Protein AF-0000000085046568 (afdb_homodimer)

pLDDT: mean 78.54, std 15.96, range [24.78, 96.69]

InterPro domains:
  IPR000792 Transcription regulator LuxR, C-terminal [PF00196] (148-199)
  IPR000792 Transcription regulator LuxR, C-terminal [PS50043] (139-204)
  IPR000792 Transcription regulator LuxR, C-terminal [SM00421] (143-200)
  IPR016032 Signal transduction response regulator, C-terminal effector [SSF46894] (136-202)
  IPR036388 Winged helix-like DNA-binding domain superfamily [G3DSA:1.10.10.10] (117-205)

Foldseek 3Di:
DPPPPQAAAEEEEEQDPVCVVVVVVLCVVVVRHNYHYYYDPDPVCLVVVLQVVLVVVPDDDSHHYAYEYEYALPPLVSVVVSVVSHWYAYHYNPDPCVSVSVVCCVVVGPYYDDSNVVSVVVVVCLVPVPPDLCVLLVLCVVVPVDDNVLSVLLSVLLVVDDLVRVCVVVVHDSVVSVVSVVVLCVSQVHDDSVVSNCVSVVVSVD/DPPPPQAAAEEEEEQDPVCVVVVVVLCVVVVRHNYHYYYDPDPVVLVVVLQVVLVVPPPDPRHHYAYEYEYALPPLVSVVVSVVSHWYAYHYNPDPCVSVSVVCCVVVGPYYDDSNVVSVVVVVCLVPVPPDLCVLLVLCVVVPVDDNVLSNLLSVLLVVDDLVRSCVVVVHDSVVSVVSVVVLCVSQVHDDSVVSNCVSVVVSVD

Sequence (412 aa):
MHTTTQKESITFITTDASLQTKIIEGLNEYQQNELTFRVIHNPEDVRTCLELLQKKTKKYSSQQKKYIWVISEEEQDLAKEILSYGQASIIAKESSCLIKSMDQAIKHYPCLDLPFQKGILAMVYRNNKPKRTEDLTISLDSHSEFNQTEKDIIYYLLQGKTAEQIAEQTYNSVHTINNNIVKIKRKLNVRSKVEIITHFVKKNRRMHTTTQKESITFITTDASLQTKIIEGLNEYQQNELTFRVIHNPEDVRTCLELLQKKTKKYSSQQKKYIWVISEEEQDLAKEILSYGQASIIAKESSCLIKSMDQAIKHYPCLDLPFQKGILAMVYRNNKPKRTEDLTISLDSHSEFNQTEKDIIYYLLQGKTAEQIAEQTYNSVHTINNNIVKIKRKLNVRSKVEIITHFVKKNRR

Secondary structure (DSSP, 8-state):
--------EEEEEES-GGGHHHHHHHHTT--SSEEEEEE--SHHHHHHHHHHHHHHHHHT-SS-EEEEEEE-TT-HHHHHHHHHHS--EEEETT-TTHHHHHHHHHHTSS-B-HHHHHHHHHHHHHHH----TTHHHHHHHT-TTS-HHHHHHHHHHHTT--HHHHHHHHT--HHHHHHHHHHHHHHHT-SSHHHHHHHHHHHTT-/--------EEEEEES-GGGHHHHHHHHTT--SSEEEEEE--SHHHHHHHHHHHHHHHHH--SS-EEEEEEE-TT-HHHHHHHHHHS--EEEETT-TTHHHHHHHHHHTSS-B-HHHHHHHHHHHHHHH----TTHHHHHHHT-TTS-HHHHHHHHHHHTT--HHHHHHHHT--HHHHHHHHHHHHHHHT-SSHHHHHHHHHHHTT-

Structure (mmCIF, N/CA/C/O backbone):
data_AF-0000000085046568-model_v1
#
loop_
_entity.id
_entity.type
_entity.pdbx_description
1 polymer 'HTH luxR-type domain-containing protein'
#
loop_
_atom_site.group_PDB
_atom_site.id
_atom_site.type_symbol
_atom_site.label_atom_id
_atom_site.label_alt_id
_atom_site.label_comp_id
_atom_site.label_asym_id
_atom_site.label_entity_id
_atom_site.label_seq_id
_atom_site.pdbx_PDB_ins_code
_atom_site.Cartn_x
_atom_site.Cartn_y
_atom_site.Cartn_z
_atom_site.occupancy
_atom_site.B_iso_or_equiv
_atom_site.auth_seq_id
_atom_site.auth_comp_id
_atom_site.auth_asym_id
_atom_site.auth_atom_id
_atom_site.pdbx_PDB_model_num
ATOM 1 N N . MET A 1 1 ? -39.094 -13.383 -10.172 1 25.44 1 MET A N 1
ATOM 2 C CA . MET A 1 1 ? -38.281 -12.25 -9.734 1 25.44 1 MET A CA 1
ATOM 3 C C . MET A 1 1 ? -36.938 -12.266 -10.406 1 25.44 1 MET A C 1
ATOM 5 O O . MET A 1 1 ? -36.156 -13.203 -10.227 1 25.44 1 MET A O 1
ATOM 9 N N . HIS A 1 2 ? -36.719 -11.828 -11.617 1 34.72 2 HIS A N 1
ATOM 10 C CA . HIS A 1 2 ? -35.562 -11.961 -12.516 1 34.72 2 HIS A CA 1
ATOM 11 C C . HIS A 1 2 ? -34.312 -11.375 -11.891 1 34.72 2 HIS A C 1
ATOM 13 O O . HIS A 1 2 ? -34.281 -10.203 -11.492 1 34.72 2 HIS A O 1
ATOM 19 N N . THR A 1 3 ? -33.594 -12.125 -11.078 1 39.22 3 THR A N 1
ATOM 20 C CA . THR A 1 3 ? -32.312 -11.766 -10.469 1 39.22 3 THR A CA 1
ATOM 21 C C . THR A 1 3 ? -31.453 -10.984 -11.445 1 39.22 3 THR A C 1
ATOM 23 O O . THR A 1 3 ? -31.031 -11.516 -12.469 1 39.22 3 THR A O 1
ATOM 26 N N . THR A 1 4 ? -31.688 -9.82 -11.883 1 43.06 4 THR A N 1
ATOM 27 C CA . THR A 1 4 ? -30.938 -8.938 -12.766 1 43.06 4 THR A CA 1
ATOM 28 C C . THR A 1 4 ? -29.438 -9.055 -12.508 1 43.06 4 THR A C 1
ATOM 30 O O . THR A 1 4 ? -28.969 -8.703 -11.422 1 43.06 4 THR A O 1
ATOM 33 N N . THR A 1 5 ? -28.766 -10.07 -12.961 1 49.53 5 THR A N 1
ATOM 34 C CA . THR A 1 5 ? -27.359 -10.492 -12.867 1 49.53 5 THR A CA 1
ATOM 35 C C . THR A 1 5 ? -26.422 -9.305 -13.062 1 49.53 5 THR A C 1
ATOM 37 O O . THR A 1 5 ? -26.469 -8.633 -14.102 1 49.53 5 THR A O 1
ATOM 40 N N . GLN A 1 6 ? -26.25 -8.555 -12.219 1 53.97 6 GLN A N 1
ATOM 41 C CA . GLN A 1 6 ? -25.344 -7.402 -12.211 1 53.97 6 GLN A CA 1
ATOM 42 C C . GLN A 1 6 ? -24.172 -7.617 -13.148 1 53.97 6 GLN A C 1
ATOM 44 O O . GLN A 1 6 ? -23.391 -8.555 -12.969 1 53.97 6 GLN A O 1
ATOM 49 N N . LYS A 1 7 ? -24.312 -7.246 -14.453 1 61.16 7 LYS A N 1
ATOM 50 C CA . LYS A 1 7 ? -23.375 -7.402 -15.57 1 61.16 7 LYS A CA 1
ATOM 51 C C . LYS A 1 7 ? -22 -6.836 -15.227 1 61.16 7 LYS A C 1
ATOM 53 O O . LYS A 1 7 ? -21.906 -5.719 -14.711 1 61.16 7 LYS A O 1
ATOM 58 N N . GLU A 1 8 ? -20.984 -7.746 -14.984 1 75.25 8 GLU A N 1
ATOM 59 C CA . GLU A 1 8 ? -19.594 -7.359 -14.766 1 75.25 8 GLU A CA 1
ATOM 60 C C . GLU A 1 8 ? -18.891 -7.078 -16.094 1 75.25 8 GLU A C 1
ATOM 62 O O . GLU A 1 8 ? -19.109 -7.773 -17.078 1 75.25 8 GLU A O 1
ATOM 67 N N . SER A 1 9 ? -18.266 -5.949 -16.234 1 83.81 9 SER A N 1
ATOM 68 C CA . SER A 1 9 ? -17.438 -5.617 -17.391 1 83.81 9 SER A CA 1
ATOM 69 C C . SER A 1 9 ? -15.953 -5.746 -17.047 1 83.81 9 SER A C 1
ATOM 71 O O . SER A 1 9 ? -15.516 -5.316 -15.977 1 83.81 9 SER A O 1
ATOM 73 N N . ILE A 1 10 ? -15.258 -6.512 -17.938 1 88.19 10 ILE A N 1
ATOM 74 C CA . ILE A 1 10 ? -13.828 -6.742 -17.75 1 88.19 10 ILE A CA 1
ATOM 75 C C . ILE A 1 10 ? -13.055 -6.125 -18.906 1 88.19 10 ILE A C 1
ATOM 77 O O . ILE A 1 10 ? -13.344 -6.402 -20.078 1 88.19 10 ILE A O 1
ATOM 81 N N . THR A 1 11 ? -12.141 -5.234 -18.578 1 89.81 11 THR A N 1
ATOM 82 C CA . THR A 1 11 ? -11.312 -4.602 -19.609 1 89.81 11 THR A CA 1
ATOM 83 C C . THR A 1 11 ? -9.844 -4.984 -19.422 1 89.81 11 THR A C 1
ATOM 85 O O . THR A 1 11 ? -9.266 -4.758 -18.344 1 89.81 11 THR A O 1
ATOM 88 N N . PHE A 1 12 ? -9.258 -5.625 -20.453 1 92.5 12 PHE A N 1
ATOM 89 C CA . PHE A 1 12 ? -7.828 -5.895 -20.5 1 92.5 12 PHE A CA 1
ATOM 90 C C . PHE A 1 12 ? -7.082 -4.754 -21.188 1 92.5 12 PHE A C 1
ATOM 92 O O . PHE A 1 12 ? -7.48 -4.301 -22.25 1 92.5 12 PHE A O 1
ATOM 99 N N . ILE A 1 13 ? -6.043 -4.293 -20.516 1 93.69 13 ILE A N 1
ATOM 100 C CA . ILE A 1 13 ? -5.254 -3.186 -21.047 1 93.69 13 ILE A CA 1
ATOM 101 C C . ILE A 1 13 ? -3.785 -3.6 -21.156 1 93.69 13 ILE A C 1
ATOM 103 O O . ILE A 1 13 ? -3.244 -4.215 -20.234 1 93.69 13 ILE A O 1
ATOM 107 N N . THR A 1 14 ? -3.139 -3.361 -22.328 1 93.25 14 THR A N 1
ATOM 108 C CA . THR A 1 14 ? -1.722 -3.67 -22.484 1 93.25 14 THR A CA 1
ATOM 109 C C . THR A 1 14 ? -1.001 -2.551 -23.234 1 93.25 14 THR A C 1
ATOM 111 O O . THR A 1 14 ? -1.633 -1.755 -23.922 1 93.25 14 THR A O 1
ATOM 114 N N . THR A 1 15 ? 0.301 -2.459 -22.938 1 87.81 15 THR A N 1
ATOM 115 C CA . THR A 1 15 ? 1.146 -1.538 -23.688 1 87.81 15 THR A CA 1
ATOM 116 C C . THR A 1 15 ? 1.871 -2.268 -24.812 1 87.81 15 THR A C 1
ATOM 118 O O . THR A 1 15 ? 2.68 -1.671 -25.531 1 87.81 15 THR A O 1
ATOM 121 N N . ASP A 1 16 ? 1.649 -3.525 -24.969 1 88.75 16 ASP A N 1
ATOM 122 C CA . ASP A 1 16 ? 2.27 -4.371 -25.984 1 88.75 16 ASP A CA 1
ATOM 123 C C . ASP A 1 16 ? 1.231 -4.887 -26.984 1 88.75 16 ASP A C 1
ATOM 125 O O . ASP A 1 16 ? 0.518 -5.852 -26.703 1 88.75 16 ASP A O 1
ATOM 129 N N . ALA A 1 17 ? 1.292 -4.34 -28.156 1 84.75 17 ALA A N 1
ATOM 130 C CA . ALA A 1 17 ? 0.306 -4.656 -29.172 1 84.75 17 ALA A CA 1
ATOM 131 C C . ALA A 1 17 ? 0.425 -6.113 -29.625 1 84.75 17 ALA A C 1
ATOM 133 O O . ALA A 1 17 ? -0.54 -6.695 -30.125 1 84.75 17 ALA A O 1
ATOM 134 N N . SER A 1 18 ? 1.542 -6.668 -29.406 1 87 18 SER A N 1
ATOM 135 C CA . SER A 1 18 ? 1.768 -8.039 -29.875 1 87 18 SER A CA 1
ATOM 136 C C . SER A 1 18 ? 0.98 -9.039 -29.031 1 87 18 SER A C 1
ATOM 138 O O . SER A 1 18 ? 0.79 -10.188 -29.438 1 87 18 SER A O 1
ATOM 140 N N . LEU A 1 19 ? 0.454 -8.547 -27.953 1 87.31 19 LEU A N 1
ATOM 141 C CA . LEU A 1 19 ? -0.242 -9.453 -27.047 1 87.31 19 LEU A CA 1
ATOM 142 C C . LEU A 1 19 ? -1.732 -9.5 -27.359 1 87.31 19 LEU A C 1
ATOM 144 O O . LEU A 1 19 ? -2.471 -10.297 -26.781 1 87.31 19 LEU A O 1
ATOM 148 N N . GLN A 1 20 ? -2.148 -8.719 -28.234 1 81.94 20 GLN A N 1
ATOM 149 C CA . GLN A 1 20 ? -3.576 -8.602 -28.516 1 81.94 20 GLN A CA 1
ATOM 150 C C . GLN A 1 20 ? -4.184 -9.953 -28.875 1 81.94 20 GLN A C 1
ATOM 152 O O . GLN A 1 20 ? -5.18 -10.375 -28.281 1 81.94 20 GLN A O 1
ATOM 157 N N . THR A 1 21 ? -3.551 -10.609 -29.812 1 81.94 21 THR A N 1
ATOM 158 C CA . THR A 1 21 ? -4.082 -11.883 -30.297 1 81.94 21 THR A CA 1
ATOM 159 C C . THR A 1 21 ? -4.098 -12.914 -29.172 1 81.94 21 THR A C 1
ATOM 161 O O . THR A 1 21 ? -5.09 -13.625 -28.984 1 81.94 21 THR A O 1
ATOM 164 N N . LYS A 1 22 ? -3.076 -13 -28.438 1 83.5 22 LYS A N 1
ATOM 165 C CA . LYS A 1 22 ? -2.951 -13.961 -27.344 1 83.5 22 LYS A CA 1
ATOM 166 C C . LYS A 1 22 ? -4.016 -13.719 -26.281 1 83.5 22 LYS A C 1
ATOM 168 O O . LYS A 1 22 ? -4.625 -14.664 -25.766 1 83.5 22 LYS A O 1
ATOM 173 N N . ILE A 1 23 ? -4.281 -12.484 -25.953 1 85.44 23 ILE A N 1
ATOM 174 C CA . ILE A 1 23 ? -5.25 -12.125 -24.922 1 85.44 23 ILE A CA 1
ATOM 175 C C . ILE A 1 23 ? -6.664 -12.438 -25.422 1 85.44 23 ILE A C 1
ATOM 177 O O . ILE A 1 23 ? -7.449 -13.062 -24.703 1 85.44 23 ILE A O 1
ATOM 181 N N . ILE A 1 24 ? -6.918 -12.18 -26.625 1 81.38 24 ILE A N 1
ATOM 182 C CA . ILE A 1 24 ? -8.242 -12.406 -27.188 1 81.38 24 ILE A CA 1
ATOM 183 C C . ILE A 1 24 ? -8.523 -13.906 -27.25 1 81.38 24 ILE A C 1
ATOM 185 O O . ILE A 1 24 ? -9.617 -14.359 -26.906 1 81.38 24 ILE A O 1
ATOM 189 N N . GLU A 1 25 ? -7.531 -14.555 -27.625 1 80.44 25 GLU A N 1
ATOM 190 C CA . GLU A 1 25 ? -7.672 -16 -27.688 1 80.44 25 GLU A CA 1
ATOM 191 C C . GLU A 1 25 ? -7.938 -16.594 -26.297 1 80.44 25 GLU A C 1
ATOM 193 O O . GLU A 1 25 ? -8.742 -17.516 -26.156 1 80.44 25 GLU A O 1
ATOM 198 N N . GLY A 1 26 ? -7.223 -16.078 -25.297 1 78.44 26 GLY A N 1
ATOM 199 C CA . GLY A 1 26 ? -7.41 -16.531 -23.938 1 78.44 26 GLY A CA 1
ATOM 200 C C . GLY A 1 26 ? -8.766 -16.188 -23.359 1 78.44 26 GLY A C 1
ATOM 201 O O . GLY A 1 26 ? -9.328 -16.938 -22.562 1 78.44 26 GLY A O 1
ATOM 202 N N . LEU A 1 27 ? -9.328 -15.023 -23.859 1 75.19 27 LEU A N 1
ATOM 203 C CA . LEU A 1 27 ? -10.609 -14.516 -23.391 1 75.19 27 LEU A CA 1
ATOM 204 C C . LEU A 1 27 ? -11.758 -15.359 -23.906 1 75.19 27 LEU A C 1
ATOM 206 O O . LEU A 1 27 ? -12.844 -15.391 -23.312 1 75.19 27 LEU A O 1
ATOM 210 N N . ASN A 1 28 ? -11.508 -15.961 -24.953 1 74.12 28 ASN A N 1
ATOM 211 C CA . ASN A 1 28 ? -12.57 -16.75 -25.578 1 74.12 28 ASN A CA 1
ATOM 212 C C . ASN A 1 28 ? -13.125 -17.797 -24.625 1 74.12 28 ASN A C 1
ATOM 214 O O . ASN A 1 28 ? -14.25 -18.266 -24.797 1 74.12 28 ASN A O 1
ATOM 218 N N . GLU A 1 29 ? -12.398 -17.938 -23.609 1 70.44 29 GLU A N 1
ATOM 219 C CA . GLU A 1 29 ? -12.867 -18.906 -22.609 1 70.44 29 GLU A CA 1
ATOM 220 C C . GLU A 1 29 ? -13.883 -18.266 -21.672 1 70.44 29 GLU A C 1
ATOM 222 O O . GLU A 1 29 ? -14.602 -18.969 -20.953 1 70.44 29 GLU A O 1
ATOM 227 N N . TYR A 1 30 ? -13.922 -16.906 -21.766 1 71.81 30 TYR A N 1
ATOM 228 C CA . TYR A 1 30 ? -14.812 -16.172 -20.859 1 71.81 30 TYR A CA 1
ATOM 229 C C . TYR A 1 30 ? -16.016 -15.648 -21.609 1 71.81 30 TYR A C 1
ATOM 231 O O . TYR A 1 30 ? -15.969 -14.562 -22.203 1 71.81 30 TYR A O 1
ATOM 239 N N . GLN A 1 31 ? -16.953 -16.453 -21.953 1 63.19 31 GLN A N 1
ATOM 240 C CA . GLN A 1 31 ? -18.109 -16.141 -22.797 1 63.19 31 GLN A CA 1
ATOM 241 C C . GLN A 1 31 ? -19.094 -15.234 -22.078 1 63.19 31 GLN A C 1
ATOM 243 O O . GLN A 1 31 ? -19.766 -14.422 -22.703 1 63.19 31 GLN A O 1
ATOM 248 N N . GLN A 1 32 ? -19.141 -15.305 -20.828 1 59.41 32 GLN A N 1
ATOM 249 C CA . GLN A 1 32 ? -20.25 -14.703 -20.109 1 59.41 32 GLN A CA 1
ATOM 250 C C . GLN A 1 32 ? -19.953 -13.25 -19.766 1 59.41 32 GLN A C 1
ATOM 252 O O . GLN A 1 32 ? -20.875 -12.492 -19.422 1 59.41 32 GLN A O 1
ATOM 257 N N . ASN A 1 33 ? -18.734 -12.82 -19.906 1 61.41 33 ASN A N 1
ATOM 258 C CA . ASN A 1 33 ? -18.406 -11.461 -19.469 1 61.41 33 ASN A CA 1
ATOM 259 C C . ASN A 1 33 ? -18.219 -10.523 -20.656 1 61.41 33 ASN A C 1
ATOM 261 O O . ASN A 1 33 ? -17.938 -10.969 -21.766 1 61.41 33 ASN A O 1
ATOM 265 N N . GLU A 1 34 ? -18.812 -9.336 -20.484 1 74.12 34 GLU A N 1
ATOM 266 C CA . GLU A 1 34 ? -18.406 -8.305 -21.422 1 74.12 34 GLU A CA 1
ATOM 267 C C . GLU A 1 34 ? -16.906 -8.031 -21.312 1 74.12 34 GLU A C 1
ATOM 269 O O . GLU A 1 34 ? -16.438 -7.496 -20.312 1 74.12 34 GLU A O 1
ATOM 274 N N . LEU A 1 35 ? -16.156 -8.711 -22.203 1 80.81 35 LEU A N 1
ATOM 275 C CA . LEU A 1 35 ? -14.703 -8.562 -22.219 1 80.81 35 LEU A CA 1
ATOM 276 C C . LEU A 1 35 ? -14.273 -7.492 -23.219 1 80.81 35 LEU A C 1
ATOM 278 O O . LEU A 1 35 ? -14.758 -7.473 -24.359 1 80.81 35 LEU A O 1
ATOM 282 N N . THR A 1 36 ? -13.617 -6.527 -22.719 1 83.25 36 THR A N 1
ATOM 283 C CA . THR A 1 36 ? -13.055 -5.492 -23.578 1 83.25 36 THR A CA 1
ATOM 284 C C . THR A 1 36 ? -11.531 -5.523 -23.531 1 83.25 36 THR A C 1
ATOM 286 O O . THR A 1 36 ? -10.938 -5.938 -22.531 1 83.25 36 THR A O 1
ATOM 289 N N . PHE A 1 37 ? -10.914 -5.281 -24.703 1 87.06 37 PHE A N 1
ATOM 290 C CA . PHE A 1 37 ? -9.461 -5.242 -24.797 1 87.06 37 PHE A CA 1
ATOM 291 C C . PHE A 1 37 ? -8.992 -3.883 -25.312 1 87.06 37 PHE A C 1
ATOM 293 O O . PHE A 1 37 ? -9.57 -3.338 -26.266 1 87.06 37 PHE A O 1
ATOM 300 N N . ARG A 1 38 ? -8.016 -3.281 -24.594 1 87.31 38 ARG A N 1
ATOM 301 C CA . ARG A 1 38 ? -7.441 -1.998 -24.984 1 87.31 38 ARG A CA 1
ATOM 302 C C . ARG A 1 38 ? -5.922 -2.07 -25.047 1 87.31 38 ARG A C 1
ATOM 304 O O . ARG A 1 38 ? -5.289 -2.674 -24.172 1 87.31 38 ARG A O 1
ATOM 311 N N . VAL A 1 39 ? -5.336 -1.464 -26.109 1 89 39 VAL A N 1
ATOM 312 C CA . VAL A 1 39 ? -3.889 -1.362 -26.25 1 89 39 VAL A CA 1
ATOM 313 C C . VAL A 1 39 ? -3.465 0.103 -26.188 1 89 39 VAL A C 1
ATOM 315 O O . VAL A 1 39 ? -4.062 0.962 -26.844 1 89 39 VAL A O 1
ATOM 318 N N . ILE A 1 40 ? -2.512 0.323 -25.344 1 88 40 ILE A N 1
ATOM 319 C CA . ILE A 1 40 ? -1.938 1.662 -25.25 1 88 40 ILE A CA 1
ATOM 320 C C . ILE A 1 40 ? -0.608 1.701 -26 1 88 40 ILE A C 1
ATOM 322 O O . ILE A 1 40 ? 0.35 1.027 -25.625 1 88 40 ILE A O 1
ATOM 326 N N . HIS A 1 41 ? -0.508 2.504 -26.953 1 81.25 41 HIS A N 1
ATOM 327 C CA . HIS A 1 41 ? 0.632 2.502 -27.859 1 81.25 41 HIS A CA 1
ATOM 328 C C . HIS A 1 41 ? 1.703 3.488 -27.406 1 81.25 41 HIS A C 1
ATOM 330 O O . HIS A 1 41 ? 2.896 3.254 -27.609 1 81.25 41 HIS A O 1
ATOM 336 N N . ASN A 1 42 ? 1.198 4.52 -26.781 1 78.38 42 ASN A N 1
ATOM 337 C CA . ASN A 1 42 ? 2.141 5.543 -26.344 1 78.38 42 ASN A CA 1
ATOM 338 C C . ASN A 1 42 ? 2.18 5.664 -24.828 1 78.38 42 ASN A C 1
ATOM 340 O O . ASN A 1 42 ? 1.133 5.73 -24.172 1 78.38 42 ASN A O 1
ATOM 344 N N . PRO A 1 43 ? 3.377 5.676 -24.25 1 74.25 43 PRO A N 1
ATOM 345 C CA . PRO A 1 43 ? 3.502 5.82 -22.797 1 74.25 43 PRO A CA 1
ATOM 346 C C . PRO A 1 43 ? 2.752 7.039 -22.266 1 74.25 43 PRO A C 1
ATOM 348 O O . PRO A 1 43 ? 2.205 6.992 -21.156 1 74.25 43 PRO A O 1
ATOM 351 N N . GLU A 1 44 ? 2.666 8.102 -23.062 1 72.69 44 GLU A N 1
ATOM 352 C CA . GLU A 1 44 ? 1.983 9.328 -22.656 1 72.69 44 GLU A CA 1
ATOM 353 C C . GLU A 1 44 ? 0.484 9.094 -22.5 1 72.69 44 GLU A C 1
ATOM 355 O O . GLU A 1 44 ? -0.181 9.789 -21.719 1 72.69 44 GLU A O 1
ATOM 360 N N . ASP A 1 45 ? 0.046 8.102 -23.188 1 82.19 45 ASP A N 1
ATOM 361 C CA . ASP A 1 45 ? -1.382 7.797 -23.188 1 82.19 45 ASP A CA 1
ATOM 362 C C . ASP A 1 45 ? -1.776 7.016 -21.938 1 82.19 45 ASP A C 1
ATOM 364 O O . ASP A 1 45 ? -2.961 6.914 -21.609 1 82.19 45 ASP A O 1
ATOM 368 N N . VAL A 1 46 ? -0.776 6.488 -21.297 1 85.56 46 VAL A N 1
ATOM 369 C CA . VAL A 1 46 ? -1.076 5.676 -20.125 1 85.56 46 VAL A CA 1
ATOM 370 C C . VAL A 1 46 ? -1.734 6.539 -19.047 1 85.56 46 VAL A C 1
ATOM 372 O O . VAL A 1 46 ? -2.773 6.168 -18.5 1 85.56 46 VAL A O 1
ATOM 375 N N . ARG A 1 47 ? -1.16 7.668 -18.812 1 78.5 47 ARG A N 1
ATOM 376 C CA . ARG A 1 47 ? -1.679 8.562 -17.797 1 78.5 47 ARG A CA 1
ATOM 377 C C . ARG A 1 47 ? -3.094 9.023 -18.125 1 78.5 47 ARG A C 1
ATOM 379 O O . ARG A 1 47 ? -3.963 9.055 -17.25 1 78.5 47 ARG A O 1
ATOM 386 N N . THR A 1 48 ? -3.24 9.359 -19.359 1 80.69 48 THR A N 1
ATOM 387 C CA . THR A 1 48 ? -4.562 9.766 -19.828 1 80.69 48 THR A CA 1
ATOM 388 C C . THR A 1 48 ? -5.578 8.648 -19.609 1 80.69 48 THR A C 1
ATOM 390 O O . THR A 1 48 ? -6.707 8.898 -19.172 1 80.69 48 THR A O 1
ATOM 393 N N . CYS A 1 49 ? -5.199 7.5 -19.953 1 86.56 49 CYS A N 1
ATOM 394 C CA . CYS A 1 49 ? -6.059 6.336 -19.781 1 86.56 49 CYS A CA 1
ATOM 395 C C . CYS A 1 49 ? -6.402 6.145 -18.297 1 86.56 49 CYS A C 1
ATOM 397 O O . CYS A 1 49 ? -7.566 5.934 -17.953 1 86.56 49 CYS A O 1
ATOM 399 N N . LEU A 1 50 ? -5.43 6.242 -17.469 1 86.06 50 LEU A N 1
ATOM 400 C CA . LEU A 1 50 ? -5.617 6.055 -16.031 1 86.06 50 LEU A CA 1
ATOM 401 C C . LEU A 1 50 ? -6.59 7.09 -15.469 1 86.06 50 LEU A C 1
ATOM 403 O O . LEU A 1 50 ? -7.477 6.75 -14.68 1 86.06 50 LEU A O 1
ATOM 407 N N . GLU A 1 51 ? -6.496 8.281 -15.867 1 79.5 51 GLU A N 1
ATOM 408 C CA . GLU A 1 51 ? -7.375 9.359 -15.414 1 79.5 51 GLU A CA 1
ATOM 409 C C . GLU A 1 51 ? -8.812 9.117 -15.852 1 79.5 51 GLU A C 1
ATOM 411 O O . GLU A 1 51 ? -9.75 9.352 -15.086 1 79.5 51 GLU A O 1
ATOM 416 N N . LEU A 1 52 ? -8.914 8.703 -17 1 79.38 52 LEU A N 1
ATOM 417 C CA . LEU A 1 52 ? -10.242 8.398 -17.531 1 79.38 52 LEU A CA 1
ATOM 418 C C . LEU A 1 52 ? -10.891 7.27 -16.75 1 79.38 52 LEU A C 1
ATOM 420 O O . LEU A 1 52 ? -12.086 7.328 -16.438 1 79.38 52 LEU A O 1
ATOM 424 N N . LEU A 1 53 ? -10.133 6.246 -16.5 1 78.69 53 LEU A N 1
ATOM 425 C CA . LEU A 1 53 ? -10.664 5.109 -15.75 1 78.69 53 LEU A CA 1
ATOM 426 C C . LEU A 1 53 ? -11.078 5.523 -14.344 1 78.69 53 LEU A C 1
ATOM 428 O O . LEU A 1 53 ? -12.094 5.047 -13.828 1 78.69 53 LEU A O 1
ATOM 432 N N . GLN A 1 54 ? -10.281 6.375 -13.773 1 76.31 54 GLN A N 1
ATOM 433 C CA . GLN A 1 54 ? -10.594 6.863 -12.438 1 76.31 54 GLN A CA 1
ATOM 434 C C . GLN A 1 54 ? -11.922 7.613 -12.414 1 76.31 54 GLN A C 1
ATOM 436 O O . GLN A 1 54 ? -12.734 7.434 -11.5 1 76.31 54 GLN A O 1
ATOM 441 N N . LYS A 1 55 ? -12.125 8.508 -13.312 1 72.75 55 LYS A N 1
ATOM 442 C CA . LYS A 1 55 ? -13.359 9.281 -13.438 1 72.75 55 LYS A CA 1
ATOM 443 C C . LYS A 1 55 ? -14.562 8.359 -13.633 1 72.75 55 LYS A C 1
ATOM 445 O O . LYS A 1 55 ? -15.641 8.609 -13.078 1 72.75 55 LYS A O 1
ATOM 450 N N . LYS A 1 56 ? -14.367 7.344 -14.398 1 70.06 56 LYS A N 1
ATOM 451 C CA . LYS A 1 56 ? -15.445 6.398 -14.688 1 70.06 56 LYS A CA 1
ATOM 452 C C . LYS A 1 56 ? -15.82 5.594 -13.445 1 70.06 56 LYS A C 1
ATOM 454 O O . LYS A 1 56 ? -16.984 5.23 -13.258 1 70.06 56 LYS A O 1
ATOM 459 N N . THR A 1 57 ? -14.82 5.277 -12.688 1 63.44 57 THR A N 1
ATOM 460 C CA . THR A 1 57 ? -15.07 4.492 -11.484 1 63.44 57 THR A CA 1
ATOM 461 C C . THR A 1 57 ? -15.836 5.316 -10.453 1 63.44 57 THR A C 1
ATOM 463 O O . THR A 1 57 ? -16.641 4.773 -9.695 1 63.44 57 THR A O 1
ATOM 466 N N . LYS A 1 58 ? -15.641 6.652 -10.281 1 56.53 58 LYS A N 1
ATOM 467 C CA . LYS A 1 58 ? -16.297 7.539 -9.32 1 56.53 58 LYS A CA 1
ATOM 468 C C . LYS A 1 58 ? -17.734 7.812 -9.719 1 56.53 58 LYS A C 1
ATOM 470 O O . LYS A 1 58 ? -18.594 8.008 -8.852 1 56.53 58 LYS A O 1
ATOM 475 N N . LYS A 1 59 ? -17.797 8.305 -10.828 1 48.62 59 LYS A N 1
ATOM 476 C CA . LYS A 1 59 ? -19.125 8.734 -11.242 1 48.62 59 LYS A CA 1
ATOM 477 C C . LYS A 1 59 ? -20.156 7.621 -11.055 1 48.62 59 LYS A C 1
ATOM 479 O O . LYS A 1 59 ? -21.219 7.84 -10.477 1 48.62 59 LYS A O 1
ATOM 484 N N . TYR A 1 60 ? -20.719 7.09 -12.094 1 42.56 60 TYR A N 1
ATOM 485 C CA . TYR A 1 60 ? -22.016 6.5 -12.367 1 42.56 60 TYR A CA 1
ATOM 486 C C . TYR A 1 60 ? -22.156 5.152 -11.664 1 42.56 60 TYR A C 1
ATOM 488 O O . TYR A 1 60 ? -23.219 4.84 -11.117 1 42.56 60 TYR A O 1
ATOM 496 N N . SER A 1 61 ? -21.719 3.881 -12.266 1 43.66 61 SER A N 1
ATOM 497 C CA . SER A 1 61 ? -22.438 2.725 -12.773 1 43.66 61 SER A CA 1
ATOM 498 C C . SER A 1 61 ? -22.531 1.619 -11.727 1 43.66 61 SER A C 1
ATOM 500 O O . SER A 1 61 ? -21.609 1.446 -10.922 1 43.66 61 SER A O 1
ATOM 502 N N . SER A 1 62 ? -23.641 1.229 -11.461 1 49.78 62 SER A N 1
ATOM 503 C CA . SER A 1 62 ? -24.219 -0.03 -10.992 1 49.78 62 SER A CA 1
ATOM 504 C C . SER A 1 62 ? -23.344 -1.215 -11.383 1 49.78 62 SER A C 1
ATOM 506 O O . SER A 1 62 ? -23.531 -2.326 -10.883 1 49.78 62 SER A O 1
ATOM 508 N N . GLN A 1 63 ? -22.516 -1.005 -12.406 1 56.16 63 GLN A N 1
ATOM 509 C CA . GLN A 1 63 ? -21.781 -2.164 -12.906 1 56.16 63 GLN A CA 1
ATOM 510 C C . GLN A 1 63 ? -20.375 -2.215 -12.328 1 56.16 63 GLN A C 1
ATOM 512 O O . GLN A 1 63 ? -19.672 -1.199 -12.281 1 56.16 63 GLN A O 1
ATOM 517 N N . GLN A 1 64 ? -20.016 -3.258 -11.727 1 67.69 64 GLN A N 1
ATOM 518 C CA . GLN A 1 64 ? -18.672 -3.52 -11.234 1 67.69 64 GLN A CA 1
ATOM 519 C C . GLN A 1 64 ? -17.672 -3.641 -12.391 1 67.69 64 GLN A C 1
ATOM 521 O O . GLN A 1 64 ? -17.812 -4.52 -13.242 1 67.69 64 GLN A O 1
ATOM 526 N N . LYS A 1 65 ? -16.812 -2.609 -12.68 1 80.94 65 LYS A N 1
ATOM 527 C CA . LYS A 1 65 ? -15.797 -2.656 -13.734 1 80.94 65 LYS A CA 1
ATOM 528 C C . LYS A 1 65 ? -14.469 -3.158 -13.188 1 80.94 65 LYS A C 1
ATOM 530 O O . LYS A 1 65 ? -14.016 -2.717 -12.133 1 80.94 65 LYS A O 1
ATOM 535 N N . LYS A 1 66 ? -13.977 -4.215 -13.922 1 88.44 66 LYS A N 1
ATOM 536 C CA . LYS A 1 66 ? -12.664 -4.758 -13.594 1 88.44 66 LYS A CA 1
ATOM 537 C C . LYS A 1 66 ? -11.633 -4.371 -14.656 1 88.44 66 LYS A C 1
ATOM 539 O O . LYS A 1 66 ? -11.898 -4.473 -15.852 1 88.44 66 LYS A O 1
ATOM 544 N N . TYR A 1 67 ? -10.539 -3.879 -14.219 1 92.44 67 TYR A N 1
ATOM 545 C CA . TYR A 1 67 ? -9.453 -3.521 -15.117 1 92.44 67 TYR A CA 1
ATOM 546 C C . TYR A 1 67 ? -8.234 -4.406 -14.875 1 92.44 67 TYR A C 1
ATOM 548 O O . TYR A 1 67 ? -7.723 -4.477 -13.758 1 92.44 67 TYR A O 1
ATOM 556 N N . ILE A 1 68 ? -7.773 -5.078 -15.977 1 94.75 68 ILE A N 1
ATOM 557 C CA . ILE A 1 68 ? -6.633 -5.984 -15.906 1 94.75 68 ILE A CA 1
ATOM 558 C C . ILE A 1 68 ? -5.52 -5.484 -16.828 1 94.75 68 ILE A C 1
ATOM 560 O O . ILE A 1 68 ? -5.688 -5.445 -18.047 1 94.75 68 ILE A O 1
ATOM 564 N N . TRP A 1 69 ? -4.434 -5.133 -16.234 1 95.38 69 TRP A N 1
ATOM 565 C CA . TRP A 1 69 ? -3.289 -4.621 -16.984 1 95.38 69 TRP A CA 1
ATOM 566 C C . TRP A 1 69 ? -2.273 -5.727 -17.25 1 95.38 69 TRP A C 1
ATOM 568 O O . TRP A 1 69 ? -1.863 -6.434 -16.328 1 95.38 69 TRP A O 1
ATOM 578 N N . VAL A 1 70 ? -1.945 -5.949 -18.516 1 95.44 70 VAL A N 1
ATOM 579 C CA . VAL A 1 70 ? -0.892 -6.867 -18.938 1 95.44 70 VAL A CA 1
ATOM 580 C C . VAL A 1 70 ? 0.326 -6.074 -19.406 1 95.44 70 VAL A C 1
ATOM 582 O O . VAL A 1 70 ? 0.326 -5.527 -20.516 1 95.44 70 VAL A O 1
ATOM 585 N N . ILE A 1 71 ? 1.353 -6.035 -18.562 1 93.94 71 ILE A N 1
ATOM 586 C CA . ILE A 1 71 ? 2.49 -5.168 -18.844 1 93.94 71 ILE A CA 1
ATOM 587 C C . ILE A 1 71 ? 3.791 -5.938 -18.641 1 93.94 71 ILE A C 1
ATOM 589 O O . ILE A 1 71 ? 3.773 -7.105 -18.234 1 93.94 71 ILE A O 1
ATOM 593 N N . SER A 1 72 ? 4.852 -5.27 -19 1 93.5 72 SER A N 1
ATOM 594 C CA . SER A 1 72 ? 6.164 -5.887 -18.828 1 93.5 72 SER A CA 1
ATOM 595 C C . SER A 1 72 ? 6.551 -5.965 -17.359 1 93.5 72 SER A C 1
ATOM 597 O O . SER A 1 72 ? 6.312 -5.023 -16.609 1 93.5 72 SER A O 1
ATOM 599 N N . GLU A 1 73 ? 7.18 -7.066 -17.016 1 94.94 73 GLU A N 1
ATOM 600 C CA . GLU A 1 73 ? 7.609 -7.246 -15.641 1 94.94 73 GLU A CA 1
ATOM 601 C C . GLU A 1 73 ? 8.641 -6.191 -15.242 1 94.94 73 GLU A C 1
ATOM 603 O O . GLU A 1 73 ? 8.875 -5.969 -14.047 1 94.94 73 GLU A O 1
ATOM 608 N N . GLU A 1 74 ? 9.25 -5.5 -16.172 1 93.06 74 GLU A N 1
ATOM 609 C CA . GLU A 1 74 ? 10.234 -4.461 -15.906 1 93.06 74 GLU A CA 1
ATOM 610 C C . GLU A 1 74 ? 9.562 -3.135 -15.555 1 93.06 74 GLU A C 1
ATOM 612 O O . GLU A 1 74 ? 10.211 -2.225 -15.031 1 93.06 74 GLU A O 1
ATOM 617 N N . GLU A 1 75 ? 8.305 -3 -15.805 1 91.12 75 GLU A N 1
ATOM 618 C CA . GLU A 1 75 ? 7.594 -1.736 -15.633 1 91.12 75 GLU A CA 1
ATOM 619 C C . GLU A 1 75 ? 7.035 -1.612 -14.211 1 91.12 75 GLU A C 1
ATOM 621 O O . GLU A 1 75 ? 5.836 -1.386 -14.031 1 91.12 75 GLU A O 1
ATOM 626 N N . GLN A 1 76 ? 7.906 -1.611 -13.281 1 90.75 76 GLN A N 1
ATOM 627 C CA . GLN A 1 76 ? 7.539 -1.536 -11.875 1 90.75 76 GLN A CA 1
ATOM 628 C C . GLN A 1 76 ? 6.855 -0.211 -11.555 1 90.75 76 GLN A C 1
ATOM 630 O O . GLN A 1 76 ? 5.855 -0.181 -10.828 1 90.75 76 GLN A O 1
ATOM 635 N N . ASP A 1 77 ? 7.367 0.833 -12.086 1 89.19 77 ASP A N 1
ATOM 636 C CA . ASP A 1 77 ? 6.82 2.16 -11.82 1 89.19 77 ASP A CA 1
ATOM 637 C C . ASP A 1 77 ? 5.414 2.305 -12.391 1 89.19 77 ASP A C 1
ATOM 639 O O . ASP A 1 77 ? 4.559 2.959 -11.797 1 89.19 77 ASP A O 1
ATOM 643 N N . LEU A 1 78 ? 5.246 1.739 -13.508 1 91.75 78 LEU A N 1
ATOM 644 C CA . LEU A 1 78 ? 3.908 1.776 -14.094 1 91.75 78 LEU A CA 1
ATOM 645 C C . LEU A 1 78 ? 2.912 1.033 -13.211 1 91.75 78 LEU A C 1
ATOM 647 O O . LEU A 1 78 ? 1.782 1.49 -13.016 1 91.75 78 LEU A O 1
ATOM 651 N N . ALA A 1 79 ? 3.279 -0.093 -12.734 1 94.56 79 ALA A N 1
ATOM 652 C CA . ALA A 1 79 ? 2.414 -0.85 -11.836 1 94.56 79 ALA A CA 1
ATOM 653 C C . ALA A 1 79 ? 1.978 0.004 -10.648 1 94.56 79 ALA A C 1
ATOM 655 O O . ALA A 1 79 ? 0.796 0.031 -10.297 1 94.56 79 ALA A O 1
ATOM 656 N N . LYS A 1 80 ? 2.928 0.69 -10.047 1 90.06 80 LYS A N 1
ATOM 657 C CA . LYS A 1 80 ? 2.639 1.576 -8.922 1 90.06 80 LYS A CA 1
ATOM 658 C C . LYS A 1 80 ? 1.657 2.672 -9.328 1 90.06 80 LYS A C 1
ATOM 660 O O . LYS A 1 80 ? 0.723 2.982 -8.586 1 90.06 80 LYS A O 1
ATOM 665 N N . GLU A 1 81 ? 1.904 3.229 -10.422 1 87.44 81 GLU A N 1
ATOM 666 C CA . GLU A 1 81 ? 1.043 4.293 -10.93 1 87.44 81 GLU A CA 1
ATOM 667 C C . GLU A 1 81 ? -0.384 3.793 -11.141 1 87.44 81 GLU A C 1
ATOM 669 O O . GLU A 1 81 ? -1.345 4.469 -10.766 1 87.44 81 GLU A O 1
ATOM 674 N N . ILE A 1 82 ? -0.51 2.676 -11.773 1 92.12 82 ILE A N 1
ATOM 675 C CA . ILE A 1 82 ? -1.817 2.084 -12.031 1 92.12 82 ILE A CA 1
ATOM 676 C C . ILE A 1 82 ? -2.59 1.947 -10.719 1 92.12 82 ILE A C 1
ATOM 678 O O . ILE A 1 82 ? -3.756 2.342 -10.641 1 92.12 82 ILE A O 1
ATOM 682 N N . LEU A 1 83 ? -1.895 1.459 -9.719 1 91.19 83 LEU A N 1
ATOM 683 C CA . LEU A 1 83 ? -2.561 1.163 -8.461 1 91.19 83 LEU A CA 1
ATOM 684 C C . LEU A 1 83 ? -2.893 2.447 -7.707 1 91.19 83 LEU A C 1
ATOM 686 O O . LEU A 1 83 ? -3.707 2.436 -6.781 1 91.19 83 LEU A O 1
ATOM 690 N N . SER A 1 84 ? -2.299 3.527 -8.07 1 83 84 SER A N 1
ATOM 691 C CA . SER A 1 84 ? -2.609 4.816 -7.461 1 83 84 SER A CA 1
ATOM 692 C C . SER A 1 84 ? -3.912 5.391 -8.008 1 83 84 SER A C 1
ATOM 694 O O . SER A 1 84 ? -4.504 6.289 -7.41 1 83 84 SER A O 1
ATOM 696 N N . TYR A 1 85 ? -4.387 4.918 -9.055 1 80.94 85 TYR A N 1
ATOM 697 C CA . TYR A 1 85 ? -5.57 5.48 -9.688 1 80.94 85 TYR A CA 1
ATOM 698 C C . TYR A 1 85 ? -6.809 4.645 -9.375 1 80.94 85 TYR A C 1
ATOM 700 O O . TYR A 1 85 ? -7.938 5.09 -9.594 1 80.94 85 TYR A O 1
ATOM 708 N N . GLY A 1 86 ? -6.594 3.463 -8.938 1 80.12 86 GLY A N 1
ATOM 709 C CA . GLY A 1 86 ? -7.734 2.629 -8.602 1 80.12 86 GLY A CA 1
ATOM 710 C C . GLY A 1 86 ? -7.371 1.166 -8.422 1 80.12 86 GLY A C 1
ATOM 711 O O . GLY A 1 86 ? -6.191 0.805 -8.453 1 80.12 86 GLY A O 1
ATOM 712 N N . GLN A 1 87 ? -8.453 0.404 -8.18 1 85.56 87 GLN A N 1
ATOM 713 C CA . GLN A 1 87 ? -8.281 -1.042 -8.094 1 85.56 87 GLN A CA 1
ATOM 714 C C . GLN A 1 87 ? -7.973 -1.643 -9.461 1 85.56 87 GLN A C 1
ATOM 716 O O . GLN A 1 87 ? -8.633 -1.318 -10.453 1 85.56 87 GLN A O 1
ATOM 721 N N . ALA A 1 88 ? -7.016 -2.52 -9.516 1 93.19 88 ALA A N 1
ATOM 722 C CA . ALA A 1 88 ? -6.637 -3.168 -10.773 1 93.19 88 ALA A CA 1
ATOM 723 C C . ALA A 1 88 ? -5.863 -4.457 -10.508 1 93.19 88 ALA A C 1
ATOM 725 O O . ALA A 1 88 ? -5.148 -4.566 -9.508 1 93.19 88 ALA A O 1
ATOM 726 N N . SER A 1 89 ? -6.016 -5.434 -11.445 1 96.19 89 SER A N 1
ATOM 727 C CA . SER A 1 89 ? -5.086 -6.555 -11.531 1 96.19 89 SER A CA 1
ATOM 728 C C . SER A 1 89 ? -3.939 -6.254 -12.484 1 96.19 89 SER A C 1
ATOM 730 O O . SER A 1 89 ? -4.145 -5.645 -13.539 1 96.19 89 SER A O 1
ATOM 732 N N . ILE A 1 90 ? -2.797 -6.703 -12.102 1 96.62 90 ILE A N 1
ATOM 733 C CA . ILE A 1 90 ? -1.629 -6.465 -12.938 1 96.62 90 ILE A CA 1
ATOM 734 C C . ILE A 1 90 ? -0.879 -7.777 -13.164 1 96.62 90 ILE A C 1
ATOM 736 O O . ILE A 1 90 ? -0.454 -8.43 -12.203 1 96.62 90 ILE A O 1
ATOM 740 N N . ILE A 1 91 ? -0.712 -8.078 -14.422 1 95.88 91 ILE A N 1
ATOM 741 C CA . ILE A 1 91 ? -0.075 -9.32 -14.828 1 95.88 91 ILE A CA 1
ATOM 742 C C . ILE A 1 91 ? 1.146 -9.023 -15.695 1 95.88 91 ILE A C 1
ATOM 744 O O . ILE A 1 91 ? 1.144 -8.062 -16.469 1 95.88 91 ILE A O 1
ATOM 748 N N . ALA A 1 92 ? 2.113 -9.891 -15.555 1 95.75 92 ALA A N 1
ATOM 749 C CA . ALA A 1 92 ? 3.318 -9.766 -16.375 1 95.75 92 ALA A CA 1
ATOM 750 C C . ALA A 1 92 ? 3.133 -10.438 -17.734 1 95.75 92 ALA A C 1
ATOM 752 O O . ALA A 1 92 ? 2.635 -11.562 -17.812 1 95.75 92 ALA A O 1
ATOM 753 N N . LYS A 1 93 ? 3.508 -9.789 -18.734 1 92.75 93 LY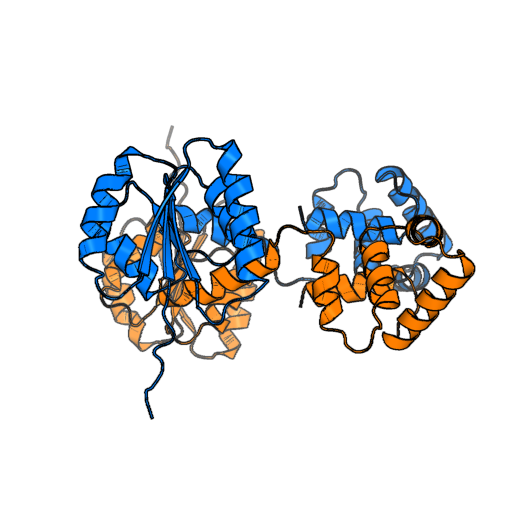S A N 1
ATOM 754 C CA . LYS A 1 93 ? 3.361 -10.359 -20.062 1 92.75 93 LYS A CA 1
ATOM 755 C C . LYS A 1 93 ? 4.34 -11.508 -20.281 1 92.75 93 LYS A C 1
ATOM 757 O O . LYS A 1 93 ? 4.145 -12.336 -21.172 1 92.75 93 LYS A O 1
ATOM 762 N N . GLU A 1 94 ? 5.395 -11.617 -19.5 1 90.19 94 GLU A N 1
ATOM 763 C CA . GLU A 1 94 ? 6.406 -12.664 -19.609 1 90.19 94 GLU A CA 1
ATOM 764 C C . GLU A 1 94 ? 5.98 -13.922 -18.844 1 90.19 94 GLU A C 1
ATOM 766 O O . GLU A 1 94 ? 6.672 -14.945 -18.891 1 90.19 94 GLU A O 1
ATOM 771 N N . SER A 1 95 ? 4.871 -13.836 -18.25 1 85.88 95 SER A N 1
ATOM 772 C CA . SER A 1 95 ? 4.41 -14.992 -17.484 1 85.88 95 SER A CA 1
ATOM 773 C C . SER A 1 95 ? 4.414 -16.25 -18.344 1 85.88 95 SER A C 1
ATOM 775 O O . SER A 1 95 ? 4.055 -16.219 -19.516 1 85.88 95 SER A O 1
ATOM 777 N N . SER A 1 96 ? 4.883 -17.422 -17.703 1 81.12 96 SER A N 1
ATOM 778 C CA . SER A 1 96 ? 4.934 -18.688 -18.422 1 81.12 96 SER A CA 1
ATOM 779 C C . SER A 1 96 ? 3.533 -19.203 -18.734 1 81.12 96 SER A C 1
ATOM 781 O O . SER A 1 96 ? 3.346 -19.969 -19.688 1 81.12 96 SER A O 1
ATOM 783 N N . CYS A 1 97 ? 2.535 -18.906 -17.984 1 84.38 97 CYS A N 1
ATOM 784 C CA . CYS A 1 97 ? 1.146 -19.281 -18.234 1 84.38 97 CYS A CA 1
ATOM 785 C C . CYS A 1 97 ? 0.244 -18.047 -18.188 1 84.38 97 CYS A C 1
ATOM 787 O O . CYS A 1 97 ? -0.452 -17.812 -17.203 1 84.38 97 CYS A O 1
ATOM 789 N N . LEU A 1 98 ? 0.185 -17.328 -19.266 1 88.06 98 LEU A N 1
ATOM 790 C CA . LEU A 1 98 ? -0.538 -16.078 -19.344 1 88.06 98 LEU A CA 1
ATOM 791 C C . LEU A 1 98 ? -2.035 -16.281 -19.156 1 88.06 98 LEU A C 1
ATOM 793 O O . LEU A 1 98 ? -2.697 -15.516 -18.453 1 88.06 98 LEU A O 1
ATOM 797 N N . ILE A 1 99 ? -2.518 -17.359 -19.75 1 86.25 99 ILE A N 1
ATOM 798 C CA . ILE A 1 99 ? -3.945 -17.641 -19.656 1 86.25 99 ILE A CA 1
ATOM 799 C C . ILE A 1 99 ? -4.344 -17.891 -18.203 1 86.25 99 ILE A C 1
ATOM 801 O O . ILE A 1 99 ? -5.379 -17.391 -17.75 1 86.25 99 ILE A O 1
ATOM 805 N N . LYS A 1 100 ? -3.49 -18.641 -17.594 1 88.12 100 LYS A N 1
ATOM 806 C CA . LYS A 1 100 ? -3.748 -18.891 -16.172 1 88.12 100 LYS A CA 1
ATOM 807 C C . LYS A 1 100 ? -3.717 -17.609 -15.367 1 88.12 100 LYS A C 1
ATOM 809 O O . LYS A 1 100 ? -4.547 -17.391 -14.484 1 88.12 100 LYS A O 1
ATOM 814 N N . SER A 1 101 ? -2.768 -16.797 -15.68 1 91.44 101 SER A N 1
ATOM 815 C CA . SER A 1 101 ? -2.656 -15.508 -14.984 1 91.44 101 SER A CA 1
ATOM 816 C C . SER A 1 101 ? -3.883 -14.641 -15.234 1 91.44 101 SER A C 1
ATOM 818 O O . SER A 1 101 ? -4.375 -13.977 -14.32 1 91.44 101 SER A O 1
ATOM 820 N N . MET A 1 102 ? -4.359 -14.656 -16.438 1 89.88 102 MET A N 1
ATOM 821 C CA . MET A 1 102 ? -5.551 -13.883 -16.781 1 89.88 102 MET A CA 1
ATOM 822 C C . MET A 1 102 ? -6.77 -14.391 -16.016 1 89.88 102 MET A C 1
ATOM 824 O O . MET A 1 102 ? -7.551 -13.594 -15.5 1 89.88 102 MET A O 1
ATOM 828 N N . ASP A 1 103 ? -6.852 -15.68 -15.969 1 88.62 103 ASP A N 1
ATOM 829 C CA . ASP A 1 103 ? -7.953 -16.297 -15.234 1 88.62 103 ASP A CA 1
ATOM 830 C C . ASP A 1 103 ? -7.926 -15.875 -13.766 1 88.62 103 ASP A C 1
ATOM 832 O O . ASP A 1 103 ? -8.953 -15.477 -13.211 1 88.62 103 ASP A O 1
ATOM 836 N N . GLN A 1 104 ? -6.785 -15.969 -13.18 1 90.62 104 GLN A N 1
ATOM 837 C CA . GLN A 1 104 ? -6.633 -15.586 -11.781 1 90.62 104 GLN A CA 1
ATOM 838 C C . GLN A 1 104 ? -6.945 -14.102 -11.586 1 90.62 104 GLN A C 1
ATOM 840 O O . GLN A 1 104 ? -7.586 -13.727 -10.602 1 90.62 104 GLN A O 1
ATOM 845 N N . ALA A 1 105 ? -6.496 -13.273 -12.57 1 93 105 ALA A N 1
ATOM 846 C CA . ALA A 1 105 ? -6.691 -11.828 -12.484 1 93 105 ALA A CA 1
ATOM 847 C C . ALA A 1 105 ? -8.172 -11.477 -12.477 1 93 105 ALA A C 1
ATOM 849 O O . ALA A 1 105 ? -8.586 -10.516 -11.82 1 93 105 ALA A O 1
ATOM 850 N N . ILE A 1 106 ? -8.945 -12.242 -13.148 1 89.19 106 ILE A N 1
ATOM 851 C CA . ILE A 1 106 ? -10.383 -12.008 -13.219 1 89.19 106 ILE A CA 1
ATOM 852 C C . ILE A 1 106 ? -11.047 -12.523 -11.945 1 89.19 106 ILE A C 1
ATOM 854 O O . ILE A 1 106 ? -11.797 -11.805 -11.289 1 89.19 106 ILE A O 1
ATOM 858 N N . LYS A 1 107 ? -10.758 -13.719 -11.602 1 89.12 107 LYS A N 1
ATOM 859 C CA . LYS A 1 107 ? -11.445 -14.422 -10.523 1 89.12 107 LYS A CA 1
ATOM 860 C C . LYS A 1 107 ? -11.094 -13.828 -9.164 1 89.12 107 LYS A C 1
ATOM 862 O O . LYS A 1 107 ? -11.945 -13.766 -8.273 1 89.12 107 LYS A O 1
ATOM 867 N N . HIS A 1 108 ? -9.844 -13.406 -9.023 1 91.25 108 HIS A N 1
ATOM 868 C CA . HIS A 1 108 ? -9.367 -12.891 -7.746 1 91.25 108 HIS A CA 1
ATOM 869 C C . HIS A 1 108 ? -9.094 -11.398 -7.82 1 91.25 108 HIS A C 1
ATOM 871 O O . HIS A 1 108 ? -8.156 -10.898 -7.184 1 91.25 108 HIS A O 1
ATOM 877 N N . TYR A 1 109 ? -9.93 -10.766 -8.594 1 91.12 109 TYR A N 1
ATOM 878 C CA . TYR A 1 109 ? -9.789 -9.328 -8.773 1 91.12 109 TYR A CA 1
ATOM 879 C C . TYR A 1 109 ? -9.93 -8.594 -7.445 1 91.12 109 TYR A C 1
ATOM 881 O O . TYR A 1 109 ? -10.891 -8.828 -6.707 1 91.12 109 TYR A O 1
ATOM 889 N N . PRO A 1 110 ? -8.945 -7.695 -7.121 1 94.38 110 PRO A N 1
ATOM 890 C CA . PRO A 1 110 ? -7.699 -7.418 -7.84 1 94.38 110 PRO A CA 1
ATOM 891 C C . PRO A 1 110 ? -6.551 -8.32 -7.398 1 94.38 110 PRO A C 1
ATOM 893 O O . PRO A 1 110 ? -6.551 -8.82 -6.27 1 94.38 110 PRO A O 1
ATOM 896 N N . CYS A 1 111 ? -5.555 -8.547 -8.344 1 95.06 111 CYS A N 1
ATOM 897 C CA . CYS A 1 111 ? -4.383 -9.328 -7.953 1 95.06 111 CYS A CA 1
ATOM 898 C C . CYS A 1 111 ? -3.137 -8.844 -8.688 1 95.06 111 CYS A C 1
ATOM 900 O O . CYS A 1 111 ? -3.232 -8.055 -9.625 1 95.06 111 CYS A O 1
ATOM 902 N N . LEU A 1 112 ? -2.057 -9.258 -8.172 1 96 112 LEU A N 1
ATOM 903 C CA . LEU A 1 112 ? -0.75 -8.82 -8.648 1 96 112 LEU A CA 1
ATOM 904 C C . LEU A 1 112 ? 0.161 -10.016 -8.906 1 96 112 LEU A C 1
ATOM 906 O O . LEU A 1 112 ? 0.334 -10.875 -8.039 1 96 112 LEU A O 1
ATOM 910 N N . ASP A 1 113 ? 0.708 -10.016 -10.109 1 95.31 113 ASP A N 1
ATOM 911 C CA . ASP A 1 113 ? 1.719 -11.023 -10.391 1 95.31 113 ASP A CA 1
ATOM 912 C C . ASP A 1 113 ? 2.955 -10.828 -9.516 1 95.31 113 ASP A C 1
ATOM 914 O O . ASP A 1 113 ? 3.219 -9.711 -9.055 1 95.31 113 ASP A O 1
ATOM 918 N N . LEU A 1 114 ? 3.689 -11.867 -9.445 1 94.12 114 LEU A N 1
ATOM 919 C CA . LEU A 1 114 ? 4.828 -11.961 -8.539 1 94.12 114 LEU A CA 1
ATOM 920 C C . LEU A 1 114 ? 5.848 -10.867 -8.836 1 94.12 114 LEU A C 1
ATOM 922 O O . LEU A 1 114 ? 6.355 -10.211 -7.918 1 94.12 114 LEU A O 1
ATOM 926 N N . PRO A 1 115 ? 6.195 -10.555 -10.055 1 94.12 115 PRO A N 1
ATOM 927 C CA . PRO A 1 115 ? 7.266 -9.594 -10.328 1 94.12 115 PRO A CA 1
ATOM 928 C C . PRO A 1 115 ? 6.957 -8.195 -9.789 1 94.12 115 PRO A C 1
ATOM 930 O O . PRO A 1 115 ? 7.875 -7.41 -9.547 1 94.12 115 PRO A O 1
ATOM 933 N N . PHE A 1 116 ? 5.75 -7.93 -9.539 1 96 116 PHE A N 1
ATOM 934 C CA . PHE A 1 116 ? 5.367 -6.578 -9.148 1 96 116 PHE A CA 1
ATOM 935 C C . PHE A 1 116 ? 5.215 -6.477 -7.637 1 96 116 PHE A C 1
ATOM 937 O O . PHE A 1 116 ? 5.055 -5.379 -7.094 1 96 116 PHE A O 1
ATOM 944 N N . GLN A 1 117 ? 5.215 -7.543 -6.988 1 96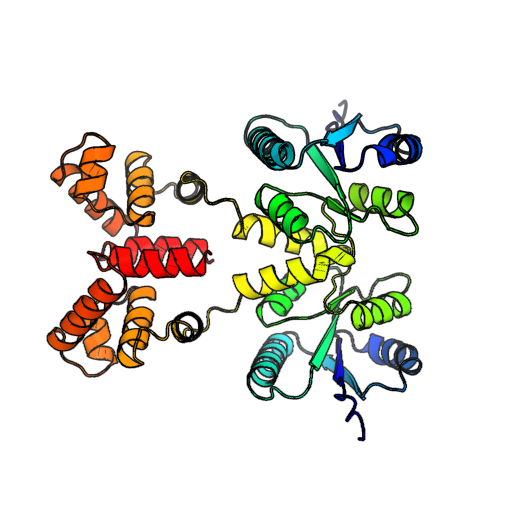.12 117 GLN A N 1
ATOM 945 C CA . GLN A 1 117 ? 4.812 -7.566 -5.582 1 96.12 117 GLN A CA 1
ATOM 946 C C . GLN A 1 117 ? 5.871 -6.91 -4.699 1 96.12 117 GLN A C 1
ATOM 948 O O . GLN A 1 117 ? 5.539 -6.184 -3.76 1 96.12 117 GLN A O 1
ATOM 953 N N . LYS A 1 118 ? 7.105 -7.137 -5.027 1 93.56 118 LYS A N 1
ATOM 954 C CA . LYS A 1 118 ? 8.164 -6.598 -4.176 1 93.56 118 LYS A CA 1
ATOM 955 C C . LYS A 1 118 ? 8.047 -5.082 -4.051 1 93.56 118 LYS A C 1
ATOM 957 O O . LYS A 1 118 ? 8.055 -4.543 -2.941 1 93.56 118 LYS A O 1
ATOM 962 N N . GLY A 1 119 ? 7.914 -4.375 -5.168 1 92 119 GLY A N 1
ATOM 963 C CA . GLY A 1 119 ? 7.797 -2.924 -5.152 1 92 119 GLY A CA 1
ATOM 964 C C . GLY A 1 119 ? 6.551 -2.434 -4.441 1 92 119 GLY A C 1
ATOM 965 O O . GLY A 1 119 ? 6.602 -1.455 -3.693 1 92 119 GLY A O 1
ATOM 966 N N . ILE A 1 120 ? 5.516 -3.102 -4.629 1 93.06 120 ILE A N 1
ATOM 967 C CA . ILE A 1 120 ? 4.238 -2.695 -4.055 1 93.06 120 ILE A CA 1
ATOM 968 C C . ILE A 1 120 ? 4.254 -2.922 -2.543 1 93.06 120 ILE A C 1
ATOM 970 O O . ILE A 1 120 ? 3.787 -2.078 -1.777 1 93.06 120 ILE A O 1
ATOM 974 N N . LEU A 1 121 ? 4.777 -4.047 -2.107 1 92.69 121 LEU A N 1
ATOM 975 C CA . LEU A 1 121 ? 4.844 -4.348 -0.681 1 92.69 121 LEU A CA 1
ATOM 976 C C . LEU A 1 121 ? 5.762 -3.369 0.04 1 92.69 121 LEU A C 1
ATOM 978 O O . LEU A 1 121 ? 5.516 -3.014 1.195 1 92.69 121 LEU A O 1
ATOM 982 N N . ALA A 1 122 ? 6.77 -2.924 -0.68 1 86.69 122 ALA A N 1
ATOM 983 C CA . ALA A 1 122 ? 7.629 -1.892 -0.107 1 86.69 122 ALA A CA 1
ATOM 984 C C . ALA A 1 122 ? 6.848 -0.608 0.154 1 86.69 122 ALA A C 1
ATOM 986 O O . ALA A 1 122 ? 7.055 0.057 1.172 1 86.69 122 ALA A O 1
ATOM 987 N N . MET A 1 123 ? 5.988 -0.325 -0.733 1 82.56 123 MET A N 1
ATOM 988 C CA . MET A 1 123 ? 5.137 0.853 -0.579 1 82.56 123 MET A CA 1
ATOM 989 C C . MET A 1 123 ? 4.211 0.702 0.622 1 82.56 123 MET A C 1
ATOM 991 O O . MET A 1 123 ? 4.016 1.65 1.383 1 82.56 123 MET A O 1
ATOM 995 N N . VAL A 1 124 ? 3.654 -0.441 0.791 1 83.06 124 VAL A N 1
ATOM 996 C CA . VAL A 1 124 ? 2.74 -0.728 1.893 1 83.06 124 VAL A CA 1
ATOM 997 C C . VAL A 1 124 ? 3.465 -0.54 3.225 1 83.06 124 VAL A C 1
ATOM 999 O O . VAL A 1 124 ? 2.945 0.113 4.133 1 83.06 124 VAL A O 1
ATOM 1002 N N . TYR A 1 125 ? 4.609 -1.104 3.254 1 79.75 125 TYR A N 1
ATOM 1003 C CA . TYR A 1 125 ? 5.406 -1.003 4.473 1 79.75 125 TYR A CA 1
ATOM 1004 C C . TYR A 1 125 ? 5.711 0.452 4.805 1 79.75 125 TYR A C 1
ATOM 1006 O O . TYR A 1 125 ? 5.609 0.865 5.961 1 79.75 125 TYR A O 1
ATOM 1014 N N . ARG A 1 126 ? 6.043 1.189 3.82 1 73.44 126 ARG A N 1
ATOM 1015 C CA . ARG A 1 126 ? 6.418 2.586 4.012 1 73.44 126 ARG A CA 1
ATOM 1016 C C . ARG A 1 126 ? 5.23 3.412 4.492 1 73.44 126 ARG A C 1
ATOM 1018 O O . ARG A 1 126 ? 5.375 4.27 5.363 1 73.44 126 ARG A O 1
ATOM 1025 N N . ASN A 1 127 ? 4.117 3.037 3.984 1 70.62 127 ASN A N 1
ATOM 1026 C CA . ASN A 1 127 ? 2.93 3.844 4.234 1 70.62 127 ASN A CA 1
ATOM 1027 C C . ASN A 1 127 ? 2.258 3.459 5.547 1 70.62 127 ASN A C 1
ATOM 1029 O O . ASN A 1 127 ? 1.474 4.234 6.102 1 70.62 127 ASN A O 1
ATOM 1033 N N . ASN A 1 128 ? 2.492 2.275 6.062 1 67.06 128 ASN A N 1
ATOM 1034 C CA . ASN A 1 128 ? 1.744 1.78 7.211 1 67.06 128 ASN A CA 1
ATOM 1035 C C . ASN A 1 128 ? 2.652 1.562 8.422 1 67.06 128 ASN A C 1
ATOM 1037 O O . ASN A 1 128 ? 2.26 0.909 9.391 1 67.06 128 ASN A O 1
ATOM 1041 N N . LYS A 1 129 ? 3.785 1.959 8.289 1 62.41 129 LYS A N 1
ATOM 1042 C CA . LYS A 1 129 ? 4.688 1.848 9.43 1 62.41 129 LYS A CA 1
ATOM 1043 C C . LYS A 1 129 ? 4.02 2.348 10.703 1 62.41 129 LYS A C 1
ATOM 1045 O O . LYS A 1 129 ? 3.369 3.395 10.703 1 62.41 129 LYS A O 1
ATOM 1050 N N . PRO A 1 130 ? 3.803 1.312 11.57 1 49.03 130 PRO A N 1
ATOM 1051 C CA . PRO A 1 130 ? 3.244 1.812 12.828 1 49.03 130 PRO A CA 1
ATOM 1052 C C . PRO A 1 130 ? 3.891 3.117 13.281 1 49.03 130 PRO A C 1
ATOM 1054 O O . PRO A 1 130 ? 5.102 3.293 13.141 1 49.03 130 PRO A O 1
ATOM 1057 N N . LYS A 1 131 ? 3.131 4.203 13.133 1 46.25 131 LYS A N 1
ATOM 1058 C CA . LYS A 1 131 ? 3.551 5.531 13.57 1 46.25 131 LYS A CA 1
ATOM 1059 C C . LYS A 1 131 ? 4.297 5.461 14.898 1 46.25 131 LYS A C 1
ATOM 1061 O O . LYS A 1 131 ? 3.705 5.16 15.938 1 46.25 131 LYS A O 1
ATOM 1066 N N . ARG A 1 132 ? 5.266 4.707 15.055 1 39.66 132 ARG A N 1
ATOM 1067 C CA . ARG A 1 132 ? 5.906 5.148 16.297 1 39.66 132 ARG A CA 1
ATOM 1068 C C . ARG A 1 132 ? 6.125 6.656 16.297 1 39.66 132 ARG A C 1
ATOM 1070 O O . ARG A 1 132 ? 6.25 7.27 15.227 1 39.66 132 ARG A O 1
ATOM 1077 N N . THR A 1 133 ? 5.77 7.352 17.281 1 37.84 133 THR A N 1
ATOM 1078 C CA . THR A 1 133 ? 6.273 8.68 17.609 1 37.84 133 THR A CA 1
ATOM 1079 C C . THR A 1 133 ? 7.602 8.945 16.906 1 37.84 133 THR A C 1
ATOM 1081 O O . THR A 1 133 ? 7.941 10.094 16.609 1 37.84 133 THR A O 1
ATOM 1084 N N . GLU A 1 134 ? 8.367 8.055 16.797 1 41.09 134 GLU A N 1
ATOM 1085 C CA . GLU A 1 134 ? 9.727 8.062 16.281 1 41.09 134 GLU A CA 1
ATOM 1086 C C . GLU A 1 134 ? 9.742 8.219 14.758 1 41.09 134 GLU A C 1
ATOM 1088 O O . GLU A 1 134 ? 10.734 8.648 14.18 1 41.09 134 GLU A O 1
ATOM 1093 N N . ASP A 1 135 ? 8.875 7.703 13.992 1 45.34 135 ASP A N 1
ATOM 1094 C CA . ASP A 1 135 ?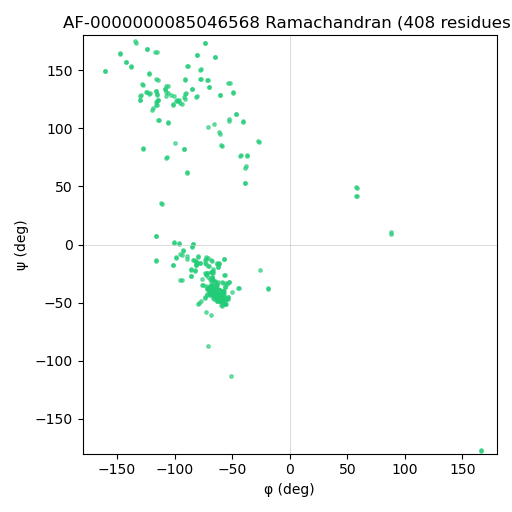 8.938 7.699 12.531 1 45.34 135 ASP A CA 1
ATOM 1095 C C . ASP A 1 135 ? 8.914 9.125 11.977 1 45.34 135 ASP A C 1
ATOM 1097 O O . ASP A 1 135 ? 9.547 9.414 10.961 1 45.34 135 ASP A O 1
ATOM 1101 N N . LEU A 1 136 ? 8.039 9.898 12.445 1 44.19 136 LEU A N 1
ATOM 1102 C CA . LEU A 1 136 ? 8.258 11.305 12.141 1 44.19 136 LEU A CA 1
ATOM 1103 C C . LEU A 1 136 ? 9.719 11.695 12.359 1 44.19 136 LEU A C 1
ATOM 1105 O O . LEU A 1 136 ? 10.258 12.516 11.625 1 44.19 136 LEU A O 1
ATOM 1109 N N . THR A 1 137 ? 10.188 11.062 13.422 1 42.59 137 THR A N 1
ATOM 1110 C CA . THR A 1 137 ? 11.586 11.352 13.734 1 42.59 137 THR A CA 1
ATOM 1111 C C . THR A 1 137 ? 12.5 10.797 12.648 1 42.59 137 THR A C 1
ATOM 1113 O O . THR A 1 137 ? 13.508 11.414 12.305 1 42.59 137 THR A O 1
ATOM 1116 N N . ILE A 1 138 ? 12.281 9.688 12.203 1 46 138 ILE A N 1
ATOM 1117 C CA . ILE A 1 138 ? 13.164 9.078 11.219 1 46 138 ILE A CA 1
ATOM 1118 C C . ILE A 1 138 ? 13.094 9.867 9.906 1 46 138 ILE A C 1
ATOM 1120 O O . ILE A 1 138 ? 14.117 10.117 9.273 1 46 138 ILE A O 1
ATOM 1124 N N . SER A 1 139 ? 11.961 10.195 9.469 1 52.34 139 SER A N 1
ATOM 1125 C CA . SER A 1 139 ? 11.891 11.008 8.258 1 52.34 139 SER A CA 1
ATOM 1126 C C . SER A 1 139 ? 12.672 12.305 8.422 1 52.34 139 SER A C 1
ATOM 1128 O O . SER A 1 139 ? 13.375 12.734 7.5 1 52.34 139 SER A O 1
ATOM 1130 N N . LEU A 1 140 ? 12.742 12.625 9.617 1 58.78 140 LEU A N 1
ATOM 1131 C CA . LEU A 1 140 ? 13.453 13.867 9.906 1 58.78 140 LEU A CA 1
ATOM 1132 C C . LEU A 1 140 ? 14.961 13.648 9.93 1 58.78 140 LEU A C 1
ATOM 1134 O O . LEU A 1 140 ? 15.734 14.578 9.688 1 58.78 140 LEU A O 1
ATOM 1138 N N . ASP A 1 141 ? 15.211 12.328 10.055 1 58.84 141 ASP A N 1
ATOM 1139 C CA . ASP A 1 141 ? 16.625 12.008 10.109 1 58.84 141 ASP A CA 1
ATOM 1140 C C . ASP A 1 141 ? 17.297 12.188 8.742 1 58.84 141 ASP A C 1
ATOM 1142 O O . ASP A 1 141 ? 18.484 12.477 8.664 1 58.84 141 ASP A O 1
ATOM 1146 N N . SER A 1 142 ? 16.469 12.086 7.762 1 61.03 142 SER A N 1
ATOM 1147 C CA . SER A 1 142 ? 17.031 12.258 6.422 1 61.03 142 SER A CA 1
ATOM 1148 C C . SER A 1 142 ? 17.219 13.734 6.082 1 61.03 142 SER A C 1
ATOM 1150 O O . SER A 1 142 ? 17.875 14.062 5.098 1 61.03 142 SER A O 1
ATOM 1152 N N . HIS A 1 143 ? 16.703 14.461 6.883 1 66.06 143 HIS A N 1
ATOM 1153 C CA . HIS A 1 143 ? 16.828 15.906 6.688 1 66.06 143 HIS A CA 1
ATOM 1154 C C . HIS A 1 143 ? 18.047 16.453 7.414 1 66.06 143 HIS A C 1
ATOM 1156 O O . HIS A 1 143 ? 17.953 16.906 8.555 1 66.06 143 HIS A O 1
ATOM 1162 N N . SER A 1 144 ? 19.109 16.281 6.738 1 75.56 144 SER A N 1
ATOM 1163 C CA . SER A 1 144 ? 20.391 16.688 7.305 1 75.56 144 SER A CA 1
ATOM 1164 C C . SER A 1 144 ? 20.422 18.188 7.574 1 75.56 144 SER A C 1
ATOM 1166 O O . SER A 1 144 ? 21.266 18.672 8.328 1 75.56 144 SER A O 1
ATOM 1168 N N . GLU A 1 145 ? 19.531 18.922 6.992 1 82.75 145 GLU A N 1
ATOM 1169 C CA . GLU A 1 145 ? 19.531 20.375 7.168 1 82.75 145 GLU A CA 1
ATOM 1170 C C . GLU A 1 145 ? 19.047 20.766 8.562 1 82.75 145 GLU A C 1
ATOM 1172 O O . GLU A 1 145 ? 19.25 21.891 9.008 1 82.75 145 GLU A O 1
ATOM 1177 N N . PHE A 1 146 ? 18.469 19.75 9.25 1 85.94 146 PHE A N 1
ATOM 1178 C CA . PHE A 1 146 ? 17.969 20.047 10.578 1 85.94 146 PHE A CA 1
ATOM 1179 C C . PHE A 1 146 ? 18.844 19.406 11.648 1 85.94 146 PHE A C 1
ATOM 1181 O O . PHE A 1 146 ? 19.297 18.266 11.492 1 85.94 146 PHE A O 1
ATOM 1188 N N . ASN A 1 147 ? 19.188 20.203 12.695 1 81.75 147 ASN A N 1
ATOM 1189 C CA . ASN A 1 147 ? 19.844 19.594 13.852 1 81.75 147 ASN A CA 1
ATOM 1190 C C . ASN A 1 147 ? 18.859 18.781 14.688 1 81.75 147 ASN A C 1
ATOM 1192 O O . ASN A 1 147 ? 17.672 18.766 14.398 1 81.75 147 ASN A O 1
ATOM 1196 N N . GLN A 1 148 ? 19.375 18.125 15.625 1 79.5 148 GLN A N 1
ATOM 1197 C CA . GLN A 1 148 ? 18.547 17.203 16.406 1 79.5 148 GLN A CA 1
ATOM 1198 C C . GLN A 1 148 ? 17.422 17.938 17.125 1 79.5 148 GLN A C 1
ATOM 1200 O O . GLN A 1 148 ? 16.281 17.453 17.156 1 79.5 148 GLN A O 1
ATOM 1205 N N . THR A 1 149 ? 17.75 19.141 17.641 1 80.5 149 THR A N 1
ATOM 1206 C CA . THR A 1 149 ? 16.734 19.922 18.328 1 80.5 149 THR A CA 1
ATOM 1207 C C . THR A 1 149 ? 15.609 20.312 17.375 1 80.5 149 THR A C 1
ATOM 1209 O O . THR A 1 149 ? 14.43 20.203 17.734 1 80.5 149 THR A O 1
ATOM 1212 N N . GLU A 1 150 ? 15.977 20.703 16.203 1 87.5 150 GLU A N 1
ATOM 1213 C CA . GLU A 1 150 ? 15 21.078 15.188 1 87.5 150 GLU A CA 1
ATOM 1214 C C . GLU A 1 150 ? 14.133 19.906 14.773 1 87.5 150 GLU A C 1
ATOM 1216 O O . GLU A 1 150 ? 12.922 20.047 14.602 1 87.5 150 GLU A O 1
ATOM 1221 N N . LYS A 1 151 ? 14.789 18.844 14.711 1 82.44 151 LYS A N 1
ATOM 1222 C CA . LYS A 1 151 ? 14.047 17.641 14.352 1 82.44 151 LYS A CA 1
ATOM 1223 C C . LYS A 1 151 ? 13.023 17.281 15.43 1 82.44 151 LYS A C 1
ATOM 1225 O O . LYS A 1 151 ? 11.891 16.906 15.117 1 82.44 151 LYS A O 1
ATOM 1230 N N . ASP A 1 152 ? 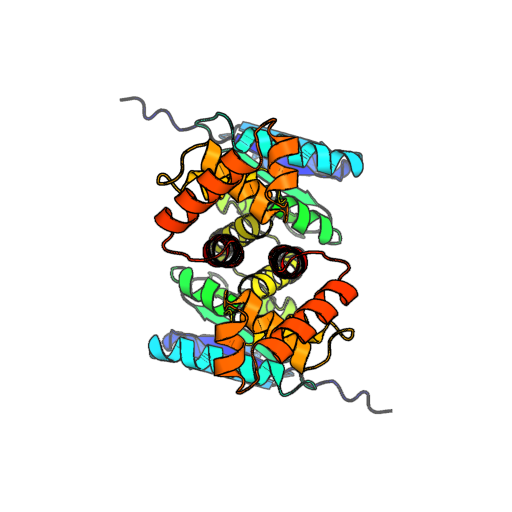13.438 17.359 16.594 1 79.12 152 ASP A N 1
ATOM 1231 C CA . ASP A 1 152 ? 12.539 17.094 17.719 1 79.12 152 ASP A CA 1
ATOM 1232 C C . ASP A 1 152 ? 11.344 18.047 17.688 1 79.12 152 ASP A C 1
ATOM 1234 O O . ASP A 1 152 ? 10.203 17.625 17.906 1 79.12 152 ASP A O 1
ATOM 1238 N N . ILE A 1 153 ? 11.641 19.266 17.422 1 85.19 153 ILE A N 1
ATOM 1239 C CA . ILE A 1 153 ? 10.594 20.281 17.406 1 85.19 153 ILE A CA 1
ATOM 1240 C C . ILE A 1 153 ? 9.617 19.984 16.266 1 85.19 153 ILE A C 1
ATOM 1242 O O . ILE A 1 153 ? 8.398 20.047 16.453 1 85.19 153 ILE A O 1
ATOM 1246 N N . ILE A 1 154 ? 10.164 19.641 15.102 1 84.5 154 ILE A N 1
ATOM 1247 C CA . ILE A 1 154 ? 9.336 19.281 13.953 1 84.5 154 ILE A CA 1
ATOM 1248 C C . ILE A 1 154 ? 8.43 18.109 14.328 1 84.5 154 ILE A C 1
ATOM 1250 O O . ILE A 1 154 ? 7.238 18.109 14.008 1 84.5 154 ILE A O 1
ATOM 1254 N N . TYR A 1 155 ? 9.016 17.25 15.023 1 76.56 155 TYR A N 1
ATOM 1255 C CA . TYR A 1 155 ? 8.281 16.062 15.469 1 76.56 155 TYR A CA 1
ATOM 1256 C C . TYR A 1 155 ? 7.086 16.453 16.328 1 76.56 155 TYR A C 1
ATOM 1258 O O . TYR A 1 155 ? 5.969 15.984 16.094 1 76.56 155 TYR A O 1
ATOM 1266 N N . TYR A 1 156 ? 7.312 17.219 17.297 1 77.38 156 TYR A N 1
ATOM 1267 C CA . TYR A 1 156 ? 6.25 17.641 18.219 1 77.38 156 TYR A CA 1
ATOM 1268 C C . TYR A 1 156 ? 5.207 18.484 17.484 1 77.38 156 TYR A C 1
ATOM 1270 O O . TYR A 1 156 ? 4.008 18.359 17.75 1 77.38 156 TYR A O 1
ATOM 1278 N N . LEU A 1 157 ? 5.672 19.359 16.547 1 80.75 157 LEU A N 1
ATOM 1279 C CA . LEU A 1 157 ? 4.738 20.125 15.742 1 80.75 157 LEU A CA 1
ATOM 1280 C C . LEU A 1 157 ? 3.795 19.203 14.969 1 80.75 157 LEU A C 1
ATOM 1282 O O . LEU A 1 157 ? 2.59 19.469 14.906 1 80.75 157 LEU A O 1
ATOM 1286 N N . LEU A 1 158 ? 4.422 18.172 14.492 1 74.06 158 LEU A N 1
ATOM 1287 C CA . LEU A 1 158 ? 3.668 17.219 13.688 1 74.06 158 LEU A CA 1
ATOM 1288 C C . LEU A 1 158 ? 2.652 16.469 14.547 1 74.06 158 LEU A C 1
ATOM 1290 O O . LEU A 1 158 ? 1.653 15.961 14.031 1 74.06 158 LEU A O 1
ATOM 1294 N N . GLN A 1 159 ? 2.938 16.422 15.781 1 69.31 159 GLN A N 1
ATOM 1295 C CA . GLN A 1 159 ? 2.004 15.812 16.719 1 69.31 159 GLN A CA 1
ATOM 1296 C C . GLN A 1 159 ? 0.925 16.797 17.156 1 69.31 159 GLN A C 1
ATOM 1298 O O . GLN A 1 159 ? 0.054 16.469 17.953 1 69.31 159 GLN A O 1
ATOM 1303 N N . GLY A 1 160 ? 0.998 17.984 16.641 1 70.94 160 GLY A N 1
ATOM 1304 C CA . GLY A 1 160 ? -0.004 19 16.922 1 70.94 160 GLY A CA 1
ATOM 1305 C C . GLY A 1 160 ? 0.313 19.812 18.172 1 70.94 160 GLY A C 1
ATOM 1306 O O . GLY A 1 160 ? -0.525 20.578 18.641 1 70.94 160 GLY A O 1
ATOM 1307 N N . LYS A 1 161 ? 1.462 19.656 18.656 1 76.12 161 LYS A N 1
ATOM 1308 C CA . LYS A 1 161 ? 1.796 20.359 19.891 1 76.12 161 LYS A CA 1
ATOM 1309 C C . LYS A 1 161 ? 2.111 21.828 19.609 1 76.12 161 LYS A C 1
ATOM 1311 O O . LYS A 1 161 ? 2.715 22.156 18.578 1 76.12 161 LYS A O 1
ATOM 1316 N N . THR A 1 162 ? 1.692 22.688 20.516 1 79 162 THR A N 1
ATOM 1317 C CA . THR A 1 162 ? 2.006 24.109 20.438 1 79 162 THR A CA 1
ATOM 1318 C C . THR A 1 162 ? 3.416 24.391 20.953 1 79 162 THR A C 1
ATOM 1320 O O . THR A 1 162 ? 4.027 23.531 21.594 1 79 162 THR A O 1
ATOM 1323 N N . ALA A 1 163 ? 3.883 25.609 20.562 1 85.75 163 ALA A N 1
ATOM 1324 C CA . ALA A 1 163 ? 5.199 26.016 21.047 1 85.75 163 ALA A CA 1
ATOM 1325 C C . ALA A 1 163 ? 5.258 25.953 22.578 1 85.75 163 ALA A C 1
ATOM 1327 O O . ALA A 1 163 ? 6.281 25.562 23.141 1 85.75 163 ALA A O 1
ATOM 1328 N N . GLU A 1 164 ? 4.152 26.219 23.219 1 85.44 164 GLU A N 1
ATOM 1329 C CA . GLU A 1 164 ? 4.078 26.188 24.672 1 85.44 164 GLU A CA 1
ATOM 1330 C C . GLU A 1 164 ? 4.207 24.766 25.203 1 85.44 164 GLU A C 1
ATOM 1332 O O . GLU A 1 164 ? 4.938 24.516 26.156 1 85.44 164 GLU A O 1
ATOM 1337 N N . GLN A 1 165 ? 3.541 23.938 24.562 1 82.38 165 GLN A N 1
ATOM 1338 C CA . GLN A 1 165 ? 3.559 22.531 24.969 1 82.38 165 GLN A CA 1
ATOM 1339 C C . GLN A 1 165 ? 4.934 21.922 24.734 1 82.38 165 GLN A C 1
ATOM 1341 O O . GLN A 1 165 ? 5.414 21.141 25.562 1 82.38 165 GLN A O 1
ATOM 1346 N N . ILE A 1 166 ? 5.484 22.266 23.641 1 85.81 166 ILE A N 1
ATOM 1347 C CA . ILE A 1 166 ? 6.812 21.75 23.328 1 85.81 166 ILE A CA 1
ATOM 1348 C C . ILE A 1 166 ? 7.824 22.266 24.344 1 85.81 166 ILE A C 1
ATOM 1350 O O . ILE A 1 166 ? 8.68 21.5 24.812 1 85.81 166 ILE A O 1
ATOM 1354 N N . ALA A 1 167 ? 7.688 23.578 24.719 1 87.12 167 ALA A N 1
ATOM 1355 C CA . ALA A 1 167 ? 8.562 24.156 25.734 1 87.12 167 ALA A CA 1
ATOM 1356 C C . ALA A 1 167 ? 8.484 23.391 27.047 1 87.12 167 ALA A C 1
ATOM 1358 O O . ALA A 1 167 ? 9.516 23.062 27.641 1 87.12 167 ALA A O 1
ATOM 1359 N N . GLU A 1 168 ? 7.32 23.047 27.406 1 79.75 168 GLU A N 1
ATOM 1360 C CA . GLU A 1 168 ? 7.09 22.328 28.656 1 79.75 168 GLU A CA 1
ATOM 1361 C C . GLU A 1 168 ? 7.695 20.922 28.594 1 79.75 168 GLU A C 1
ATOM 1363 O O . GLU A 1 168 ? 8.336 20.484 29.547 1 79.75 168 GLU A O 1
ATOM 1368 N N . GLN A 1 169 ? 7.578 20.328 27.453 1 72.19 169 GLN A N 1
ATOM 1369 C CA . GLN A 1 169 ? 8 18.938 27.281 1 72.19 169 GLN A CA 1
ATOM 1370 C C . GLN A 1 169 ? 9.516 18.828 27.203 1 72.19 169 GLN A C 1
ATOM 1372 O O . GLN A 1 169 ? 10.102 17.828 27.625 1 72.19 169 GLN A O 1
ATOM 1377 N N . THR A 1 170 ? 10.109 19.797 26.625 1 75.81 170 THR A N 1
ATOM 1378 C CA . THR A 1 170 ? 11.547 19.734 26.391 1 75.81 170 THR A CA 1
ATOM 1379 C C . THR A 1 170 ? 12.305 20.547 27.438 1 75.81 170 THR A C 1
ATOM 1381 O O . THR A 1 170 ? 13.531 20.672 27.359 1 75.81 170 THR A O 1
ATOM 1384 N N . TYR A 1 171 ? 11.586 21.141 28.391 1 78.19 171 TYR A N 1
ATOM 1385 C CA . TYR A 1 171 ? 12.172 21.938 29.453 1 78.19 171 TYR A CA 1
ATOM 1386 C C . TYR A 1 171 ? 12.969 23.109 28.875 1 78.19 171 TYR A C 1
ATOM 1388 O O . TYR A 1 171 ? 14.109 23.344 29.281 1 78.19 171 TYR A O 1
ATOM 1396 N N . ASN A 1 172 ? 12.414 23.781 27.812 1 84.81 172 ASN A N 1
ATOM 1397 C CA . ASN A 1 172 ? 12.922 25 27.203 1 84.81 172 ASN A CA 1
ATOM 1398 C C . ASN A 1 172 ? 11.938 26.156 27.344 1 84.81 172 ASN A C 1
ATOM 1400 O O . ASN A 1 172 ? 10.812 25.953 27.812 1 84.81 172 ASN A O 1
ATOM 1404 N N . SER A 1 173 ? 12.344 27.375 27.109 1 86.94 173 SER A N 1
ATOM 1405 C CA . SER A 1 173 ? 11.43 28.516 27.094 1 86.94 173 SER A CA 1
ATOM 1406 C C . SER A 1 173 ? 10.641 28.562 25.781 1 86.94 173 SER A C 1
ATOM 1408 O O . SER A 1 173 ? 11.117 28.094 24.75 1 86.94 173 SER A O 1
ATOM 1410 N N . VAL A 1 174 ? 9.453 29.109 25.922 1 90.12 174 VAL A N 1
ATOM 1411 C CA . VAL A 1 174 ? 8.625 29.281 24.734 1 90.12 174 VAL A CA 1
ATOM 1412 C C . VAL A 1 174 ? 9.367 30.125 23.703 1 90.12 174 VAL A C 1
ATOM 1414 O O . VAL A 1 174 ? 9.266 29.875 22.5 1 90.12 174 VAL A O 1
ATOM 1417 N N . HIS A 1 175 ? 10.133 31.016 24.203 1 92.81 175 HIS A N 1
ATOM 1418 C CA . HIS A 1 175 ? 10.938 31.875 23.328 1 92.81 175 HIS A CA 1
ATOM 1419 C C . HIS A 1 175 ? 11.945 31.062 22.531 1 92.81 175 HIS A C 1
ATOM 1421 O O . HIS A 1 175 ? 12.07 31.25 21.312 1 92.81 175 HIS A O 1
ATOM 1427 N N . THR A 1 176 ? 12.648 30.234 23.188 1 89.69 176 THR A N 1
ATOM 1428 C CA . THR A 1 176 ? 13.641 29.375 22.547 1 89.69 176 THR A CA 1
ATOM 1429 C C . THR A 1 176 ? 12.977 28.5 21.484 1 89.69 176 THR A C 1
ATOM 1431 O O . THR A 1 176 ? 13.492 28.344 20.391 1 89.69 176 THR A O 1
ATOM 1434 N N . ILE A 1 177 ? 11.875 27.922 21.828 1 91.62 177 ILE A N 1
ATOM 1435 C CA . ILE A 1 177 ? 11.156 27.078 20.891 1 91.62 177 ILE A CA 1
ATOM 1436 C C . ILE A 1 177 ? 10.734 27.875 19.656 1 91.62 177 ILE A C 1
ATOM 1438 O O . ILE A 1 177 ? 10.914 27.438 18.531 1 91.62 177 ILE A O 1
ATOM 1442 N N . ASN A 1 178 ? 10.211 29.062 19.875 1 91.62 178 ASN A N 1
ATOM 1443 C CA . ASN A 1 178 ? 9.781 29.906 18.781 1 91.62 178 ASN A CA 1
ATOM 1444 C C . ASN A 1 178 ? 10.945 30.312 17.891 1 91.62 178 ASN A C 1
ATOM 1446 O O . ASN A 1 178 ? 10.805 30.375 16.656 1 91.62 178 ASN A O 1
ATOM 1450 N N . ASN A 1 179 ? 11.984 30.594 18.531 1 93.44 179 ASN A N 1
ATOM 1451 C CA . ASN A 1 179 ? 13.188 30.891 17.75 1 93.44 179 ASN A CA 1
ATOM 1452 C C . ASN A 1 179 ? 13.562 29.719 16.844 1 93.44 179 ASN A C 1
ATOM 1454 O O . ASN A 1 179 ? 13.93 29.922 15.68 1 93.44 179 ASN A O 1
ATOM 1458 N N . ASN A 1 180 ? 13.578 28.562 17.375 1 93.19 180 ASN A N 1
ATOM 1459 C CA . ASN A 1 180 ? 13.883 27.375 16.578 1 93.19 180 ASN A CA 1
ATOM 1460 C C . ASN A 1 180 ? 12.883 27.188 15.438 1 93.19 180 ASN A C 1
ATOM 1462 O O . ASN A 1 180 ? 13.25 26.797 14.328 1 93.19 180 ASN A O 1
ATOM 1466 N N . ILE A 1 181 ? 11.672 27.438 15.711 1 91.38 181 ILE A N 1
ATOM 1467 C CA . ILE A 1 181 ? 10.625 27.312 14.695 1 91.38 181 ILE A CA 1
ATOM 1468 C C . ILE A 1 181 ? 10.906 28.297 13.562 1 91.38 181 ILE A C 1
ATOM 1470 O O . ILE A 1 181 ? 10.734 27.969 12.391 1 91.38 181 ILE A O 1
ATOM 1474 N N . VAL A 1 182 ? 11.312 29.5 13.953 1 92.62 182 VAL A N 1
ATOM 1475 C CA . VAL A 1 182 ? 11.68 30.5 12.953 1 92.62 182 VAL A CA 1
ATOM 1476 C C . VAL A 1 182 ? 12.82 29.969 12.086 1 92.62 182 VAL A C 1
ATOM 1478 O O . VAL A 1 182 ? 12.797 30.109 10.859 1 92.62 182 VAL A O 1
ATOM 1481 N N . LYS A 1 183 ? 13.82 29.391 12.711 1 93.56 183 LYS A N 1
ATOM 1482 C CA . LYS A 1 183 ? 14.938 28.812 11.969 1 93.56 183 LYS A CA 1
ATOM 1483 C C . LYS A 1 183 ? 14.453 27.719 11.023 1 93.56 183 LYS A C 1
ATOM 1485 O O . LYS A 1 183 ? 14.898 27.641 9.875 1 93.56 183 LYS A O 1
ATOM 1490 N N . ILE A 1 184 ? 13.602 26.906 11.469 1 91.38 184 ILE A N 1
ATOM 1491 C CA . ILE A 1 184 ? 13.047 25.828 10.68 1 91.38 184 ILE A CA 1
ATOM 1492 C C . ILE A 1 184 ? 12.312 26.391 9.461 1 91.38 184 ILE A C 1
ATOM 1494 O O . ILE A 1 184 ? 12.477 25.891 8.344 1 91.38 184 ILE A O 1
ATOM 1498 N N . LYS A 1 185 ? 11.547 27.438 9.75 1 89.75 185 LYS A N 1
ATOM 1499 C CA . LYS A 1 185 ? 10.828 28.094 8.664 1 89.75 185 LYS A CA 1
ATOM 1500 C C . LYS A 1 185 ? 11.781 28.594 7.586 1 89.75 185 LYS A C 1
ATOM 1502 O O . LYS A 1 185 ? 11.531 28.406 6.391 1 89.75 185 LYS A O 1
ATOM 1507 N N . ARG A 1 186 ? 12.789 29.109 8.031 1 92.25 186 ARG A N 1
ATOM 1508 C CA . ARG A 1 186 ? 13.789 29.656 7.109 1 92.25 186 ARG A CA 1
ATOM 1509 C C . ARG A 1 186 ? 14.43 28.531 6.289 1 92.25 186 ARG A C 1
ATOM 1511 O O . ARG A 1 186 ? 14.562 28.656 5.07 1 92.25 186 ARG A O 1
ATOM 1518 N N . LYS A 1 187 ? 14.711 27.438 6.949 1 90.38 187 LYS A N 1
ATOM 1519 C CA . LYS A 1 187 ? 15.375 26.328 6.273 1 90.38 187 LYS A CA 1
ATOM 1520 C C . LYS A 1 187 ? 14.453 25.672 5.254 1 90.38 187 LYS A C 1
ATOM 1522 O O . LYS A 1 187 ? 14.906 25.188 4.215 1 90.38 187 LYS A O 1
ATOM 1527 N N . LEU A 1 188 ? 13.281 25.719 5.516 1 86.62 188 LEU A N 1
ATOM 1528 C CA . LEU A 1 188 ? 12.297 25.078 4.645 1 86.62 188 LEU A CA 1
ATOM 1529 C C . LEU A 1 188 ? 11.727 26.078 3.652 1 86.62 188 LEU A C 1
ATOM 1531 O O . LEU A 1 188 ? 10.984 25.703 2.74 1 86.62 188 LEU A O 1
ATOM 1535 N N . ASN A 1 189 ? 12.039 27.328 3.811 1 88.44 189 ASN A N 1
ATOM 1536 C CA . ASN A 1 189 ? 11.477 28.406 3.006 1 88.44 189 ASN A CA 1
ATOM 1537 C C . ASN A 1 189 ? 9.953 28.438 3.086 1 88.44 189 ASN A C 1
ATOM 1539 O O . ASN A 1 189 ? 9.273 28.453 2.059 1 88.44 189 ASN A O 1
ATOM 1543 N N . VAL A 1 190 ? 9.57 28.391 4.371 1 85.5 190 VAL A N 1
ATOM 1544 C CA . VAL A 1 190 ? 8.133 28.469 4.625 1 85.5 190 VAL A CA 1
ATOM 1545 C C . VAL A 1 190 ? 7.84 29.641 5.574 1 85.5 190 VAL A C 1
ATOM 1547 O O . VAL A 1 190 ? 8.75 30.188 6.195 1 85.5 190 VAL A O 1
ATOM 1550 N N . ARG A 1 191 ? 6.504 29.984 5.695 1 80.81 191 ARG A N 1
ATOM 1551 C CA . ARG A 1 191 ? 6.172 31.219 6.402 1 80.81 191 ARG A CA 1
ATOM 1552 C C . ARG A 1 191 ? 5.371 30.922 7.664 1 80.81 191 ARG A C 1
ATOM 1554 O O . ARG A 1 191 ? 5.148 31.812 8.484 1 80.81 191 ARG A O 1
ATOM 1561 N N . SER A 1 192 ? 4.855 29.688 7.781 1 81 192 SER A N 1
ATOM 1562 C CA . SER A 1 192 ? 3.982 29.406 8.914 1 81 192 SER A CA 1
ATOM 1563 C C . SER A 1 192 ? 4.215 28 9.461 1 81 192 SER A C 1
ATOM 1565 O O . SER A 1 192 ? 4.793 27.156 8.773 1 81 192 SER A O 1
ATOM 1567 N N . LYS A 1 193 ? 3.82 27.859 10.75 1 79.38 193 LYS A N 1
ATOM 1568 C CA . LYS A 1 193 ? 3.881 26.531 11.375 1 79.38 193 LYS A CA 1
ATOM 1569 C C . LYS A 1 193 ? 3.084 25.5 10.578 1 79.38 193 LYS A C 1
ATOM 1571 O O . LYS A 1 193 ? 3.5 24.359 10.445 1 79.38 193 LYS A O 1
ATOM 1576 N N . VAL A 1 194 ? 1.996 25.969 10.047 1 73.12 194 VAL A N 1
ATOM 1577 C CA . VAL A 1 194 ? 1.141 25.094 9.242 1 73.12 194 VAL A CA 1
ATOM 1578 C C . VAL A 1 194 ? 1.913 24.594 8.023 1 73.12 194 VAL A C 1
ATOM 1580 O O . VAL A 1 194 ? 1.825 23.422 7.664 1 73.12 194 VAL A O 1
ATOM 1583 N N . GLU A 1 195 ? 2.646 25.469 7.465 1 77.06 195 GLU A N 1
ATOM 1584 C CA . GLU A 1 195 ? 3.42 25.109 6.285 1 77.06 195 GLU A CA 1
ATOM 1585 C C . GLU A 1 195 ? 4.535 24.125 6.641 1 77.06 195 GLU A C 1
ATOM 1587 O O . GLU A 1 195 ? 4.902 23.281 5.824 1 77.06 195 GLU A O 1
ATOM 1592 N N . ILE A 1 196 ? 5.105 24.297 7.863 1 79.12 196 ILE A N 1
ATOM 1593 C CA . ILE A 1 196 ? 6.07 23.312 8.32 1 79.12 196 ILE A CA 1
ATOM 1594 C C . ILE A 1 196 ? 5.434 21.922 8.312 1 79.12 196 ILE A C 1
ATOM 1596 O O . ILE A 1 196 ? 5.992 20.984 7.75 1 79.12 196 ILE A O 1
ATOM 1600 N N . ILE A 1 197 ? 4.301 21.828 8.891 1 72.88 197 ILE A N 1
ATOM 1601 C CA . ILE A 1 197 ? 3.604 20.547 9.039 1 72.88 197 ILE A CA 1
ATOM 1602 C C . ILE A 1 197 ? 3.26 19.984 7.656 1 72.88 197 ILE A C 1
ATOM 1604 O O . ILE A 1 197 ? 3.512 18.812 7.379 1 72.88 197 ILE A O 1
ATOM 1608 N N . THR A 1 198 ? 2.701 20.891 6.844 1 70.19 198 THR A N 1
ATOM 1609 C CA . THR A 1 198 ? 2.303 20.438 5.516 1 70.19 198 THR A CA 1
ATOM 1610 C C . THR A 1 198 ? 3.52 20 4.707 1 70.19 198 THR A C 1
ATOM 1612 O O . THR A 1 198 ? 3.43 19.094 3.887 1 70.19 198 THR A O 1
ATOM 1615 N N . HIS A 1 199 ? 4.617 20.719 4.953 1 71.81 199 HIS A N 1
ATOM 1616 C CA . HIS A 1 199 ? 5.867 20.344 4.293 1 71.81 199 HIS A CA 1
ATOM 1617 C C . HIS A 1 199 ? 6.23 18.891 4.574 1 71.81 199 HIS A C 1
ATOM 1619 O O . HIS A 1 199 ? 6.641 18.172 3.67 1 71.81 199 HIS A O 1
ATOM 1625 N N . PHE A 1 200 ? 6.133 18.562 5.793 1 69.12 200 PHE A N 1
ATOM 1626 C CA . PHE A 1 200 ? 6.578 17.219 6.191 1 69.12 200 PHE A CA 1
ATOM 1627 C C . PHE A 1 200 ? 5.465 16.203 6 1 69.12 200 PHE A C 1
ATOM 1629 O O . PHE A 1 200 ? 5.734 15.008 5.852 1 69.12 200 PHE A O 1
ATOM 1636 N N . VAL A 1 201 ? 4.305 16.703 6.086 1 57.25 201 VAL A N 1
ATOM 1637 C CA . VAL A 1 201 ? 3.189 15.812 5.781 1 57.25 201 VAL A CA 1
ATOM 1638 C C . VAL A 1 201 ? 3.125 15.562 4.277 1 57.25 201 VAL A C 1
ATOM 1640 O O . VAL A 1 201 ? 2.867 14.438 3.842 1 57.25 201 VAL A O 1
ATOM 1643 N N . LYS A 1 202 ? 3.26 16.672 3.582 1 52.19 202 LYS A N 1
ATOM 1644 C CA . LYS A 1 202 ? 3.312 16.531 2.129 1 52.19 202 LYS A CA 1
ATOM 1645 C C . LYS A 1 202 ? 4.5 15.68 1.699 1 52.19 202 LYS A C 1
ATOM 1647 O O . LYS A 1 202 ? 4.383 14.875 0.772 1 52.19 202 LYS A O 1
ATOM 1652 N N . LYS A 1 203 ? 5.668 16 2.312 1 48.56 203 LYS A N 1
ATOM 1653 C CA . LYS A 1 203 ? 6.883 15.281 1.942 1 48.56 203 LYS A CA 1
ATOM 1654 C C . LYS A 1 203 ? 6.824 13.828 2.412 1 48.56 203 LYS A C 1
ATOM 1656 O O . LYS A 1 203 ? 7.402 12.938 1.78 1 48.56 203 LYS A O 1
ATOM 1661 N N . ASN A 1 204 ? 6.367 13.633 3.488 1 41.53 204 ASN A N 1
ATOM 1662 C CA . ASN A 1 204 ? 6.176 12.258 3.916 1 41.53 204 ASN A CA 1
ATOM 1663 C C . ASN A 1 204 ? 5.098 11.555 3.092 1 41.53 204 ASN A C 1
ATOM 1665 O O . ASN A 1 204 ? 4.898 10.344 3.223 1 41.53 204 ASN A O 1
ATOM 1669 N N . ARG A 1 205 ? 4.316 12.25 2.363 1 36.25 205 ARG A N 1
ATOM 1670 C CA . ARG A 1 205 ? 3.428 11.758 1.314 1 36.25 205 ARG A CA 1
ATOM 1671 C C . ARG A 1 205 ? 4.184 11.555 0.006 1 36.25 205 ARG A C 1
ATOM 1673 O O . ARG A 1 205 ? 3.637 11.008 -0.954 1 36.25 205 ARG A O 1
ATOM 1680 N N . ARG A 1 206 ? 5.355 12.219 -0.237 1 32.53 206 ARG A N 1
ATOM 1681 C CA . ARG A 1 206 ? 6.105 11.93 -1.453 1 32.53 206 ARG A CA 1
ATOM 1682 C C . ARG A 1 206 ? 6.965 10.68 -1.279 1 32.53 206 ARG A C 1
ATOM 1684 O O . ARG A 1 206 ? 7.566 10.477 -0.223 1 32.53 206 ARG A O 1
ATOM 1691 N N . MET B 1 1 ? 40.438 -14.562 -2.768 1 24.78 1 MET B N 1
ATOM 1692 C CA . MET B 1 1 ? 39.562 -13.539 -2.215 1 24.78 1 MET B CA 1
ATOM 1693 C C . MET B 1 1 ? 38.188 -14.125 -1.849 1 24.78 1 MET B C 1
ATOM 1695 O O . MET B 1 1 ? 37.469 -14.625 -2.717 1 24.78 1 MET B O 1
ATOM 1699 N N . HIS B 1 2 ? 37.969 -14.758 -0.771 1 35.31 2 HIS B N 1
ATOM 1700 C CA . HIS B 1 2 ? 36.844 -15.586 -0.329 1 35.31 2 HIS B CA 1
ATOM 1701 C C . HIS B 1 2 ? 35.562 -14.797 -0.313 1 35.31 2 HIS B C 1
ATOM 1703 O O . HIS B 1 2 ? 35.469 -13.742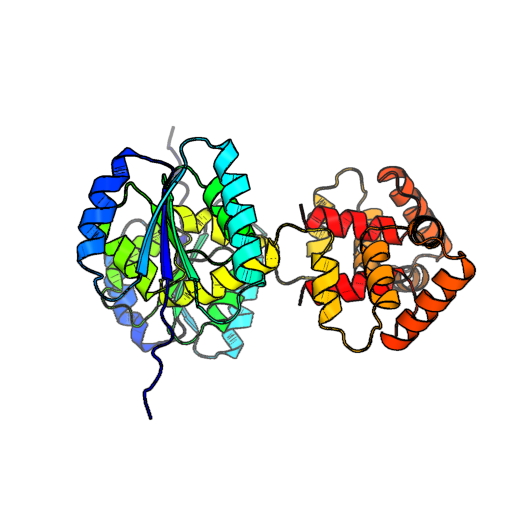 0.319 1 35.31 2 HIS B O 1
ATOM 1709 N N . THR B 1 3 ? 34.844 -14.68 -1.417 1 39.34 3 THR B N 1
ATOM 1710 C CA . THR B 1 3 ? 33.562 -14.055 -1.559 1 39.34 3 THR B CA 1
ATOM 1711 C C . THR B 1 3 ? 32.656 -14.359 -0.349 1 39.34 3 THR B C 1
ATOM 1713 O O . THR B 1 3 ? 32.312 -15.516 -0.119 1 39.34 3 THR B O 1
ATOM 1716 N N . THR B 1 4 ? 32.875 -13.945 0.845 1 43.03 4 THR B N 1
ATOM 1717 C CA . THR B 1 4 ? 32.125 -14.094 2.078 1 43.03 4 THR B CA 1
ATOM 1718 C C . THR B 1 4 ? 30.625 -14.031 1.795 1 43.03 4 THR B C 1
ATOM 1720 O O . THR B 1 4 ? 30.094 -12.992 1.381 1 43.03 4 THR B O 1
ATOM 1723 N N . THR B 1 5 ? 29.984 -15.039 1.277 1 49.72 5 THR B N 1
ATOM 1724 C CA . THR B 1 5 ? 28.594 -15.289 0.877 1 49.72 5 THR B CA 1
ATOM 1725 C C . THR B 1 5 ? 27.625 -14.75 1.919 1 49.72 5 THR B C 1
ATOM 1727 O O . THR B 1 5 ? 27.688 -15.133 3.088 1 49.72 5 THR B O 1
ATOM 1730 N N . GLN B 1 6 ? 27.406 -13.617 1.991 1 54.09 6 GLN B N 1
ATOM 1731 C CA . GLN B 1 6 ? 26.469 -12.938 2.875 1 54.09 6 GLN B CA 1
ATOM 1732 C C . GLN B 1 6 ? 25.312 -13.859 3.258 1 54.09 6 GLN B C 1
ATOM 1734 O O . GLN B 1 6 ? 24.562 -14.32 2.393 1 54.09 6 GLN B O 1
ATOM 1739 N N . LYS B 1 7 ? 25.469 -14.641 4.367 1 61.44 7 LYS B N 1
ATOM 1740 C CA . LYS B 1 7 ? 24.562 -15.648 4.914 1 61.44 7 LYS B CA 1
ATOM 1741 C C . LYS B 1 7 ? 23.156 -15.078 5.121 1 61.44 7 LYS B C 1
ATOM 1743 O O . LYS B 1 7 ? 23 -13.992 5.68 1 61.44 7 LYS B O 1
ATOM 1748 N N . GLU B 1 8 ? 22.156 -15.516 4.246 1 75.62 8 GLU B N 1
ATOM 1749 C CA . GLU B 1 8 ? 20.75 -15.148 4.395 1 75.62 8 GLU B CA 1
ATOM 1750 C C . GLU B 1 8 ? 20.062 -16.031 5.441 1 75.62 8 GLU B C 1
ATOM 1752 O O . GLU B 1 8 ? 20.344 -17.219 5.539 1 75.62 8 GLU B O 1
ATOM 1757 N N . SER B 1 9 ? 19.422 -15.453 6.398 1 84.56 9 SER B N 1
ATOM 1758 C CA . SER B 1 9 ? 18.594 -16.172 7.371 1 84.56 9 SER B CA 1
ATOM 1759 C C . SER B 1 9 ? 17.109 -16.078 7.023 1 84.56 9 SER B C 1
ATOM 1761 O O . SER B 1 9 ? 16.625 -15 6.66 1 84.56 9 SER B O 1
ATOM 1763 N N . ILE B 1 10 ? 16.484 -17.281 6.977 1 88.38 10 ILE B N 1
ATOM 1764 C CA . ILE B 1 10 ? 15.062 -17.359 6.652 1 88.38 10 ILE B CA 1
ATOM 1765 C C . ILE B 1 10 ? 14.281 -17.891 7.852 1 88.38 10 ILE B C 1
ATOM 1767 O O . ILE B 1 10 ? 14.617 -18.953 8.391 1 88.38 10 ILE B O 1
ATOM 1771 N N . THR B 1 11 ? 13.32 -17.141 8.297 1 90 11 THR B N 1
ATOM 1772 C CA . THR B 1 11 ? 12.477 -17.562 9.414 1 90 11 THR B CA 1
ATOM 1773 C C . THR B 1 11 ? 11.031 -17.734 8.969 1 90 11 THR B C 1
ATOM 1775 O O . THR B 1 11 ? 10.422 -16.797 8.445 1 90 11 THR B O 1
ATOM 1778 N N . PHE B 1 12 ? 10.516 -18.969 9.125 1 92.69 12 PHE B N 1
ATOM 1779 C CA . PHE B 1 12 ? 9.102 -19.25 8.906 1 92.69 12 PHE B CA 1
ATOM 1780 C C . PHE B 1 12 ? 8.312 -19.078 10.203 1 92.69 12 PHE B C 1
ATOM 1782 O O . PHE B 1 12 ? 8.711 -19.594 11.25 1 92.69 12 PHE B O 1
ATOM 1789 N N . ILE B 1 13 ? 7.234 -18.344 10.109 1 93.88 13 ILE B N 1
ATOM 1790 C CA . ILE B 1 13 ? 6.402 -18.078 11.281 1 93.88 13 ILE B CA 1
ATOM 1791 C C . ILE B 1 13 ? 4.961 -18.5 10.992 1 93.88 13 ILE B C 1
ATOM 1793 O O . ILE B 1 13 ? 4.43 -18.203 9.914 1 93.88 13 ILE B O 1
ATOM 1797 N N . THR B 1 14 ? 4.328 -19.281 11.914 1 93.44 14 THR B N 1
ATOM 1798 C CA . THR B 1 14 ? 2.932 -19.672 11.734 1 93.44 14 THR B CA 1
ATOM 1799 C C . THR B 1 14 ? 2.17 -19.578 13.047 1 93.44 14 THR B C 1
ATOM 1801 O O . THR B 1 14 ? 2.775 -19.578 14.125 1 93.44 14 THR B O 1
ATOM 1804 N N . THR B 1 15 ? 0.862 -19.359 12.898 1 88.12 15 THR B N 1
ATOM 1805 C CA . THR B 1 15 ? -0.012 -19.406 14.062 1 88.12 15 THR B CA 1
ATOM 1806 C C . THR B 1 15 ? -0.666 -20.766 14.203 1 88.12 15 THR B C 1
ATOM 1808 O O . THR B 1 15 ? -1.487 -20.984 15.094 1 88.12 15 THR B O 1
ATOM 1811 N N . ASP B 1 16 ? -0.381 -21.672 13.328 1 89.06 16 ASP B N 1
ATOM 1812 C CA . ASP B 1 16 ? -0.927 -23.031 13.305 1 89.06 16 ASP B CA 1
ATOM 1813 C C . ASP B 1 16 ? 0.163 -24.062 13.57 1 89.06 16 ASP B C 1
ATOM 1815 O O . ASP B 1 16 ? 0.918 -24.422 12.664 1 89.06 16 ASP B O 1
ATOM 1819 N N . ALA B 1 17 ? 0.112 -24.625 14.727 1 85.25 17 ALA B N 1
ATOM 1820 C CA . ALA B 1 17 ? 1.141 -25.562 15.164 1 85.25 17 ALA B CA 1
ATOM 1821 C C . ALA B 1 17 ? 1.114 -26.828 14.328 1 85.25 17 ALA B C 1
ATOM 1823 O O . ALA B 1 17 ? 2.123 -27.531 14.219 1 85.25 17 ALA B O 1
ATOM 1824 N N . SER B 1 18 ? 0.013 -27.078 13.742 1 87.25 18 SER B N 1
ATOM 1825 C CA . SER B 1 18 ? -0.129 -28.312 12.977 1 87.25 18 SER B CA 1
ATOM 1826 C C . SER B 1 18 ? 0.688 -28.266 11.688 1 87.25 18 SER B C 1
ATOM 1828 O O . SER B 1 18 ? 0.947 -29.297 11.07 1 87.25 18 SER B O 1
ATOM 1830 N N . LEU B 1 19 ? 1.154 -27.094 11.375 1 87.62 19 LEU B N 1
ATOM 1831 C CA . LEU B 1 19 ? 1.873 -26.938 10.117 1 87.62 19 LEU B CA 1
ATOM 1832 C C . LEU B 1 19 ? 3.371 -27.125 10.312 1 87.62 19 LEU B C 1
ATOM 1834 O O . LEU B 1 19 ? 4.133 -27.141 9.344 1 87.62 19 LEU B O 1
ATOM 1838 N N . GLN B 1 20 ? 3.781 -27.281 11.492 1 82.38 20 GLN B N 1
ATOM 1839 C CA . GLN B 1 20 ? 5.207 -27.344 11.805 1 82.38 20 GLN B CA 1
ATOM 1840 C C . GLN B 1 20 ? 5.891 -28.453 11.008 1 82.38 20 GLN B C 1
ATOM 1842 O O . GLN B 1 20 ? 6.895 -28.219 10.336 1 82.38 20 GLN B O 1
ATOM 1847 N N . THR B 1 21 ? 5.32 -29.625 11.086 1 82.25 21 THR B N 1
ATOM 1848 C CA . THR B 1 21 ? 5.926 -30.766 10.422 1 82.25 21 THR B CA 1
ATOM 1849 C C . THR B 1 21 ? 5.973 -30.562 8.914 1 82.25 21 THR B C 1
ATOM 1851 O O . THR B 1 21 ? 6.992 -30.828 8.273 1 82.25 21 THR B O 1
ATOM 1854 N N . LYS B 1 22 ? 4.934 -30.109 8.352 1 83.94 22 LYS B N 1
ATOM 1855 C CA . LYS B 1 22 ? 4.828 -29.891 6.918 1 83.94 22 LYS B CA 1
ATOM 1856 C C . LYS B 1 22 ? 5.848 -28.859 6.445 1 83.94 22 LYS B C 1
ATOM 1858 O O . LYS B 1 22 ? 6.492 -29.047 5.41 1 83.94 22 LYS B O 1
ATOM 1863 N N . ILE B 1 23 ? 6.039 -27.812 7.195 1 85.75 23 ILE B N 1
ATOM 1864 C CA . ILE B 1 23 ? 6.961 -26.75 6.84 1 85.75 23 ILE B CA 1
ATOM 1865 C C . ILE B 1 23 ? 8.398 -27.234 6.945 1 85.75 23 ILE B C 1
ATOM 1867 O O . ILE B 1 23 ? 9.203 -27.047 6.023 1 85.75 23 ILE B O 1
ATOM 1871 N N . ILE B 1 24 ? 8.68 -27.984 7.926 1 81.75 24 ILE B N 1
ATOM 1872 C CA . ILE B 1 24 ? 10.031 -28.5 8.141 1 81.75 24 ILE B CA 1
ATOM 1873 C C . ILE B 1 24 ? 10.391 -29.484 7.031 1 81.75 24 ILE B C 1
ATOM 1875 O O . ILE B 1 24 ? 11.5 -29.438 6.496 1 81.75 24 ILE B O 1
ATOM 1879 N N . GLU B 1 25 ? 9.453 -30.234 6.754 1 80.75 25 GLU B N 1
ATOM 1880 C CA . GLU B 1 25 ? 9.672 -31.203 5.68 1 80.75 25 GLU B CA 1
ATOM 1881 C C . GLU B 1 25 ? 9.93 -30.5 4.352 1 80.75 25 GLU B C 1
ATOM 1883 O O . GLU B 1 25 ? 10.773 -30.922 3.566 1 80.75 25 GLU B O 1
ATOM 1888 N N . GLY B 1 26 ? 9.164 -29.438 4.082 1 79 26 GLY B N 1
ATOM 1889 C CA . GLY B 1 26 ? 9.328 -28.672 2.857 1 79 26 GLY B CA 1
ATOM 1890 C C . GLY B 1 26 ? 10.648 -27.922 2.799 1 79 26 GLY B C 1
ATOM 1891 O O . GLY B 1 26 ? 11.219 -27.734 1.721 1 79 26 GLY B O 1
ATOM 1892 N N . LEU B 1 27 ? 11.164 -27.547 4.023 1 75.62 27 LEU B N 1
ATOM 1893 C CA . LEU B 1 27 ? 12.406 -26.781 4.145 1 75.62 27 LEU B CA 1
ATOM 1894 C C . LEU B 1 27 ? 13.609 -27.656 3.84 1 75.62 27 LEU B C 1
ATOM 1896 O O . LEU B 1 27 ? 14.68 -27.156 3.475 1 75.62 27 LEU B O 1
ATOM 1900 N N . ASN B 1 28 ? 13.43 -28.875 4.02 1 74.06 28 ASN B N 1
ATOM 1901 C CA . ASN B 1 28 ? 14.547 -29.781 3.824 1 74.06 28 ASN B CA 1
ATOM 1902 C C . ASN B 1 28 ? 15.133 -29.656 2.42 1 74.06 28 ASN B C 1
ATOM 1904 O O . ASN B 1 28 ? 16.297 -30.016 2.193 1 74.06 28 ASN B O 1
ATOM 1908 N N . GLU B 1 29 ? 14.398 -29 1.648 1 70.81 29 GLU B N 1
ATOM 1909 C CA . GLU B 1 29 ? 14.891 -28.797 0.292 1 70.81 29 GLU B CA 1
ATOM 1910 C C . GLU B 1 29 ? 15.852 -27.609 0.23 1 70.81 29 GLU B C 1
ATOM 1912 O O . GLU B 1 29 ? 16.594 -27.453 -0.743 1 70.81 29 GLU B O 1
ATOM 1917 N N . TYR B 1 30 ? 15.82 -26.828 1.358 1 72.12 30 TYR B N 1
ATOM 1918 C CA . TYR B 1 30 ? 16.641 -25.625 1.385 1 72.12 30 TYR B CA 1
ATOM 1919 C C . TYR B 1 30 ? 17.844 -25.797 2.309 1 72.12 30 TYR B C 1
ATOM 1921 O O . TYR B 1 30 ? 17.766 -25.484 3.498 1 72.12 30 TYR B O 1
ATOM 1929 N N . GLN B 1 31 ? 18.828 -26.516 1.941 1 64 31 GLN B N 1
ATOM 1930 C CA . GLN B 1 31 ? 19.969 -26.906 2.752 1 64 31 GLN B CA 1
ATOM 1931 C C . GLN B 1 31 ? 20.906 -25.734 2.99 1 64 31 GLN B C 1
ATOM 1933 O O . GLN B 1 31 ? 21.562 -25.656 4.031 1 64 31 GLN B O 1
ATOM 1938 N N . GLN B 1 32 ? 20.922 -24.812 2.139 1 60.09 32 GLN B N 1
ATOM 1939 C CA . GLN B 1 32 ? 21.984 -23.812 2.164 1 60.09 32 GLN B CA 1
ATOM 1940 C C . GLN B 1 32 ? 21.594 -22.641 3.059 1 60.09 32 GLN B C 1
ATOM 1942 O O . GLN B 1 32 ? 22.438 -21.812 3.424 1 60.09 32 GLN B O 1
ATOM 1947 N N . ASN B 1 33 ? 20.344 -22.578 3.492 1 62 33 ASN B N 1
ATOM 1948 C CA . ASN B 1 33 ? 19.922 -21.406 4.262 1 62 33 ASN B CA 1
ATOM 1949 C C . ASN B 1 33 ? 19.734 -21.75 5.734 1 62 33 ASN B C 1
ATOM 1951 O O . ASN B 1 33 ? 19.516 -22.906 6.086 1 62 33 ASN B O 1
ATOM 1955 N N . GLU B 1 34 ? 20.25 -20.812 6.535 1 74.88 34 GLU B N 1
ATOM 1956 C CA . GLU B 1 34 ? 19.812 -20.922 7.922 1 74.88 34 GLU B CA 1
ATOM 1957 C C . GLU B 1 34 ? 18.297 -20.75 8.031 1 74.88 34 GLU B C 1
ATOM 1959 O O . GLU B 1 34 ? 17.766 -19.672 7.789 1 74.88 34 GLU B O 1
ATOM 1964 N N . LEU B 1 35 ? 17.625 -21.906 8.078 1 81.25 35 LEU B N 1
ATOM 1965 C CA . LEU B 1 35 ? 16.172 -21.906 8.156 1 81.25 35 LEU B CA 1
ATOM 1966 C C . LEU B 1 35 ? 15.703 -22.016 9.609 1 81.25 35 LEU B C 1
ATOM 1968 O O . LEU B 1 35 ? 16.203 -22.844 10.367 1 81.25 35 LEU B O 1
ATOM 1972 N N . THR B 1 36 ? 14.961 -21.047 10 1 83.56 36 THR B N 1
ATOM 1973 C CA . THR B 1 36 ? 14.367 -21.078 11.336 1 83.56 36 THR B CA 1
ATOM 1974 C C . THR B 1 36 ? 12.844 -21.141 11.242 1 83.56 36 THR B C 1
ATOM 1976 O O . THR B 1 36 ? 12.25 -20.688 10.266 1 83.56 36 THR B O 1
ATOM 1979 N N . PHE B 1 37 ? 12.258 -21.906 12.164 1 87.44 37 PHE B N 1
ATOM 1980 C CA . PHE B 1 37 ? 10.805 -22.047 12.219 1 87.44 37 PHE B CA 1
ATOM 1981 C C . PHE B 1 37 ? 10.273 -21.609 13.578 1 87.44 37 PHE B C 1
ATOM 1983 O O . PHE B 1 37 ? 10.836 -21.953 14.617 1 87.44 37 PHE B O 1
ATOM 1990 N N . ARG B 1 38 ? 9.234 -20.719 13.539 1 87.75 38 ARG B N 1
ATOM 1991 C CA . ARG B 1 38 ? 8.602 -20.234 14.766 1 87.75 38 ARG B CA 1
ATOM 1992 C C . ARG B 1 38 ? 7.09 -20.406 14.703 1 87.75 38 ARG B C 1
ATOM 1994 O O . ARG B 1 38 ? 6.473 -20.156 13.672 1 87.75 38 ARG B O 1
ATOM 2001 N N . VAL B 1 39 ? 6.5 -20.859 15.836 1 89.69 39 VAL B N 1
ATOM 2002 C CA . VAL B 1 39 ? 5.055 -21 15.969 1 89.69 39 VAL B CA 1
ATOM 2003 C C . VAL B 1 39 ? 4.547 -20.031 17.047 1 89.69 39 VAL B C 1
ATOM 2005 O O . VAL B 1 39 ? 5.109 -19.969 18.141 1 89.69 39 VAL B O 1
ATOM 2008 N N . ILE B 1 40 ? 3.562 -19.297 16.656 1 88.62 40 ILE B N 1
ATOM 2009 C CA . ILE B 1 40 ? 2.916 -18.406 17.609 1 88.62 40 ILE B CA 1
ATOM 2010 C C . ILE B 1 40 ? 1.602 -19.031 18.078 1 88.62 40 ILE B C 1
ATOM 2012 O O . ILE B 1 40 ? 0.672 -19.203 17.297 1 88.62 40 ILE B O 1
ATOM 2016 N N . HIS B 1 41 ? 1.477 -19.25 19.297 1 81.81 41 HIS B N 1
ATOM 2017 C CA . HIS B 1 41 ? 0.354 -20.016 19.828 1 81.81 41 HIS B CA 1
ATOM 2018 C C . HIS B 1 41 ? -0.769 -19.078 20.281 1 81.81 41 HIS B C 1
ATOM 2020 O O . HIS B 1 41 ? -1.945 -19.438 20.203 1 81.81 41 HIS B O 1
ATOM 2026 N N . ASN B 1 42 ? -0.323 -17.906 20.703 1 79.5 42 ASN B N 1
ATOM 2027 C CA . ASN B 1 42 ? -1.32 -16.969 21.203 1 79.5 42 ASN B CA 1
ATOM 2028 C C . ASN B 1 42 ? -1.394 -15.719 20.328 1 79.5 42 ASN B C 1
ATOM 2030 O O . ASN B 1 42 ? -0.363 -15.141 19.969 1 79.5 42 ASN B O 1
ATOM 2034 N N . PRO B 1 43 ? -2.609 -15.305 19.953 1 75.06 43 PRO B N 1
ATOM 2035 C CA . PRO B 1 43 ? -2.77 -14.094 19.156 1 75.06 43 PRO B CA 1
ATOM 2036 C C . PRO B 1 43 ? -2.066 -12.883 19.766 1 75.06 43 PRO B C 1
ATOM 2038 O O . PRO B 1 43 ? -1.539 -12.039 19.031 1 75.06 43 PRO B O 1
ATOM 2041 N N . GLU B 1 44 ? -2.006 -12.844 21.094 1 73.81 44 GLU B N 1
ATOM 2042 C CA . GLU B 1 44 ? -1.368 -11.727 21.781 1 73.81 44 GLU B CA 1
ATOM 2043 C C . GLU B 1 44 ? 0.136 -11.703 21.531 1 73.81 44 GLU B C 1
ATOM 2045 O O . GLU B 1 44 ? 0.765 -10.641 21.578 1 73.81 44 GLU B O 1
ATOM 2050 N N . ASP B 1 45 ? 0.622 -12.852 21.203 1 82.69 45 ASP B N 1
ATOM 2051 C CA . ASP B 1 45 ? 2.059 -12.992 21 1 82.69 45 ASP B CA 1
ATOM 2052 C C . ASP B 1 45 ? 2.459 -12.508 19.609 1 82.69 45 ASP B C 1
ATOM 2054 O O . ASP B 1 45 ? 3.639 -12.258 19.344 1 82.69 45 ASP B O 1
ATOM 2058 N N . VAL B 1 46 ? 1.458 -12.398 18.781 1 85.94 46 VAL B N 1
ATOM 2059 C CA . VAL B 1 46 ? 1.767 -11.992 17.406 1 85.94 46 VAL B CA 1
ATOM 2060 C C . VAL B 1 46 ? 2.352 -10.578 17.422 1 85.94 46 VAL B C 1
ATOM 2062 O O . VAL B 1 46 ? 3.391 -10.336 16.797 1 85.94 46 VAL B O 1
ATOM 2065 N N . ARG B 1 47 ? 1.718 -9.719 18.125 1 79.25 47 ARG B N 1
ATOM 2066 C CA . ARG B 1 47 ? 2.162 -8.336 18.172 1 79.25 47 ARG B CA 1
ATOM 2067 C C . ARG B 1 47 ? 3.561 -8.227 18.781 1 79.25 47 ARG B C 1
ATOM 2069 O O . ARG B 1 47 ? 4.406 -7.484 18.266 1 79.25 47 ARG B O 1
ATOM 2076 N N . THR B 1 48 ? 3.721 -8.961 19.812 1 81 48 THR B N 1
ATOM 2077 C CA . THR B 1 48 ? 5.031 -8.984 20.453 1 81 48 THR B CA 1
ATOM 2078 C C . THR B 1 48 ? 6.098 -9.484 19.484 1 81 48 THR B C 1
ATOM 2080 O O . THR B 1 48 ? 7.199 -8.93 19.438 1 81 48 THR B O 1
ATOM 2083 N N . CYS B 1 49 ? 5.793 -10.5 18.812 1 87.12 49 CYS B N 1
ATOM 2084 C CA . CYS B 1 49 ? 6.711 -11.047 17.828 1 87.12 49 CYS B CA 1
ATOM 2085 C C . CYS B 1 49 ? 7.023 -10.016 16.75 1 87.12 49 CYS B C 1
ATOM 2087 O O . CYS B 1 49 ? 8.188 -9.812 16.391 1 87.12 49 CYS B O 1
ATOM 2089 N N . LEU B 1 50 ? 6.02 -9.352 16.266 1 86.44 50 LEU B N 1
ATOM 2090 C CA . LEU B 1 50 ? 6.18 -8.352 15.211 1 86.44 50 LEU B CA 1
ATOM 2091 C C . LEU B 1 50 ? 7.082 -7.219 15.68 1 86.44 50 LEU B C 1
ATOM 2093 O O . LEU B 1 50 ? 7.969 -6.777 14.945 1 86.44 50 LEU B O 1
ATOM 2097 N N . GLU B 1 51 ? 6.945 -6.793 16.859 1 80 51 GLU B N 1
ATOM 2098 C CA . GLU B 1 51 ? 7.758 -5.719 17.422 1 80 51 GLU B CA 1
ATOM 2099 C C . GLU B 1 51 ? 9.219 -6.141 17.547 1 80 51 GLU B C 1
ATOM 2101 O O . GLU B 1 51 ? 10.125 -5.352 17.25 1 80 51 GLU B O 1
ATOM 2106 N N . LEU B 1 52 ? 9.359 -7.285 17.953 1 80.06 52 LEU B N 1
ATOM 2107 C CA . LEU B 1 52 ? 10.711 -7.82 18.094 1 80.06 52 LEU B CA 1
ATOM 2108 C C . LEU B 1 52 ? 11.398 -7.898 16.734 1 80.06 52 LEU B C 1
ATOM 2110 O O . LEU B 1 52 ? 12.578 -7.562 16.609 1 80.06 52 LEU B O 1
ATOM 2114 N N . LEU B 1 53 ? 10.695 -8.383 15.766 1 79.31 53 LEU B N 1
ATOM 2115 C CA . LEU B 1 53 ? 11.273 -8.516 14.43 1 79.31 53 LEU B CA 1
ATOM 2116 C C . LEU B 1 53 ? 11.625 -7.145 13.859 1 79.31 53 LEU B C 1
ATOM 2118 O O . LEU B 1 53 ? 12.648 -6.992 13.188 1 79.31 53 LEU B O 1
ATOM 2122 N N . GLN B 1 54 ? 10.766 -6.215 14.125 1 76.69 54 GLN B N 1
ATOM 2123 C CA . GLN B 1 54 ? 11.023 -4.855 13.656 1 76.69 54 GLN B CA 1
ATOM 2124 C C . GLN B 1 54 ? 12.32 -4.305 14.25 1 76.69 54 GLN B C 1
ATOM 2126 O O . GLN B 1 54 ? 13.109 -3.676 13.547 1 76.69 54 GLN B O 1
ATOM 2131 N N . LYS B 1 55 ? 12.531 -4.457 15.516 1 73.25 55 LYS B N 1
ATOM 2132 C CA . LYS B 1 55 ? 13.727 -4.008 16.219 1 73.25 55 LYS B CA 1
ATOM 2133 C C . LYS B 1 55 ? 14.977 -4.684 15.656 1 73.25 55 LYS B C 1
ATOM 2135 O O . LYS B 1 55 ? 16.031 -4.047 15.516 1 73.25 55 LYS B O 1
ATOM 2140 N N . LYS B 1 56 ? 14.852 -5.938 15.336 1 71.38 56 LYS B N 1
ATOM 2141 C CA . LYS B 1 56 ? 15.977 -6.715 14.82 1 71.38 56 LYS B CA 1
ATOM 2142 C C . LYS B 1 56 ? 16.359 -6.246 13.414 1 71.38 56 LYS B C 1
ATOM 2144 O O . LYS B 1 56 ? 17.547 -6.262 13.055 1 71.38 56 LYS B O 1
ATOM 2149 N N . THR B 1 57 ? 15.383 -5.938 12.648 1 64.81 57 THR B N 1
ATOM 2150 C CA . THR B 1 57 ? 15.648 -5.496 11.289 1 64.81 57 THR B CA 1
ATOM 2151 C C . THR B 1 57 ? 16.359 -4.148 11.281 1 64.81 57 THR B C 1
ATOM 2153 O O . THR B 1 57 ? 17.188 -3.883 10.406 1 64.81 57 THR B O 1
ATOM 2156 N N . LYS B 1 58 ? 16.141 -3.277 12.219 1 58.19 58 LYS B N 1
ATOM 2157 C CA . LYS B 1 58 ? 16.75 -1.953 12.312 1 58.19 58 LYS B CA 1
ATOM 2158 C C . LYS B 1 58 ? 18.188 -2.045 12.812 1 58.19 58 LYS B C 1
ATOM 2160 O O . LYS B 1 58 ? 19.031 -1.257 12.406 1 58.19 58 LYS B O 1
ATOM 2165 N N . LYS B 1 59 ? 18.312 -2.748 13.805 1 51.03 59 LYS B N 1
ATOM 2166 C CA . LYS B 1 59 ? 19.594 -2.766 14.492 1 51.03 59 LYS B CA 1
ATOM 2167 C C . LYS B 1 59 ? 20.672 -3.432 13.641 1 51.03 59 LYS B C 1
ATOM 2169 O O . LYS B 1 59 ? 21.812 -2.988 13.625 1 51.03 59 LYS B O 1
ATOM 2174 N N . TYR B 1 60 ? 20.547 -4.715 13.25 1 48.5 60 TYR B N 1
ATOM 2175 C CA . TYR B 1 60 ? 21.672 -5.512 12.781 1 48.5 60 TYR B CA 1
ATOM 2176 C C . TYR B 1 60 ? 21.703 -5.574 11.266 1 48.5 60 TYR B C 1
ATOM 2178 O O . TYR B 1 60 ? 20.891 -6.254 10.641 1 48.5 60 TYR B O 1
ATOM 2186 N N . SER B 1 61 ? 22.344 -4.602 10.586 1 47.62 61 SER B N 1
ATOM 2187 C CA . SER B 1 61 ? 22.547 -4.27 9.18 1 47.62 61 SER B CA 1
ATOM 2188 C C . SER B 1 61 ? 23.047 -5.477 8.398 1 47.62 61 SER B C 1
ATOM 2190 O O . SER B 1 61 ? 22.828 -5.582 7.191 1 47.62 61 SER B O 1
ATOM 2192 N N . SER B 1 62 ? 23.969 -6.312 8.922 1 50.34 62 SER B N 1
ATOM 2193 C CA . SER B 1 62 ? 24.828 -7.023 7.973 1 50.34 62 SER B CA 1
ATOM 2194 C C . SER B 1 62 ? 24.078 -8.18 7.32 1 50.34 62 SER B C 1
ATOM 2196 O O . SER B 1 62 ? 24.469 -8.656 6.254 1 50.34 62 SER B O 1
ATOM 2198 N N . GLN B 1 63 ? 23.125 -8.773 8.023 1 57.66 63 GLN B N 1
ATOM 2199 C CA . GLN B 1 63 ? 22.516 -9.969 7.449 1 57.66 63 GLN B CA 1
ATOM 2200 C C . GLN B 1 63 ? 21.094 -9.68 6.957 1 57.66 63 GLN B C 1
ATOM 2202 O O . GLN B 1 63 ? 20.312 -9.031 7.652 1 57.66 63 GLN B O 1
ATOM 2207 N N . GLN B 1 64 ? 20.859 -10.047 5.711 1 68 64 GLN B N 1
ATOM 2208 C CA . GLN B 1 64 ? 19.531 -9.93 5.145 1 68 64 GLN B CA 1
ATOM 2209 C C . GLN B 1 64 ? 18.578 -10.961 5.754 1 68 64 GLN B C 1
ATOM 2211 O O . GLN B 1 64 ? 18.781 -12.164 5.613 1 68 64 GLN B O 1
ATOM 2216 N N . LYS B 1 65 ? 17.688 -10.633 6.707 1 81.56 65 LYS B N 1
ATOM 2217 C CA . LYS B 1 65 ? 16.703 -11.531 7.312 1 81.56 65 LYS B CA 1
ATOM 2218 C C . LYS B 1 65 ? 15.391 -11.5 6.547 1 81.56 65 LYS B C 1
ATOM 2220 O O . LYS B 1 65 ? 14.883 -10.43 6.211 1 81.56 65 LYS B O 1
ATOM 2225 N N . LYS B 1 66 ? 15 -12.773 6.16 1 88.56 66 LYS B N 1
ATOM 2226 C CA . LYS B 1 66 ? 13.703 -12.938 5.5 1 88.56 66 LYS B CA 1
ATOM 2227 C C . LYS B 1 66 ? 12.68 -13.562 6.445 1 88.56 66 LYS B C 1
ATOM 2229 O O . LYS B 1 66 ? 12.977 -14.539 7.137 1 88.56 66 LYS B O 1
ATOM 2234 N N . TYR B 1 67 ? 11.547 -12.977 6.531 1 92.56 67 TYR B N 1
ATOM 2235 C CA . TYR B 1 67 ? 10.461 -13.5 7.355 1 92.56 67 TYR B CA 1
ATOM 2236 C C . TYR B 1 67 ? 9.289 -13.93 6.488 1 92.56 67 TYR B C 1
ATOM 2238 O O . TYR B 1 67 ? 8.758 -13.141 5.703 1 92.56 67 TYR B O 1
ATOM 2246 N N . ILE B 1 68 ? 8.891 -15.227 6.66 1 94.88 68 ILE B N 1
ATOM 2247 C CA . ILE B 1 68 ? 7.793 -15.805 5.891 1 94.88 68 ILE B CA 1
ATOM 2248 C C . ILE B 1 68 ? 6.68 -16.25 6.836 1 94.88 68 ILE B C 1
ATOM 2250 O O . ILE B 1 68 ? 6.871 -17.172 7.645 1 94.88 68 ILE B O 1
ATOM 2254 N N . TRP B 1 69 ? 5.551 -15.648 6.688 1 95.56 69 TRP B N 1
ATOM 2255 C CA . TRP B 1 69 ? 4.402 -15.953 7.531 1 95.56 69 TRP B CA 1
ATOM 2256 C C . TRP B 1 69 ? 3.447 -16.906 6.824 1 95.56 69 TRP B C 1
ATOM 2258 O O . TRP B 1 69 ? 3.049 -16.672 5.684 1 95.56 69 TRP B O 1
ATOM 2268 N N . VAL B 1 70 ? 3.166 -18.047 7.449 1 95.56 70 VAL B N 1
ATOM 2269 C CA . VAL B 1 70 ? 2.172 -19 6.98 1 95.56 70 VAL B CA 1
ATOM 2270 C C . VAL B 1 70 ? 0.928 -18.922 7.863 1 95.56 70 VAL B C 1
ATOM 2272 O O . VAL B 1 70 ? 0.926 -19.438 8.984 1 95.56 70 VAL B O 1
ATOM 2275 N N . ILE B 1 71 ? -0.122 -18.312 7.324 1 94.12 71 ILE B N 1
ATOM 2276 C CA . ILE B 1 71 ? -1.293 -18.047 8.148 1 94.12 71 ILE B CA 1
ATOM 2277 C C . ILE B 1 71 ? -2.559 -18.438 7.395 1 94.12 71 ILE B C 1
ATOM 2279 O O . ILE B 1 71 ? -2.492 -18.875 6.242 1 94.12 71 ILE B O 1
ATOM 2283 N N . SER B 1 72 ? -3.641 -18.328 8.117 1 93.81 72 SER B N 1
ATOM 2284 C CA . SER B 1 72 ? -4.922 -18.656 7.5 1 93.81 72 SER B CA 1
ATOM 2285 C C . SER B 1 72 ? -5.34 -17.594 6.492 1 93.81 72 SER B C 1
ATOM 2287 O O . SER B 1 72 ? -5.172 -16.391 6.742 1 93.81 72 SER B O 1
ATOM 2289 N N . GLU B 1 73 ? -5.918 -18.047 5.41 1 94.94 73 GLU B N 1
ATOM 2290 C CA . GLU B 1 73 ? -6.375 -17.125 4.383 1 94.94 73 GLU B CA 1
ATOM 2291 C C . GLU B 1 73 ? -7.465 -16.203 4.922 1 94.94 73 GLU B C 1
ATOM 2293 O O . GLU B 1 73 ? -7.746 -15.148 4.332 1 94.94 73 GLU B O 1
ATOM 2298 N N . GLU B 1 74 ? -8.086 -16.516 6.016 1 93.38 74 GLU B N 1
ATOM 2299 C CA . GLU B 1 74 ? -9.133 -15.695 6.625 1 93.38 74 GLU B CA 1
ATOM 2300 C C . GLU B 1 74 ? -8.539 -14.555 7.441 1 93.38 74 GLU B C 1
ATOM 2302 O O . GLU B 1 74 ? -9.242 -13.609 7.801 1 93.38 74 GLU B O 1
ATOM 2307 N N . GLU B 1 75 ? -7.273 -14.609 7.742 1 91.5 75 GLU B N 1
ATOM 2308 C CA . GLU B 1 75 ? -6.637 -13.633 8.625 1 91.5 75 GLU B CA 1
ATOM 2309 C C . GLU B 1 75 ? -6.117 -12.43 7.836 1 91.5 75 GLU B C 1
ATOM 2311 O O . GLU B 1 75 ? -4.938 -12.086 7.926 1 91.5 75 GLU B O 1
ATOM 2316 N N . GLN B 1 76 ? -7.016 -11.75 7.227 1 91.06 76 GLN B N 1
ATOM 2317 C CA . GLN B 1 76 ? -6.688 -10.594 6.398 1 91.06 76 GLN B CA 1
ATOM 2318 C C . GLN B 1 76 ? -6.078 -9.469 7.234 1 91.06 76 GLN B C 1
ATOM 2320 O O . GLN B 1 76 ? -5.098 -8.844 6.824 1 91.06 76 GLN B O 1
ATOM 2325 N N . ASP B 1 77 ? -6.621 -9.25 8.359 1 89.81 77 ASP B N 1
ATOM 2326 C CA . ASP B 1 77 ? -6.152 -8.172 9.234 1 89.81 77 ASP B CA 1
ATOM 2327 C C . ASP B 1 77 ? -4.742 -8.453 9.742 1 89.81 77 ASP B C 1
ATOM 2329 O O . ASP B 1 77 ? -3.932 -7.539 9.891 1 89.81 77 ASP B O 1
ATOM 2333 N N . LEU B 1 78 ? -4.516 -9.672 10.031 1 92.19 78 LEU B N 1
ATOM 2334 C CA . LEU B 1 78 ? -3.17 -10.023 10.461 1 92.19 78 LEU B CA 1
ATOM 2335 C C . LEU B 1 78 ? -2.156 -9.766 9.352 1 92.19 78 LEU B C 1
ATOM 2337 O O . LEU B 1 78 ? -1.056 -9.273 9.609 1 92.19 78 LEU B O 1
ATOM 2341 N N . ALA B 1 79 ? -2.49 -10.133 8.172 1 94.62 79 ALA B N 1
ATOM 2342 C CA . ALA B 1 79 ? -1.606 -9.875 7.035 1 94.62 79 ALA B CA 1
ATOM 2343 C C . ALA B 1 79 ? -1.24 -8.391 6.949 1 94.62 79 ALA B C 1
ATOM 2345 O O . ALA B 1 79 ? -0.069 -8.047 6.777 1 94.62 79 ALA B O 1
ATOM 2346 N N . LYS B 1 80 ? -2.236 -7.543 7.07 1 90.25 80 LYS B N 1
ATOM 2347 C CA . LYS B 1 80 ? -2.02 -6.098 7.047 1 90.25 80 LYS B CA 1
ATOM 2348 C C . LYS B 1 80 ? -1.086 -5.668 8.172 1 90.25 80 LYS B C 1
ATOM 2350 O O . LYS B 1 80 ? -0.187 -4.848 7.965 1 90.25 80 LYS B O 1
ATOM 2355 N N . GLU B 1 81 ? -1.327 -6.172 9.297 1 87.75 81 GLU B N 1
ATOM 2356 C CA . GLU B 1 81 ? -0.51 -5.852 10.461 1 87.75 81 GLU B CA 1
ATOM 2357 C C . GLU B 1 81 ? 0.944 -6.258 10.242 1 87.75 81 GLU B C 1
ATOM 2359 O O . GLU B 1 81 ? 1.861 -5.492 10.547 1 87.75 81 GLU B O 1
ATOM 2364 N N . ILE B 1 82 ? 1.146 -7.449 9.789 1 92.25 82 ILE B N 1
ATOM 2365 C CA . ILE B 1 82 ? 2.488 -7.957 9.531 1 92.25 82 ILE B CA 1
ATOM 2366 C C . ILE B 1 82 ? 3.236 -6.992 8.609 1 92.25 82 ILE B C 1
ATOM 2368 O O . ILE B 1 82 ? 4.379 -6.621 8.891 1 92.25 82 ILE B O 1
ATOM 2372 N N . LEU B 1 83 ? 2.545 -6.566 7.57 1 91.25 83 LEU B N 1
ATOM 2373 C CA . LEU B 1 83 ? 3.195 -5.742 6.559 1 91.25 83 LEU B CA 1
ATOM 2374 C C . LEU B 1 83 ? 3.445 -4.332 7.082 1 91.25 83 LEU B C 1
ATOM 2376 O O . LEU B 1 83 ? 4.238 -3.584 6.504 1 91.25 83 LEU B O 1
ATOM 2380 N N . SER B 1 84 ? 2.801 -3.961 8.133 1 83.06 84 SER B N 1
ATOM 2381 C CA . SER B 1 84 ? 3.031 -2.658 8.75 1 83.06 84 SER B CA 1
ATOM 2382 C C . SER B 1 84 ? 4.312 -2.656 9.57 1 83.06 84 SER B C 1
ATOM 2384 O O . SER B 1 84 ? 4.844 -1.594 9.898 1 83.06 84 SER B O 1
ATOM 2386 N N . TYR B 1 85 ? 4.84 -3.732 9.891 1 81.12 85 TYR B N 1
ATOM 2387 C CA . TYR B 1 85 ? 6.004 -3.811 10.758 1 81.12 85 TYR B CA 1
ATOM 2388 C C . TYR B 1 85 ? 7.277 -4.039 9.953 1 81.12 85 TYR B C 1
ATOM 2390 O O . TYR B 1 85 ? 8.383 -3.863 10.461 1 81.12 85 TYR B O 1
ATOM 2398 N N . GLY B 1 86 ? 7.109 -4.465 8.758 1 80.12 86 GLY B N 1
ATOM 2399 C CA . GLY B 1 86 ? 8.281 -4.68 7.93 1 80.12 86 GLY B CA 1
ATOM 2400 C C . GLY B 1 86 ? 7.992 -5.484 6.68 1 80.12 86 GLY B C 1
ATOM 2401 O O . GLY B 1 86 ? 6.836 -5.812 6.398 1 80.12 86 GLY B O 1
ATOM 2402 N N . GLN B 1 87 ? 9.109 -5.711 5.961 1 85.56 87 GLN B N 1
ATOM 2403 C CA . GLN B 1 87 ? 9.008 -6.566 4.785 1 85.56 87 GLN B CA 1
ATOM 2404 C C . GLN B 1 87 ? 8.773 -8.023 5.18 1 85.56 87 GLN B C 1
ATOM 2406 O O . GLN B 1 87 ? 9.445 -8.547 6.074 1 85.56 87 GLN B O 1
ATOM 2411 N N . ALA B 1 88 ? 7.855 -8.672 4.504 1 93.19 88 ALA B N 1
ATOM 2412 C CA . ALA B 1 88 ? 7.547 -10.07 4.789 1 93.19 88 ALA B CA 1
ATOM 2413 C C . ALA B 1 88 ? 6.824 -10.727 3.613 1 93.19 88 ALA B C 1
ATOM 2415 O O . ALA B 1 88 ? 6.102 -10.055 2.871 1 93.19 88 ALA B O 1
ATOM 2416 N N . SER B 1 89 ? 7.043 -12.047 3.457 1 96.25 89 SER B N 1
ATOM 2417 C CA . SER B 1 89 ? 6.176 -12.867 2.621 1 96.25 89 SER B CA 1
ATOM 2418 C C . SER B 1 89 ? 5.035 -13.469 3.436 1 96.25 89 SER B C 1
ATOM 2420 O O . SER B 1 89 ? 5.234 -13.883 4.582 1 96.25 89 SER B O 1
ATOM 2422 N N . ILE B 1 90 ? 3.904 -13.523 2.811 1 96.69 90 ILE B N 1
ATOM 2423 C CA . ILE B 1 90 ? 2.744 -14.086 3.498 1 96.69 90 ILE B CA 1
ATOM 2424 C C . ILE B 1 90 ? 2.066 -15.125 2.609 1 96.69 90 ILE B C 1
ATOM 2426 O O . ILE B 1 90 ? 1.651 -14.82 1.489 1 96.69 90 ILE B O 1
ATOM 2430 N N . ILE B 1 91 ? 1.947 -16.281 3.178 1 95.94 91 ILE B N 1
ATOM 2431 C CA . ILE B 1 91 ? 1.384 -17.422 2.453 1 95.94 91 ILE B CA 1
ATOM 2432 C C . ILE B 1 91 ? 0.171 -17.969 3.207 1 95.94 91 ILE B C 1
ATOM 2434 O O . ILE B 1 91 ? 0.14 -17.953 4.441 1 95.94 91 ILE B O 1
ATOM 2438 N N . ALA B 1 92 ? -0.754 -18.453 2.42 1 95.81 92 ALA B N 1
ATOM 2439 C CA . ALA B 1 92 ? -1.943 -19.062 3.008 1 95.81 92 ALA B CA 1
ATOM 2440 C C . ALA B 1 92 ? -1.691 -20.531 3.359 1 95.81 92 ALA B C 1
ATOM 2442 O O . ALA B 1 92 ? -1.136 -21.281 2.555 1 95.81 92 ALA B O 1
ATOM 2443 N N . LYS B 1 93 ? -2.072 -20.906 4.496 1 92.88 93 LYS B N 1
ATOM 2444 C CA . LYS B 1 93 ? -1.865 -22.297 4.91 1 92.88 93 LYS B CA 1
ATOM 2445 C C . LYS B 1 93 ? -2.779 -23.25 4.141 1 92.88 93 LYS B C 1
ATOM 2447 O O . LYS B 1 93 ? -2.525 -24.453 4.078 1 92.88 93 LYS B O 1
ATOM 2452 N N . GLU B 1 94 ? -3.846 -22.766 3.529 1 90.31 94 GLU B N 1
ATOM 2453 C CA . GLU B 1 94 ? -4.801 -23.562 2.764 1 90.31 94 GLU B CA 1
ATOM 2454 C C . GLU B 1 94 ? -4.328 -23.75 1.325 1 90.31 94 GLU B C 1
ATOM 2456 O O . GLU B 1 94 ? -4.965 -24.469 0.55 1 90.31 94 GLU B O 1
ATOM 2461 N N . SER B 1 95 ? -3.242 -23.172 1.023 1 86.06 95 SER B N 1
ATOM 2462 C CA . SER B 1 95 ? -2.738 -23.297 -0.341 1 86.06 95 SER B CA 1
ATOM 2463 C C . SER B 1 95 ? -2.664 -24.766 -0.772 1 86.06 95 SER B C 1
ATOM 2465 O O . SER B 1 95 ? -2.283 -25.625 0.018 1 86.06 95 SER B O 1
ATOM 2467 N N . SER B 1 96 ? -3.076 -25.047 -2.076 1 81.25 96 SER B N 1
ATOM 2468 C CA . SER B 1 96 ? -3.049 -26.406 -2.604 1 81.25 96 SER B CA 1
ATOM 2469 C C . SER B 1 96 ? -1.617 -26.906 -2.768 1 81.25 96 SER B C 1
ATOM 2471 O O . SER B 1 96 ? -1.37 -28.109 -2.75 1 81.25 96 SER B O 1
ATOM 2473 N N . CYS B 1 97 ? -0.661 -26.078 -2.986 1 84.69 97 CYS B N 1
ATOM 2474 C CA . CYS B 1 97 ? 0.751 -26.438 -3.072 1 84.69 97 CYS B CA 1
ATOM 2475 C C . CYS B 1 97 ? 1.589 -25.578 -2.135 1 84.69 97 CYS B C 1
ATOM 2477 O O . CYS B 1 97 ? 2.23 -24.625 -2.57 1 84.69 97 CYS B O 1
ATOM 2479 N N . LEU B 1 98 ? 1.647 -25.953 -0.9 1 88.25 98 LEU B N 1
ATOM 2480 C CA . LEU B 1 98 ? 2.305 -25.172 0.143 1 88.25 98 LEU B CA 1
ATOM 2481 C C . LEU B 1 98 ? 3.807 -25.094 -0.109 1 88.25 98 LEU B C 1
ATOM 2483 O O . LEU B 1 98 ? 4.406 -24.031 0.058 1 88.25 98 LEU B O 1
ATOM 2487 N N . ILE B 1 99 ? 4.359 -26.188 -0.544 1 86.56 99 ILE B N 1
ATOM 2488 C CA . ILE B 1 99 ? 5.797 -26.234 -0.779 1 86.56 99 ILE B CA 1
ATOM 2489 C C . ILE B 1 99 ? 6.168 -25.25 -1.883 1 86.56 99 ILE B C 1
ATOM 2491 O O . ILE B 1 99 ? 7.164 -24.531 -1.769 1 86.56 99 ILE B O 1
ATOM 2495 N N . LYS B 1 100 ? 5.34 -25.297 -2.889 1 88.25 100 LYS B N 1
ATOM 2496 C CA . LYS B 1 100 ? 5.574 -24.359 -3.98 1 88.25 100 LYS B CA 1
ATOM 2497 C C . LYS B 1 100 ? 5.453 -22.906 -3.498 1 88.25 100 LYS B C 1
ATOM 2499 O O . LYS B 1 100 ? 6.25 -22.062 -3.885 1 88.25 100 LYS B O 1
ATOM 2504 N N . SER B 1 101 ? 4.469 -22.688 -2.693 1 91.56 101 SER B N 1
ATOM 2505 C CA . SER B 1 101 ? 4.273 -21.344 -2.15 1 91.56 101 SER B CA 1
ATOM 2506 C C . SER B 1 101 ? 5.457 -20.922 -1.292 1 91.56 101 SER B C 1
ATOM 2508 O O . SER B 1 101 ? 5.891 -19.766 -1.353 1 91.56 101 SER B O 1
ATOM 2510 N N . MET B 1 102 ? 5.977 -21.828 -0.527 1 90 102 MET B N 1
ATOM 2511 C CA . MET B 1 102 ? 7.133 -21.547 0.316 1 90 102 MET B CA 1
ATOM 2512 C C . MET B 1 102 ? 8.359 -21.203 -0.533 1 90 102 MET B C 1
ATOM 2514 O O . MET B 1 102 ? 9.086 -20.266 -0.234 1 90 102 MET B O 1
ATOM 2518 N N . ASP B 1 103 ? 8.508 -22 -1.558 1 88.88 103 ASP B N 1
ATOM 2519 C CA . ASP B 1 103 ? 9.617 -21.75 -2.475 1 88.88 103 ASP B CA 1
ATOM 2520 C C . ASP B 1 103 ? 9.531 -20.359 -3.094 1 88.88 103 ASP B C 1
ATOM 2522 O O . ASP B 1 103 ? 10.523 -19.625 -3.121 1 88.88 103 ASP B O 1
ATOM 2526 N N . GLN B 1 104 ? 8.375 -20.031 -3.566 1 90.75 104 GLN B N 1
ATOM 2527 C CA . GLN B 1 104 ? 8.172 -18.703 -4.164 1 90.75 104 GLN B CA 1
ATOM 2528 C C . GLN B 1 104 ? 8.398 -17.594 -3.143 1 90.75 104 GLN B C 1
ATOM 2530 O O . GLN B 1 104 ? 8.992 -16.562 -3.463 1 90.75 104 GLN B O 1
ATOM 2535 N N . ALA B 1 105 ? 7.945 -17.859 -1.884 1 93.06 105 ALA B N 1
ATOM 2536 C CA . ALA B 1 105 ? 8.062 -16.875 -0.815 1 93.06 105 ALA B CA 1
ATOM 2537 C C . ALA B 1 105 ? 9.523 -16.562 -0.511 1 93.06 105 ALA B C 1
ATOM 2539 O O . ALA B 1 105 ? 9.867 -15.422 -0.182 1 93.06 105 ALA B O 1
ATOM 2540 N N . ILE B 1 106 ? 10.344 -17.531 -0.648 1 89.38 106 ILE B N 1
ATOM 2541 C CA . ILE B 1 106 ? 11.773 -17.359 -0.393 1 89.38 106 ILE B CA 1
ATOM 2542 C C . ILE B 1 106 ? 12.438 -16.672 -1.588 1 89.38 106 ILE B C 1
ATOM 2544 O O . IL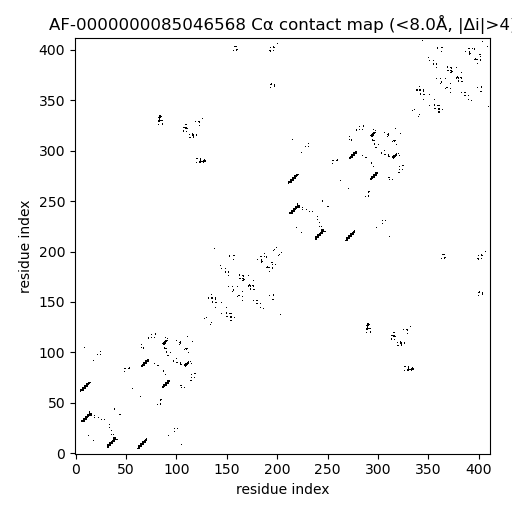E B 1 106 ? 13.133 -15.672 -1.429 1 89.38 106 ILE B O 1
ATOM 2548 N N . LYS B 1 107 ? 12.195 -17.188 -2.734 1 89.31 107 LYS B N 1
ATOM 2549 C CA . LYS B 1 107 ? 12.891 -16.766 -3.949 1 89.31 107 LYS B CA 1
ATOM 2550 C C . LYS B 1 107 ? 12.484 -15.359 -4.363 1 89.31 107 LYS B C 1
ATOM 2552 O O . LYS B 1 107 ? 13.305 -14.594 -4.867 1 89.31 107 LYS B O 1
ATOM 2557 N N . HIS B 1 108 ? 11.203 -15.047 -4.156 1 91.12 108 HIS B N 1
ATOM 2558 C CA . HIS B 1 108 ? 10.672 -13.758 -4.586 1 91.12 108 HIS B CA 1
ATOM 2559 C C . HIS B 1 108 ? 10.32 -12.883 -3.391 1 91.12 108 HIS B C 1
ATOM 2561 O O . HIS B 1 108 ? 9.352 -12.117 -3.439 1 91.12 108 HIS B O 1
ATOM 2567 N N . TYR B 1 109 ? 11.148 -13.047 -2.396 1 91.25 109 TYR B N 1
ATOM 2568 C CA . TYR B 1 109 ? 10.938 -12.281 -1.174 1 91.25 109 TYR B CA 1
ATOM 2569 C C . TYR B 1 109 ? 11.016 -10.781 -1.45 1 91.25 109 TYR B C 1
ATOM 2571 O O . TYR B 1 109 ? 11.969 -10.312 -2.07 1 91.25 109 TYR B O 1
ATOM 2579 N N . PRO B 1 110 ? 9.984 -10.016 -0.992 1 94.38 110 PRO B N 1
ATOM 2580 C CA . PRO B 1 110 ? 8.742 -10.453 -0.346 1 94.38 110 PRO B CA 1
ATOM 2581 C C . PRO B 1 110 ? 7.625 -10.742 -1.347 1 94.38 110 PRO B C 1
ATOM 2583 O O . PRO B 1 110 ? 7.617 -10.18 -2.445 1 94.38 110 PRO B O 1
ATOM 2586 N N . CYS B 1 111 ? 6.652 -11.664 -0.944 1 95.06 111 CYS B N 1
ATOM 2587 C CA . CYS B 1 111 ? 5.516 -11.914 -1.819 1 95.06 111 CYS B CA 1
ATOM 2588 C C . CYS B 1 111 ? 4.266 -12.242 -1.009 1 95.06 111 CYS B C 1
ATOM 2590 O O . CYS B 1 111 ? 4.344 -12.461 0.201 1 95.06 111 CYS B O 1
ATOM 2592 N N . LEU B 1 112 ? 3.195 -12.156 -1.693 1 96 112 LEU B N 1
ATOM 2593 C CA . LEU B 1 112 ? 1.882 -12.328 -1.081 1 96 112 LEU B CA 1
ATOM 2594 C C . LEU B 1 112 ? 1.046 -13.336 -1.86 1 96 112 LEU B C 1
ATOM 2596 O O . LEU B 1 112 ? 0.902 -13.219 -3.08 1 96 112 LEU B O 1
ATOM 2600 N N . ASP B 1 113 ? 0.526 -14.281 -1.103 1 95.31 113 ASP B N 1
ATOM 2601 C CA . ASP B 1 113 ? -0.427 -15.188 -1.732 1 95.31 113 ASP B CA 1
ATOM 2602 C C . ASP B 1 113 ? -1.69 -14.445 -2.164 1 95.31 113 ASP B C 1
ATOM 2604 O O . ASP B 1 113 ? -2.018 -13.398 -1.608 1 95.31 113 ASP B O 1
ATOM 2608 N N . LEU B 1 114 ? -2.371 -15.086 -3.041 1 94.12 114 LEU B N 1
ATOM 2609 C CA . LEU B 1 114 ? -3.523 -14.5 -3.713 1 94.12 114 LEU B CA 1
ATOM 2610 C C . LEU B 1 114 ? -4.59 -14.094 -2.703 1 94.12 114 LEU B C 1
ATOM 2612 O O . LEU B 1 114 ? -5.145 -12.992 -2.791 1 94.12 114 LEU B O 1
ATOM 2616 N N . PRO B 1 115 ? -4.926 -14.852 -1.701 1 94.19 115 PRO B N 1
ATOM 2617 C CA . PRO B 1 115 ? -6.035 -14.508 -0.809 1 94.19 115 PRO B CA 1
ATOM 2618 C C . PRO B 1 115 ? -5.805 -13.195 -0.066 1 94.19 115 PRO B C 1
ATOM 2620 O O . PRO B 1 115 ? -6.766 -12.555 0.373 1 94.19 115 PRO B O 1
ATOM 2623 N N . PHE B 1 116 ? -4.617 -12.766 0.018 1 96.06 116 PHE B N 1
ATOM 2624 C CA . PHE B 1 116 ? -4.312 -11.586 0.82 1 96.06 116 PHE B CA 1
ATOM 2625 C C . PHE B 1 116 ? -4.199 -10.352 -0.059 1 96.06 116 PHE B C 1
ATOM 2627 O O . PHE B 1 116 ? -4.105 -9.227 0.446 1 96.06 116 PHE B O 1
ATOM 2634 N N . GLN B 1 117 ? -4.148 -10.523 -1.298 1 96.19 117 GLN B N 1
ATOM 2635 C CA . GLN B 1 117 ? -3.781 -9.438 -2.201 1 96.19 117 GLN B CA 1
ATOM 2636 C C . GLN B 1 117 ? -4.891 -8.391 -2.283 1 96.19 117 GLN B C 1
ATOM 2638 O O . GLN B 1 117 ? -4.621 -7.191 -2.311 1 96.19 117 GLN B O 1
ATOM 2643 N N . LYS B 1 118 ? -6.109 -8.844 -2.279 1 93.75 118 LYS B N 1
ATOM 2644 C CA . LYS B 1 118 ? -7.211 -7.898 -2.43 1 93.75 118 LYS B CA 1
ATOM 2645 C C . LYS B 1 118 ? -7.176 -6.836 -1.334 1 93.75 118 LYS B C 1
ATOM 2647 O O . LYS B 1 118 ? -7.238 -5.637 -1.62 1 93.75 118 LYS B O 1
ATOM 2652 N N . GLY B 1 119 ? -7.062 -7.238 -0.08 1 92.31 119 GLY B N 1
ATOM 2653 C CA . GLY B 1 119 ? -7.023 -6.305 1.032 1 92.31 119 GLY B CA 1
ATOM 2654 C C . GLY B 1 119 ? -5.82 -5.383 0.995 1 92.31 119 GLY B C 1
ATOM 2655 O O . GLY B 1 119 ? -5.938 -4.188 1.273 1 92.31 119 GLY B O 1
ATOM 2656 N N . ILE B 1 120 ? -4.75 -5.898 0.613 1 93.19 120 ILE B N 1
ATOM 2657 C CA . ILE B 1 120 ? -3.51 -5.133 0.596 1 93.19 120 ILE B CA 1
ATOM 2658 C C . ILE B 1 120 ? -3.549 -4.109 -0.539 1 93.19 120 ILE B C 1
ATOM 2660 O O . ILE B 1 120 ? -3.143 -2.959 -0.362 1 93.19 120 ILE B O 1
ATOM 2664 N N . LEU B 1 121 ? -4.016 -4.52 -1.699 1 92.81 121 LEU B N 1
ATOM 2665 C CA . LEU B 1 121 ? -4.098 -3.613 -2.838 1 92.81 121 LEU B CA 1
ATOM 2666 C C . LEU B 1 121 ? -5.086 -2.482 -2.562 1 92.81 121 LEU B C 1
ATOM 2668 O O . LEU B 1 121 ? -4.883 -1.354 -3.014 1 92.81 121 LEU B O 1
ATOM 2672 N N . ALA B 1 122 ? -6.102 -2.795 -1.773 1 87.19 122 ALA B N 1
ATOM 2673 C CA . ALA B 1 122 ? -7.027 -1.742 -1.361 1 87.19 122 ALA B CA 1
ATOM 2674 C C . ALA B 1 122 ? -6.316 -0.688 -0.517 1 87.19 122 ALA B C 1
ATOM 2676 O O . ALA B 1 122 ? -6.582 0.509 -0.656 1 87.19 122 ALA B O 1
ATOM 2677 N N . MET B 1 123 ? -5.449 -1.152 0.278 1 82.69 123 MET B N 1
ATOM 2678 C CA . MET B 1 123 ? -4.668 -0.245 1.113 1 82.69 123 MET B CA 1
ATOM 2679 C C . MET B 1 123 ? -3.76 0.632 0.259 1 82.69 123 MET B C 1
ATOM 2681 O O . MET B 1 123 ? -3.627 1.831 0.514 1 82.69 123 MET B O 1
ATOM 2685 N N . VAL B 1 124 ? -3.156 0.061 -0.721 1 83 124 VAL B N 1
ATOM 2686 C CA . VAL B 1 124 ? -2.256 0.777 -1.619 1 83 124 VAL B CA 1
ATOM 2687 C C . VAL B 1 124 ? -3.02 1.891 -2.334 1 83 124 VAL B C 1
ATOM 2689 O O . VAL B 1 124 ? -2.553 3.031 -2.393 1 83 124 VAL B O 1
ATOM 2692 N N . TYR B 1 125 ? -4.141 1.516 -2.824 1 80.12 125 TYR B N 1
ATOM 2693 C CA . TYR B 1 125 ? -4.973 2.484 -3.533 1 80.12 125 TYR B CA 1
ATOM 2694 C C . TYR B 1 125 ? -5.355 3.645 -2.623 1 80.12 125 TYR B C 1
ATOM 2696 O O . TYR B 1 125 ? -5.297 4.809 -3.031 1 80.12 125 TYR B O 1
ATOM 2704 N N . ARG B 1 126 ? -5.688 3.32 -1.441 1 73.69 126 ARG B N 1
ATOM 2705 C CA . ARG B 1 126 ? -6.137 4.332 -0.49 1 73.69 126 ARG B CA 1
ATOM 2706 C C . ARG B 1 126 ? -5 5.285 -0.129 1 73.69 126 ARG B C 1
ATOM 2708 O O . ARG B 1 126 ? -5.207 6.492 -0.019 1 73.69 126 ARG B O 1
ATOM 2715 N N . ASN B 1 127 ? -3.854 4.711 -0.073 1 71.25 127 ASN B N 1
ATOM 2716 C CA . ASN B 1 127 ? -2.711 5.477 0.42 1 71.25 127 ASN B CA 1
ATOM 2717 C C . ASN B 1 127 ? -2.047 6.277 -0.697 1 71.25 127 ASN B C 1
ATOM 2719 O O . ASN B 1 127 ? -1.319 7.234 -0.433 1 71.25 127 ASN B O 1
ATOM 2723 N N . ASN B 1 128 ? -2.236 5.898 -1.94 1 67.06 128 ASN B N 1
ATOM 2724 C CA . ASN B 1 128 ? -1.486 6.504 -3.035 1 67.06 128 ASN B CA 1
ATOM 2725 C C . ASN B 1 128 ? -2.406 7.246 -4 1 67.06 128 ASN B C 1
ATOM 2727 O O . ASN B 1 128 ? -2 7.594 -5.113 1 67.06 128 ASN B O 1
ATOM 2731 N N . LYS B 1 129 ? -3.555 7.332 -3.633 1 62.31 129 LYS B N 1
ATOM 2732 C CA . LYS B 1 129 ? -4.477 8.094 -4.469 1 62.31 129 LYS B CA 1
ATOM 2733 C C . LYS B 1 129 ? -3.863 9.43 -4.887 1 62.31 129 LYS B C 1
ATOM 2735 O O . LYS B 1 129 ? -3.262 10.125 -4.062 1 62.31 129 LYS B O 1
ATOM 2740 N N . PRO B 1 130 ? -3.619 9.43 -6.246 1 48.62 130 PRO B N 1
ATOM 2741 C CA . PRO B 1 130 ? -3.115 10.742 -6.652 1 48.62 130 PRO B CA 1
ATOM 2742 C C . PRO B 1 130 ? -3.838 11.891 -5.953 1 48.62 130 PRO B C 1
ATOM 2744 O O . PRO B 1 130 ? -5.055 11.836 -5.758 1 48.62 130 PRO B O 1
ATOM 2747 N N . LYS B 1 131 ? -3.131 12.484 -4.988 1 46.28 131 LYS B N 1
ATOM 2748 C CA . LYS B 1 131 ? -3.629 13.648 -4.262 1 46.28 131 LYS B CA 1
ATOM 2749 C C . LYS B 1 131 ? -4.375 14.602 -5.195 1 46.28 131 LYS B C 1
ATOM 2751 O O . LYS B 1 131 ? -3.77 15.234 -6.062 1 46.28 131 LYS B O 1
ATOM 2756 N N . ARG B 1 132 ? -5.281 14.18 -5.902 1 39.88 132 ARG B N 1
ATOM 2757 C CA . ARG B 1 132 ? -5.969 15.375 -6.379 1 39.88 132 ARG B CA 1
ATOM 2758 C C . ARG B 1 132 ? -6.285 16.312 -5.227 1 39.88 132 ARG B C 1
ATOM 2760 O O . ARG B 1 132 ? -6.434 15.883 -4.082 1 39.88 132 ARG B O 1
ATOM 2767 N N . THR B 1 133 ? -6 17.531 -5.32 1 37.75 133 THR B N 1
ATOM 2768 C CA . THR B 1 133 ? -6.602 18.609 -4.531 1 37.75 133 THR B CA 1
ATOM 2769 C C . THR B 1 133 ? -7.926 18.141 -3.922 1 37.75 133 THR B C 1
ATOM 2771 O O . THR B 1 133 ? -8.336 18.641 -2.871 1 37.75 133 THR B O 1
ATOM 2774 N N . GLU B 1 134 ? -8.625 17.438 -4.578 1 40.88 134 GLU B N 1
ATOM 2775 C CA . GLU B 1 134 ? -9.977 16.953 -4.281 1 40.88 134 GLU B CA 1
ATOM 2776 C C . GLU B 1 134 ? -9.953 15.906 -3.18 1 40.88 134 GLU B C 1
ATOM 2778 O O . GLU B 1 134 ? -10.953 15.703 -2.492 1 40.88 134 GLU B O 1
ATOM 2783 N N . ASP B 1 135 ? -9.039 15.023 -3.059 1 45.31 135 ASP B N 1
ATOM 2784 C CA . ASP B 1 135 ? -9.055 13.914 -2.107 1 45.31 135 ASP B CA 1
ATOM 2785 C C . ASP B 1 135 ? -9.078 14.422 -0.669 1 45.31 135 ASP B C 1
ATOM 2787 O O . ASP B 1 135 ? -9.695 13.812 0.203 1 45.31 135 ASP B O 1
ATOM 2791 N N . LEU B 1 136 ? -8.25 15.312 -0.366 1 44.09 136 LEU B N 1
ATOM 2792 C CA . LEU B 1 136 ? -8.531 16 0.89 1 44.09 136 LEU B CA 1
ATOM 2793 C C . LEU B 1 136 ? -10.016 16.344 1.003 1 44.09 136 LEU B C 1
ATOM 2795 O O . LEU B 1 136 ? -10.578 16.312 2.098 1 44.09 136 LEU B O 1
ATOM 2799 N N . THR B 1 137 ? -10.477 16.703 -0.183 1 42.41 137 THR B N 1
ATOM 2800 C CA . THR B 1 137 ? -11.898 17.062 -0.202 1 42.41 137 THR B CA 1
ATOM 2801 C C . THR B 1 137 ? -12.758 15.828 0.081 1 42.41 137 THR B C 1
ATOM 2803 O O . THR B 1 137 ? -13.789 15.93 0.747 1 42.41 137 THR B O 1
ATOM 2806 N N . ILE B 1 138 ? -12.469 14.773 -0.45 1 45.78 138 ILE B N 1
ATOM 2807 C CA . ILE B 1 138 ? -13.289 13.586 -0.257 1 45.78 138 ILE B CA 1
ATOM 2808 C C . ILE B 1 138 ? -13.219 13.141 1.202 1 45.78 138 ILE B C 1
ATOM 2810 O O . ILE B 1 138 ? -14.242 12.781 1.799 1 45.78 138 ILE B O 1
ATOM 2814 N N . SER B 1 139 ? -12.094 13.078 1.757 1 52.06 139 SER B N 1
ATOM 2815 C CA . SER B 1 139 ? -12.031 12.727 3.172 1 52.06 139 SER B CA 1
ATOM 2816 C C . SER B 1 139 ? -12.875 13.68 4.012 1 52.06 139 SER B C 1
ATOM 2818 O O . SER B 1 139 ? -13.57 13.25 4.938 1 52.06 139 SER B O 1
ATOM 2820 N N . LEU B 1 140 ? -12.984 14.773 3.445 1 58.38 140 LEU B N 1
ATOM 2821 C CA . LEU B 1 140 ? -13.75 15.789 4.16 1 58.38 140 LEU B CA 1
ATOM 2822 C C . LEU B 1 140 ? -15.242 15.586 3.953 1 58.38 140 LEU B C 1
ATOM 2824 O O . LEU B 1 140 ? -16.047 16 4.789 1 58.38 140 LEU B O 1
ATOM 2828 N N . ASP B 1 141 ? -15.445 14.781 2.885 1 58.53 141 ASP B N 1
ATOM 2829 C CA . ASP B 1 141 ? -16.844 14.539 2.578 1 58.53 141 ASP B CA 1
ATOM 2830 C C . ASP B 1 141 ? -17.484 13.617 3.613 1 58.53 141 ASP B C 1
ATOM 2832 O O . ASP B 1 141 ? -18.688 13.695 3.865 1 58.53 141 ASP B O 1
ATOM 2836 N N . SER B 1 142 ? -16.656 12.859 4.215 1 61 142 SER B N 1
ATOM 2837 C CA . SER B 1 142 ? -17.172 11.945 5.23 1 61 142 SER B CA 1
ATOM 2838 C C . SER B 1 142 ? -17.422 12.68 6.547 1 61 142 SER B C 1
ATOM 2840 O O . SER B 1 142 ? -18.078 12.141 7.441 1 61 142 SER B O 1
ATOM 2842 N N . HIS B 1 143 ? -16.969 13.781 6.562 1 65.81 143 HIS B N 1
ATOM 2843 C CA . HIS B 1 143 ? -17.156 14.594 7.762 1 65.81 143 HIS B CA 1
ATOM 2844 C C . HIS B 1 143 ? -18.422 15.438 7.656 1 65.81 143 HIS B C 1
ATOM 2846 O O . HIS B 1 143 ? -18.359 16.594 7.234 1 65.81 143 HIS B O 1
ATOM 2852 N N . SER B 1 144 ? -19.438 14.773 7.965 1 75.69 144 SER B N 1
ATOM 2853 C CA . SER B 1 144 ? -20.75 15.406 7.863 1 75.69 144 SER B CA 1
ATOM 2854 C C . SER B 1 144 ? -20.859 16.609 8.789 1 75.69 144 SER B C 1
ATOM 2856 O O . SER B 1 144 ? -21.734 17.453 8.625 1 75.69 144 SER B O 1
ATOM 2858 N N . GLU B 1 145 ? -19.984 16.734 9.742 1 82.88 145 GLU B N 1
ATOM 2859 C CA . GLU B 1 145 ? -20.047 17.828 10.695 1 82.88 145 GLU B CA 1
ATOM 2860 C C . GLU B 1 145 ? -19.609 19.141 10.047 1 82.88 145 GLU B C 1
ATOM 2862 O O . GLU B 1 145 ? -19.875 20.219 10.578 1 82.88 145 GLU B O 1
ATOM 2867 N N . PHE B 1 146 ? -19 18.984 8.844 1 85.75 146 PHE B N 1
ATOM 2868 C CA . PHE B 1 146 ? -18.547 20.203 8.18 1 85.75 146 PHE B CA 1
ATOM 2869 C C . PHE B 1 146 ? -19.422 20.516 6.965 1 85.75 146 PHE B C 1
ATOM 2871 O O . PHE B 1 146 ? -19.812 19.609 6.227 1 85.75 146 PHE B O 1
ATOM 2878 N N . ASN B 1 147 ? -19.828 21.797 6.84 1 81.75 147 ASN B N 1
ATOM 2879 C CA . ASN B 1 147 ? -20.484 22.203 5.602 1 81.75 147 ASN B CA 1
ATOM 2880 C C . ASN B 1 147 ? -19.484 22.328 4.453 1 81.75 147 ASN B C 1
ATOM 2882 O O . ASN B 1 147 ? -18.281 22.156 4.656 1 81.75 147 ASN B O 1
ATOM 2886 N N . GLN B 1 148 ? -19.984 22.547 3.32 1 79.44 148 GLN B N 1
ATOM 2887 C CA . GLN B 1 148 ? -19.125 22.547 2.131 1 79.44 148 GLN B CA 1
ATOM 2888 C C . GLN B 1 148 ? -18.062 23.625 2.209 1 79.44 148 GLN B C 1
ATOM 2890 O O . GLN B 1 148 ? -16.906 23.391 1.85 1 79.44 148 GLN B O 1
ATOM 2895 N N . THR B 1 149 ? -18.453 24.797 2.736 1 80.44 149 THR B N 1
ATOM 2896 C CA . THR B 1 149 ? -17.5 25.891 2.869 1 80.44 149 THR B CA 1
ATOM 2897 C C . THR B 1 149 ? -16.359 25.5 3.816 1 80.44 149 THR B C 1
ATOM 2899 O O . THR B 1 149 ? -15.195 25.734 3.523 1 80.44 149 THR B O 1
ATOM 2902 N N . GLU B 1 150 ? -16.719 24.875 4.891 1 87.56 150 GLU B N 1
ATOM 2903 C CA . GLU B 1 150 ? -15.734 24.438 5.879 1 87.56 150 GLU B CA 1
ATOM 2904 C C . GLU B 1 150 ? -14.805 23.375 5.297 1 87.56 150 GLU B C 1
ATOM 2906 O O . GLU B 1 150 ? -13.594 23.406 5.535 1 87.56 150 GLU B O 1
ATOM 2911 N N . LYS B 1 151 ? -15.406 22.578 4.547 1 82.5 151 LYS B N 1
ATOM 2912 C CA . LYS B 1 151 ? -14.609 21.531 3.906 1 82.5 151 LYS B CA 1
ATOM 2913 C C . LYS B 1 151 ? -13.594 22.141 2.939 1 82.5 151 LYS B C 1
ATOM 2915 O O . LYS B 1 151 ? -12.438 21.719 2.896 1 82.5 151 LYS B O 1
ATOM 2920 N N . ASP B 1 152 ? -14.039 23.031 2.211 1 79.12 152 ASP B N 1
ATOM 2921 C CA . ASP B 1 152 ? -13.148 23.734 1.279 1 79.12 152 ASP B CA 1
ATOM 2922 C C . ASP B 1 152 ? -12 24.406 2.018 1 79.12 152 ASP B C 1
ATOM 2924 O O . ASP B 1 152 ? -10.852 24.344 1.581 1 79.12 152 ASP B O 1
ATOM 2928 N N . ILE B 1 153 ? -12.344 25.031 3.088 1 85.31 153 ILE B N 1
ATOM 2929 C CA . ILE B 1 153 ? -11.344 25.734 3.875 1 85.31 153 ILE B CA 1
ATOM 2930 C C . ILE B 1 153 ? -10.328 24.75 4.438 1 85.31 153 ILE B C 1
ATOM 2932 O O . ILE B 1 153 ? -9.125 24.984 4.387 1 85.31 153 ILE B O 1
ATOM 2936 N N . ILE B 1 154 ? -10.844 23.641 4.965 1 84.62 154 ILE B N 1
ATOM 2937 C CA . ILE B 1 154 ? -9.969 22.594 5.484 1 84.62 154 ILE B CA 1
ATOM 2938 C C . ILE B 1 154 ? -9.023 22.109 4.379 1 84.62 154 ILE B C 1
ATOM 2940 O O . ILE B 1 154 ? -7.828 21.938 4.613 1 84.62 154 ILE B O 1
ATOM 2944 N N . TYR B 1 155 ? -9.594 22.016 3.26 1 76.56 155 TYR B N 1
ATOM 2945 C CA . TYR B 1 155 ? -8.82 21.594 2.1 1 76.56 155 TYR B CA 1
ATOM 2946 C C . TYR B 1 155 ? -7.656 22.531 1.833 1 76.56 155 TYR B C 1
ATOM 2948 O O . TYR B 1 155 ? -6.516 22.109 1.663 1 76.56 155 TYR B O 1
ATOM 2956 N N . TYR B 1 156 ? -7.934 23.766 1.731 1 77.25 156 TYR B N 1
ATOM 2957 C CA . TYR B 1 156 ? -6.91 24.766 1.45 1 77.25 156 TYR B CA 1
ATOM 2958 C C . TYR B 1 156 ? -5.891 24.828 2.58 1 77.25 156 TYR B C 1
ATOM 2960 O O . TYR B 1 156 ? -4.691 25 2.336 1 77.25 156 TYR B O 1
ATOM 2968 N N . LEU B 1 157 ? -6.375 24.719 3.854 1 80.75 157 LEU B N 1
ATOM 2969 C CA . LEU B 1 157 ? -5.457 24.688 4.988 1 80.75 157 LEU B CA 1
ATOM 2970 C C . LEU B 1 157 ? -4.461 23.531 4.844 1 80.75 157 LEU B C 1
ATOM 2972 O O . LEU B 1 157 ? -3.266 23.703 5.102 1 80.75 157 LEU B O 1
ATOM 2976 N N . LEU B 1 158 ? -5.035 22.453 4.383 1 73.94 158 LEU B N 1
ATOM 2977 C CA . LEU B 1 158 ? -4.223 21.25 4.234 1 73.94 158 LEU B CA 1
ATOM 2978 C C . LEU B 1 158 ? -3.189 21.422 3.127 1 73.94 158 LEU B C 1
ATOM 2980 O O . LEU B 1 158 ? -2.162 20.75 3.115 1 73.94 158 LEU B O 1
ATOM 2984 N N . GLN B 1 159 ? -3.506 22.297 2.256 1 69 159 GLN B N 1
ATOM 2985 C CA . GLN B 1 159 ? -2.564 22.609 1.189 1 69 159 GLN B CA 1
ATOM 2986 C C . GLN B 1 159 ? -1.541 23.641 1.653 1 69 159 GLN B C 1
ATOM 2988 O O . GLN B 1 159 ? -0.673 24.062 0.88 1 69 159 GLN B O 1
ATOM 2993 N N . GLY B 1 160 ? -1.65 24.062 2.877 1 70.75 160 GLY B N 1
ATOM 2994 C CA . GLY B 1 160 ? -0.7 25 3.447 1 70.75 160 GLY B CA 1
ATOM 2995 C C . GLY B 1 160 ? -1.08 26.453 3.209 1 70.75 160 GLY B C 1
ATOM 2996 O O . GLY B 1 160 ? -0.288 27.359 3.477 1 70.75 160 GLY B O 1
ATOM 2997 N N . LYS B 1 161 ? -2.227 26.656 2.727 1 75.75 161 LYS B N 1
ATOM 2998 C CA . LYS B 1 161 ? -2.619 28.031 2.422 1 75.75 161 LYS B CA 1
ATOM 2999 C C . LYS B 1 161 ? -2.996 28.781 3.691 1 75.75 161 LYS B C 1
ATOM 3001 O O . LYS B 1 161 ? -3.594 28.219 4.605 1 75.75 161 LYS B O 1
ATOM 3006 N N . THR B 1 162 ? -2.627 30.062 3.719 1 79 162 THR B N 1
ATOM 3007 C CA . THR B 1 162 ? -3.002 30.938 4.816 1 79 162 THR B CA 1
ATOM 3008 C C . THR B 1 162 ? -4.43 31.438 4.641 1 79 162 THR B C 1
ATOM 3010 O O . THR B 1 162 ? -5.016 31.312 3.564 1 79 162 THR B O 1
ATOM 3013 N N . ALA B 1 163 ? -4.953 31.953 5.805 1 85.81 163 ALA B N 1
ATOM 3014 C CA . ALA B 1 163 ? -6.293 32.531 5.746 1 85.81 163 ALA B CA 1
ATOM 3015 C C . ALA B 1 163 ? -6.383 33.594 4.672 1 85.81 163 ALA B C 1
ATOM 3017 O O . ALA B 1 163 ? -7.398 33.719 3.982 1 85.81 163 ALA B O 1
ATOM 3018 N N . GLU B 1 164 ? -5.309 34.312 4.465 1 85.5 164 GLU B N 1
ATOM 3019 C CA . GLU B 1 164 ? -5.262 35.375 3.463 1 85.5 164 GLU B CA 1
ATOM 3020 C C . GLU B 1 164 ? -5.332 34.812 2.049 1 85.5 164 GLU B C 1
ATOM 3022 O O . GLU B 1 164 ? -6.07 35.312 1.204 1 85.5 164 GLU B O 1
ATOM 3027 N N . GLN B 1 165 ? -4.621 33.812 1.878 1 82.44 165 GLN B N 1
ATOM 3028 C CA . GLN B 1 165 ? -4.586 33.156 0.571 1 82.44 165 GLN B CA 1
ATOM 3029 C C . GLN B 1 165 ? -5.926 32.531 0.24 1 82.44 165 GLN B C 1
ATOM 3031 O O . GLN B 1 165 ? -6.391 32.594 -0.901 1 82.44 165 GLN B O 1
ATOM 3036 N N . ILE B 1 166 ? -6.469 31.922 1.231 1 85.75 166 ILE B N 1
ATOM 3037 C CA . ILE B 1 166 ? -7.766 31.281 1.041 1 85.75 166 ILE B CA 1
ATOM 3038 C C . ILE B 1 166 ? -8.82 32.312 0.71 1 85.75 166 ILE B C 1
ATOM 3040 O O . ILE B 1 166 ? -9.648 32.125 -0.184 1 85.75 166 ILE B O 1
ATOM 3044 N N . ALA B 1 167 ? -8.742 33.469 1.422 1 87.44 167 ALA B N 1
ATOM 3045 C CA . ALA B 1 167 ? -9.672 34.594 1.167 1 87.44 167 ALA B CA 1
ATOM 3046 C C . ALA B 1 167 ? -9.586 35.031 -0.285 1 87.44 167 ALA B C 1
ATOM 3048 O O . ALA B 1 167 ? -10.609 35.219 -0.948 1 87.44 167 ALA B O 1
ATOM 3049 N N . GLU B 1 168 ? -8.406 35.156 -0.762 1 79.62 168 GLU B N 1
ATOM 3050 C CA . GLU B 1 168 ? -8.172 35.594 -2.133 1 79.62 168 GLU B CA 1
ATOM 3051 C C . GLU B 1 168 ? -8.719 34.562 -3.139 1 79.62 168 GLU B C 1
ATOM 3053 O O . GLU B 1 168 ? -9.352 34.938 -4.125 1 79.62 168 GLU B O 1
ATOM 3058 N N . GLN B 1 169 ? -8.555 33.312 -2.811 1 72.25 169 GLN B N 1
ATOM 3059 C CA . GLN B 1 169 ? -8.906 32.25 -3.732 1 72.25 169 GLN B CA 1
ATOM 3060 C C . GLN B 1 169 ? -10.422 32.062 -3.783 1 72.25 169 GLN B C 1
ATOM 3062 O O . GLN B 1 169 ? -10.969 31.656 -4.82 1 72.25 169 GLN B O 1
ATOM 3067 N N . THR B 1 170 ? -11.047 32.25 -2.701 1 75.81 170 THR B N 1
ATOM 3068 C CA . THR B 1 170 ? -12.477 31.953 -2.613 1 75.81 170 THR B CA 1
ATOM 3069 C C . THR B 1 170 ? -13.289 33.25 -2.725 1 75.81 170 THR B C 1
ATOM 3071 O O . THR B 1 170 ? -14.516 33.219 -2.592 1 75.81 170 THR B O 1
ATOM 3074 N N . TYR B 1 171 ? -12.609 34.375 -2.916 1 78.19 171 TYR B N 1
ATOM 3075 C CA . TYR B 1 171 ? -13.25 35.688 -3.043 1 78.19 171 TYR B CA 1
ATOM 3076 C C . TYR B 1 171 ? -14.086 36 -1.809 1 78.19 171 TYR B C 1
ATOM 3078 O O . TYR B 1 171 ? -15.25 36.406 -1.924 1 78.19 171 TYR B O 1
ATOM 3086 N N . ASN B 1 172 ? -13.555 35.688 -0.588 1 84.88 172 ASN B N 1
ATOM 3087 C CA . ASN B 1 172 ? -14.094 36.031 0.723 1 84.88 172 ASN B CA 1
ATOM 3088 C C . ASN B 1 172 ? -13.164 36.969 1.492 1 84.88 172 ASN B C 1
ATOM 3090 O O . ASN B 1 172 ? -12.039 37.219 1.062 1 84.88 172 ASN B O 1
ATOM 3094 N N . SER B 1 173 ? -13.617 37.594 2.537 1 87.12 173 SER B N 1
ATOM 3095 C CA . SER B 1 173 ? -12.758 38.406 3.412 1 87.12 173 SER B CA 1
ATOM 3096 C C . SER B 1 173 ? -11.938 37.5 4.336 1 87.12 173 SER B C 1
ATOM 3098 O O . SER B 1 173 ? -12.375 36.406 4.691 1 87.12 173 SER B O 1
ATOM 3100 N N . VAL B 1 174 ? -10.781 38.031 4.68 1 90.25 174 VAL B N 1
ATOM 3101 C CA . VAL B 1 174 ? -9.93 37.281 5.625 1 90.25 174 VAL B CA 1
ATOM 3102 C C . VAL B 1 174 ? -10.688 37.062 6.926 1 90.25 174 VAL B C 1
ATOM 3104 O O . VAL B 1 174 ? -10.547 36 7.555 1 90.25 174 VAL B O 1
ATOM 3107 N N . HIS B 1 175 ? -11.5 38 7.242 1 93.06 175 HIS B N 1
ATOM 3108 C CA . HIS B 1 175 ? -12.312 37.906 8.453 1 93.06 175 HIS B CA 1
ATOM 3109 C C . HIS B 1 175 ? -13.273 36.719 8.375 1 93.06 175 HIS B C 1
ATOM 3111 O O . HIS B 1 175 ? -13.383 35.938 9.32 1 93.06 175 HIS B O 1
ATOM 3117 N N . THR B 1 176 ? -13.961 36.594 7.293 1 89.69 176 THR B N 1
ATOM 3118 C CA . THR B 1 176 ? -14.891 35.5 7.082 1 89.69 176 THR B CA 1
ATOM 3119 C C . THR B 1 176 ? -14.172 34.156 7.148 1 89.69 176 THR B C 1
ATOM 3121 O O . THR B 1 176 ? -14.664 33.219 7.77 1 89.69 176 THR B O 1
ATOM 3124 N N . ILE B 1 177 ? -13.055 34.094 6.523 1 91.75 177 ILE B N 1
ATOM 3125 C CA . ILE B 1 177 ? -12.281 32.844 6.535 1 91.75 177 ILE B CA 1
ATOM 3126 C C . ILE B 1 177 ? -11.875 32.5 7.965 1 91.75 177 ILE B C 1
ATOM 3128 O O . ILE B 1 177 ? -12.016 31.359 8.398 1 91.75 177 ILE B O 1
ATOM 3132 N N . ASN B 1 178 ? -11.398 33.469 8.695 1 91.81 178 ASN B N 1
ATOM 3133 C CA . ASN B 1 178 ? -10.977 33.25 10.07 1 91.81 178 ASN B CA 1
ATOM 3134 C C . ASN B 1 178 ? -12.148 32.812 10.953 1 91.81 178 ASN B C 1
ATOM 3136 O O . ASN B 1 178 ? -11.984 31.969 11.828 1 91.81 178 ASN B O 1
ATOM 3140 N N . ASN B 1 179 ? -13.203 33.438 10.703 1 93.5 179 ASN B N 1
ATOM 3141 C CA . ASN B 1 179 ? -14.398 33 11.422 1 93.5 179 ASN B CA 1
ATOM 3142 C C . ASN B 1 179 ? -14.711 31.531 11.164 1 93.5 179 ASN B C 1
ATOM 3144 O O . ASN B 1 179 ? -15.055 30.797 12.094 1 93.5 179 ASN B O 1
ATOM 3148 N N . ASN B 1 180 ? -14.688 31.141 9.961 1 93.31 180 ASN B N 1
ATOM 3149 C CA . ASN B 1 180 ? -14.93 29.734 9.617 1 93.31 180 ASN B CA 1
ATOM 3150 C C . ASN B 1 180 ? -13.891 28.828 10.258 1 93.31 180 ASN B C 1
ATOM 3152 O O . ASN B 1 180 ? -14.227 27.719 10.711 1 93.31 180 ASN B O 1
ATOM 3156 N N . ILE B 1 181 ? -12.695 29.234 10.281 1 91.5 181 ILE B N 1
ATOM 3157 C CA . ILE B 1 181 ? -11.625 28.469 10.898 1 91.5 181 ILE B CA 1
ATOM 3158 C C . ILE B 1 181 ? -11.922 28.266 12.391 1 91.5 181 ILE B C 1
ATOM 3160 O O . ILE B 1 181 ? -11.711 27.188 12.938 1 91.5 181 ILE B O 1
ATOM 3164 N N . VAL B 1 182 ? -12.391 29.344 13.008 1 92.62 182 VAL B N 1
ATOM 3165 C CA . VAL B 1 182 ? -12.773 29.266 14.414 1 92.62 182 VAL B CA 1
ATOM 3166 C C . VAL B 1 182 ? -13.875 28.219 14.578 1 92.62 182 VAL B C 1
ATOM 3168 O O . VAL B 1 182 ? -13.836 27.406 15.516 1 92.62 182 VAL B O 1
ATOM 3171 N N . LYS B 1 183 ? -14.859 28.25 13.711 1 93.56 183 LYS B N 1
ATOM 3172 C CA . LYS B 1 183 ? -15.938 27.266 13.758 1 93.56 183 LYS B CA 1
ATOM 3173 C C . LYS B 1 183 ? -15.383 25.844 13.594 1 93.56 183 LYS B C 1
ATOM 3175 O O . LYS B 1 183 ? -15.797 24.938 14.312 1 93.56 183 LYS B O 1
ATOM 3180 N N . ILE B 1 184 ? -14.516 25.672 12.719 1 91.44 184 ILE B N 1
ATOM 3181 C CA . ILE B 1 184 ? -13.898 24.375 12.461 1 91.44 184 ILE B CA 1
ATOM 3182 C C . ILE B 1 184 ? -13.164 23.891 13.711 1 91.44 184 ILE B C 1
ATOM 3184 O O . ILE B 1 184 ? -13.273 22.719 14.094 1 91.44 184 ILE B O 1
ATOM 3188 N N . LYS B 1 185 ? -12.445 24.844 14.312 1 89.62 185 LYS B N 1
ATOM 3189 C CA . LYS B 1 185 ? -11.727 24.516 15.539 1 89.62 185 LYS B CA 1
ATOM 3190 C C . LYS B 1 185 ? -12.688 24 16.609 1 89.62 185 LYS B C 1
ATOM 3192 O O . LYS B 1 185 ? -12.398 23.016 17.297 1 89.62 185 LYS B O 1
ATOM 3197 N N . ARG B 1 186 ? -13.719 24.656 16.672 1 92.25 186 ARG B N 1
ATOM 3198 C CA . ARG B 1 186 ? -14.727 24.297 17.672 1 92.25 186 ARG B CA 1
ATOM 3199 C C . ARG B 1 186 ? -15.297 22.906 17.391 1 92.25 186 ARG B C 1
ATOM 3201 O O . ARG B 1 186 ? -15.414 22.078 18.297 1 92.25 186 ARG B O 1
ATOM 3208 N N . LYS B 1 187 ? -15.555 22.641 16.125 1 90.38 187 LYS B N 1
ATOM 3209 C CA . LYS B 1 187 ? -16.156 21.375 15.75 1 90.38 187 LYS B CA 1
ATOM 3210 C C . LYS B 1 187 ? -15.18 20.219 15.977 1 90.38 187 LYS B C 1
ATOM 3212 O O . LYS B 1 187 ? -15.594 19.109 16.312 1 90.38 187 LYS B O 1
ATOM 3217 N N . LEU B 1 188 ? -14.016 20.484 15.844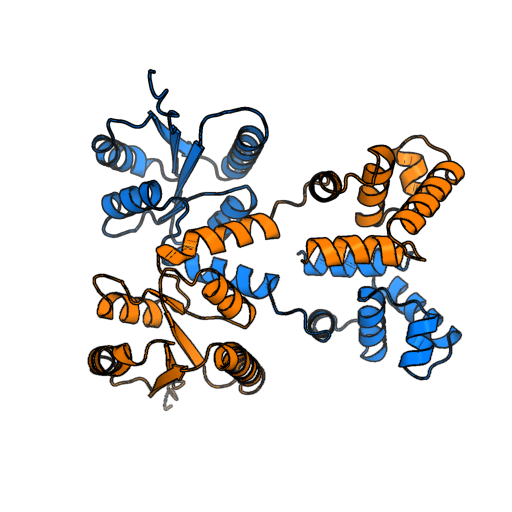 1 86.69 188 LEU B N 1
ATOM 3218 C CA . LEU B 1 188 ? -12.992 19.469 15.984 1 86.69 188 LEU B CA 1
ATOM 3219 C C . LEU B 1 188 ? -12.438 19.422 17.406 1 86.69 188 LEU B C 1
ATOM 3221 O O . LEU B 1 188 ? -11.664 18.531 17.75 1 86.69 188 LEU B O 1
ATOM 3225 N N . ASN B 1 189 ? -12.797 20.359 18.203 1 88.5 189 ASN B N 1
ATOM 3226 C CA . ASN B 1 189 ? -12.273 20.516 19.562 1 88.5 189 ASN B CA 1
ATOM 3227 C C . ASN B 1 189 ? -10.758 20.672 19.562 1 88.5 189 ASN B C 1
ATOM 3229 O O . ASN B 1 189 ? -10.055 19.938 20.266 1 88.5 189 ASN B O 1
ATOM 3233 N N . VAL B 1 190 ? -10.398 21.594 18.656 1 85.5 190 VAL B N 1
ATOM 3234 C CA . VAL B 1 190 ? -8.977 21.891 18.578 1 85.5 190 VAL B CA 1
ATOM 3235 C C . VAL B 1 190 ? -8.75 23.391 18.797 1 85.5 190 VAL B C 1
ATOM 3237 O O . VAL B 1 190 ? -9.695 24.188 18.766 1 85.5 190 VAL B O 1
ATOM 3240 N N . ARG B 1 191 ? -7.438 23.781 19 1 80.88 191 ARG B N 1
ATOM 3241 C CA . ARG B 1 191 ? -7.172 25.141 19.438 1 80.88 191 ARG B CA 1
ATOM 3242 C C . ARG B 1 191 ? -6.383 25.922 18.391 1 80.88 191 ARG B C 1
ATOM 3244 O O . ARG B 1 191 ? -6.211 27.125 18.5 1 80.88 191 ARG B O 1
ATOM 3251 N N . SER B 1 192 ? -5.824 25.188 17.406 1 81 192 SER B N 1
ATOM 3252 C CA . SER B 1 192 ? -4.961 25.875 16.453 1 81 192 SER B CA 1
ATOM 3253 C C . SER B 1 192 ? -5.145 25.328 15.047 1 81 192 SER B C 1
ATOM 3255 O O . SER B 1 192 ? -5.668 24.234 14.867 1 81 192 SER B O 1
ATOM 3257 N N . LYS B 1 193 ? -4.77 26.203 14.07 1 79.38 193 LYS B N 1
ATOM 3258 C CA . LYS B 1 193 ? -4.785 25.781 12.68 1 79.38 193 LYS B CA 1
ATOM 3259 C C . LYS B 1 193 ? -3.928 24.547 12.469 1 79.38 193 LYS B C 1
ATOM 3261 O O . LYS B 1 193 ? -4.293 23.656 11.695 1 79.38 193 LYS B O 1
ATOM 3266 N N . VAL B 1 194 ? -2.85 24.5 13.172 1 72.88 194 VAL B N 1
ATOM 3267 C CA . VAL B 1 194 ? -1.94 23.375 13.094 1 72.88 194 VAL B CA 1
ATOM 3268 C C . VAL B 1 194 ? -2.664 22.094 13.531 1 72.88 194 VAL B C 1
ATOM 3270 O O . VAL B 1 194 ? -2.516 21.047 12.898 1 72.88 194 VAL B O 1
ATOM 3273 N N . GLU B 1 195 ? -3.426 22.234 14.547 1 77.06 195 GLU B N 1
ATOM 3274 C CA . GLU B 1 195 ? -4.156 21.078 15.055 1 77.06 195 GLU B CA 1
ATOM 3275 C C . GLU B 1 195 ? -5.234 20.625 14.07 1 77.06 195 GLU B C 1
ATOM 3277 O O . GLU B 1 195 ? -5.551 19.438 13.984 1 77.06 195 GLU B O 1
ATOM 3282 N N . ILE B 1 196 ? -5.844 21.625 13.367 1 79.12 196 ILE B N 1
ATOM 3283 C CA . ILE B 1 196 ? -6.773 21.266 12.312 1 79.12 196 ILE B CA 1
ATOM 3284 C C . ILE B 1 196 ? -6.074 20.344 11.305 1 79.12 196 ILE B C 1
ATOM 3286 O O . ILE B 1 196 ? -6.586 19.266 10.977 1 79.12 196 ILE B O 1
ATOM 3290 N N . ILE B 1 197 ? -4.965 20.75 10.867 1 72.62 197 ILE B N 1
ATOM 3291 C CA . ILE B 1 197 ? -4.211 20.047 9.836 1 72.62 197 ILE B CA 1
ATOM 3292 C C . ILE B 1 197 ? -3.812 18.656 10.352 1 72.62 197 ILE B C 1
ATOM 3294 O O . ILE B 1 197 ? -4.004 17.656 9.672 1 72.62 197 ILE B O 1
ATOM 3298 N N . THR B 1 198 ? -3.271 18.688 11.578 1 70.06 198 THR B N 1
ATOM 3299 C CA . THR B 1 198 ? -2.824 17.422 12.148 1 70.06 198 THR B CA 1
ATOM 3300 C C . THR B 1 198 ? -4 16.469 12.344 1 70.06 198 THR B C 1
ATOM 3302 O O . THR B 1 198 ? -3.854 15.25 12.219 1 70.06 198 THR B O 1
ATOM 3305 N N . HIS B 1 199 ? -5.141 17.078 12.688 1 71.81 199 HIS B N 1
ATOM 3306 C CA . HIS B 1 199 ? -6.355 16.281 12.836 1 71.81 199 HIS B CA 1
ATOM 3307 C C . HIS B 1 199 ? -6.66 15.5 11.57 1 71.81 199 HIS B C 1
ATOM 3309 O O . HIS B 1 199 ? -7.02 14.32 11.633 1 71.81 199 HIS B O 1
ATOM 3315 N N . PHE B 1 200 ? -6.57 16.172 10.508 1 69.12 200 PHE B N 1
ATOM 3316 C CA . PHE B 1 200 ? -6.965 15.547 9.25 1 69.12 200 PHE B CA 1
ATOM 3317 C C . PHE B 1 200 ? -5.809 14.766 8.641 1 69.12 200 PHE B C 1
ATOM 3319 O O . PHE B 1 200 ? -6.02 13.844 7.848 1 69.12 200 PHE B O 1
ATOM 3326 N N . VAL B 1 201 ? -4.684 15.211 8.977 1 57.19 201 VAL B N 1
ATOM 3327 C CA . VAL B 1 201 ? -3.521 14.445 8.539 1 57.19 201 VAL B CA 1
ATOM 3328 C C . VAL B 1 201 ? -3.412 13.164 9.367 1 57.19 201 VAL B C 1
ATOM 3330 O O . VAL B 1 201 ? -3.098 12.102 8.828 1 57.19 201 VAL B O 1
ATOM 3333 N N . LYS B 1 202 ? -3.574 13.383 10.656 1 52.19 202 LYS 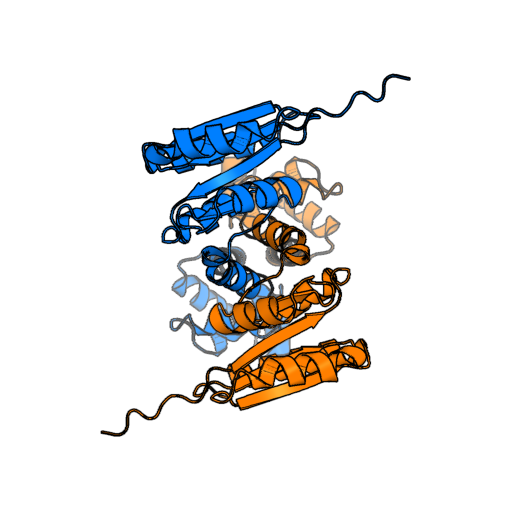B N 1
ATOM 3334 C CA . LYS B 1 202 ? -3.584 12.211 11.531 1 52.19 202 LYS B CA 1
ATOM 3335 C C . LYS B 1 202 ? -4.719 11.258 11.164 1 52.19 202 LYS B C 1
ATOM 3337 O O . LYS B 1 202 ? -4.543 10.039 11.188 1 52.19 202 LYS B O 1
ATOM 3342 N N . LYS B 1 203 ? -5.91 11.867 10.969 1 48.41 203 LYS B N 1
ATOM 3343 C CA . LYS B 1 203 ? -7.078 11.047 10.664 1 48.41 203 LYS B CA 1
ATOM 3344 C C . LYS B 1 203 ? -6.965 10.422 9.281 1 48.41 203 LYS B C 1
ATOM 3346 O O . LYS B 1 203 ? -7.48 9.328 9.047 1 48.41 203 LYS B O 1
ATOM 3351 N N . ASN B 1 204 ? -6.52 11.102 8.43 1 41.41 204 ASN B N 1
ATOM 3352 C CA . ASN B 1 204 ? -6.273 10.492 7.121 1 41.41 204 ASN B CA 1
ATOM 3353 C C . ASN B 1 204 ? -5.141 9.477 7.184 1 41.41 204 ASN B C 1
ATOM 3355 O O . ASN B 1 204 ? -4.871 8.781 6.203 1 41.41 204 ASN B O 1
ATOM 3359 N N . ARG B 1 205 ? -4.379 9.422 8.203 1 36.22 205 ARG B N 1
ATOM 3360 C CA . ARG B 1 205 ? -3.443 8.367 8.562 1 36.22 205 ARG B CA 1
ATOM 3361 C C . ARG B 1 205 ? -4.156 7.219 9.273 1 36.22 205 ARG B C 1
ATOM 3363 O O . ARG B 1 205 ? -3.562 6.168 9.516 1 36.22 205 ARG B O 1
ATOM 3370 N N . ARG B 1 206 ? -5.355 7.414 9.891 1 32.28 206 ARG B N 1
ATOM 3371 C CA . ARG B 1 206 ? -6.062 6.277 10.477 1 32.28 206 ARG B CA 1
ATOM 3372 C C . ARG B 1 206 ? -6.871 5.535 9.414 1 32.28 206 ARG B C 1
ATOM 3374 O O . ARG B 1 206 ? -7.5 6.16 8.562 1 32.28 206 ARG B O 1
#

Organism: Alkalihalophilus pseudofirmus (strain ATCC BAA-2126 / JCM 17055 / OF4) (NCBI:txid398511)

Solvent-accessible surface area (backbone atoms only — not comparable to full-atom values): 22704 Å² total; per-residue (Å²): 132,80,76,77,70,72,61,50,39,38,35,39,37,24,64,52,73,82,45,50,66,60,52,52,61,52,42,65,75,52,73,86,46,53,72,41,81,46,71,44,86,44,80,77,48,49,59,56,50,44,53,51,52,34,52,55,70,67,63,78,68,88,47,59,73,44,42,35,36,40,36,58,61,84,46,52,67,55,53,55,52,53,34,18,51,37,86,48,13,42,39,40,65,77,46,92,53,51,56,59,50,52,51,47,33,62,76,47,59,33,30,69,34,73,76,50,32,42,66,53,53,52,48,46,22,68,74,40,40,66,74,43,87,53,48,60,40,50,64,39,60,73,37,72,89,49,53,71,68,52,34,51,49,51,36,41,44,54,71,38,46,46,54,61,54,46,12,64,73,68,74,50,49,47,64,58,43,47,51,50,49,52,52,49,26,60,75,67,72,43,91,45,72,46,32,52,40,32,50,52,52,51,47,71,67,99,132,79,78,76,71,77,64,49,39,38,36,38,37,25,62,51,72,83,45,51,63,60,52,52,61,53,43,66,76,52,73,87,44,54,72,42,80,46,71,42,86,44,79,76,48,48,58,54,50,45,52,50,53,37,55,50,62,69,66,54,74,83,49,61,74,44,43,36,36,41,36,59,62,83,44,52,68,56,54,54,52,54,33,20,51,37,86,48,14,41,38,41,65,75,48,93,52,51,57,60,51,51,50,48,33,63,77,48,60,33,30,67,34,73,76,51,32,42,66,50,52,51,49,45,23,68,73,42,38,66,74,42,83,53,47,61,36,51,64,35,61,73,37,73,91,47,53,72,68,53,33,52,48,52,33,42,44,56,71,39,45,47,53,60,53,48,10,66,73,68,74,49,50,47,65,58,43,47,51,50,49,51,51,50,25,60,75,67,72,43,90,44,73,46,31,53,41,32,49,53,51,51,48,71,69,99

Radius of gyration: 24.89 Å; Cα contacts (8 Å, |Δi|>4): 551; chains: 2; bounding box: 78×70×60 Å

Nearest PDB structures (foldseek):
  7ve5-assembly1_B  TM=9.383E-01  e=5.165E-03  Staphylococcus aureus
  5o8z-assembly1_A  TM=2.863E-01  e=2.262E-04  Salmonella enterica subsp. enterica serovar Typhimurium str. LT2
  7ale-assembly1_A  TM=5.422E-01  e=2.395E-01  Homo sapiens
  3lfh-assembly1_B  TM=4.627E-01  e=3.840E-01  Caldanaerobacter subterraneus subsp. tengcongensis MB4
  7jkr-assembly1_B  TM=5.353E-01  e=2.393E+00  Sus scrofa